Protein 5H3K (pdb70)

Radius of gyration: 25.89 Å; Cα contacts (8 Å, |Δi|>4): 1501; chains: 1; bounding box: 74×46×64 Å

Organism: Synechocystis sp. (strain ATCC 27184 / PCC 6803 / Kazusa) (NCBI:txid1111708)

Sequence (535 aa):
SDFIQQGNQISIDGKSYPVAWGQWQEGGQTRTGLGDTGAMQFLGLDLLDNTSPNQQPVQWFSGDRQTLNARFVAPNRYLDVTSLLQGFGPLQAQGNTLVMPNTNAQILTVRDGRQSWGERVVLELSQPAFWQVSQAREEAVVTINASSQIRYRLERSGASSKVHFQLPVGYKLQVSTLTSPFRLVIDARADAPPVKTINWTEGITWQQRFVNISGGQFPVTTVTINPRSPGISLRPLMANPTMAQGTAPLVTIARDQRAAVAINAGFFNRNNQLPLGAVWSQQNWRSGPILNRGAIAWNDQGQTTFGRLSLSEIITTGSGQRLTANYLNSGYVQRGIARYTPAWGPSYIPLSDNEQVYVVQNSQVTAQYPLPKAGQQQMPIPSDGYLIIDRGNQIPAGVLAVGTTLNVNGRSTPEAFNAFPNGMGAGPLLIDQGRMVLNATGEGFSSAFQQQRASRSAIAVDRNGNIILVASHNRVGGAGASLGEFAQILQQLGAVNALNLDGGSSTSLALGGQLLDRSPVTAARVSNAIGVFVR

Nearest PDB structures (foldseek):
  5h3k-assembly1_A  TM=1.002E+00  e=0.000E+00  Synechocystis sp. PCC 6803 substr. Kazusa
  6pku-assembly2_D  TM=6.832E-01  e=3.310E-12  Cavia porcellus
  6pki-assembly2_C  TM=6.066E-01  e=1.402E-11  Danio rerio
  6pkh-assembly1_A-2  TM=5.949E-01  e=1.040E-11  Danio rerio
  6pki-assembly1_A  TM=5.869E-01  e=9.894E-12  Danio rerio

Foldseek 3Di:
DAAPAWAQWEDAPRDIDGWTKGWDDDPNDIWIWIFPVRCCAWQVWAFAADDAQQWTWTDFQDPDIDIWGWDDDFLGIITGCCVVCVVQDDWDDDHNYTYRGQFAKAFDDWDKDADPFGIKIKTFMPGTWGWHKADDFQKIKIKTQDAYVKDWDWDGDDSIIMIIIGHDGQWDWEWDWYPPPTMIMIDIGNPDDDWHWYPNHVFKIWIWDWFDDPVFIWTKIKIWGQLQPPQKDKFKAFPPRQAFADWAFQLCSCVVVRFQKWWFFADADPVGRGTAAWWFAQQRTLFAHPLQAWKKFAASNLDIDIGRKFKWKWKAKPVGDTAIAGTELGLDDDAGKYKYACSNPQKDWDQAAFKKKFAAAQQFTADIDTRGDRDDDIGTHDNRTIMMIGGPPPDDPPPRDGGIGIDMDMAMPPNVNVVGRGMGGHDHWAAAQLDGDDDCVSSPHDPCLQVDAAWWWKWFAAPVSIIMTMTIAQGRPGGHHGSNRVSVSCSSVRGRTMGTGDTHLQTFMDHSSHTDHHGSVSHDIHGMIMGMIGD

Secondary structure (DSSP, 8-state):
---SEEEEEEEETTEEEEEEEEEEEETTEEEEEEEHHHHHHHH--EE---SSTTEEEEESS-SS-EEEEEEEETTEEEEE-TTTTGGG---EEETTEEEPPP---BEEEEEEEEETTEEEEEEEESS---EEEEEETTEEEEEES-B---EEEEEEETTEEEEEEE--TT-EEEEEEETTTTEEEEEEESS-SPPEEEEEETTEEEEEEEEEETTEEEEEEEEEE-TTSTTEEEEEEESSTTSS---EEHHHHHHHTT-SEEEE---EETTTTEE-S-EEETTEEEE---TT-EEEEE-TTS-EEEEE-EEEEEEEETTS-EEEE-EES-S---SEEEEE-GGG-SEE--SSSSEEEEEEETTEEEEEEEE-SSS---EEPPTTEEEEEEESS-S-TTTT-TT-BEEEEEEEESGGGGG-SEEEE-S-EEEETTEE---TTTTT--HHHHH--B-EEEEEE-TTS-EEEEEE-PPTTS-PBPHHHHHHHHHHTT-SEEEEE--GGG--EEETTEESSS-GGGPPEESEEEEEEE-

B-factor: mean 15.43, std 9.18, range [1.67, 66.45]

Structure (mmCIF, N/CA/C/O backbone):
data_5H3K
#
_entry.id   5H3K
#
_cell.length_a   66.152
_cell.length_b   83.924
_cell.length_c   96.069
_cell.angle_alpha   90.00
_cell.angle_beta   90.00
_cell.angle_gamma   90.00
#
_symmetry.space_group_name_H-M   'P 21 21 21'
#
loop_
_entity.id
_entity.type
_entity.pdbx_description
1 polymer 'Slr0280 protein'
2 water water
#
loop_
_atom_site.group_PDB
_atom_site.id
_atom_site.type_symbol
_atom_site.label_atom_id
_atom_site.label_alt_id
_atom_site.label_comp_id
_atom_site.label_asym_id
_atom_site.label_entity_id
_atom_site.label_seq_id
_atom_site.pdbx_PDB_ins_code
_atom_site.Cartn_x
_atom_site.Cartn_y
_atom_site.Cartn_z
_atom_site.occupancy
_atom_site.B_iso_or_equiv
_atom_site.auth_seq_id
_atom_site.auth_comp_id
_atom_site.auth_asym_id
_atom_site.auth_atom_id
_atom_site.pdbx_PDB_model_num
ATOM 1 N N . SER A 1 47 ? 17.769 33.268 12.949 1.00 46.85 47 SER A N 1
ATOM 2 C CA . SER A 1 47 ? 18.959 34.064 13.229 1.00 44.30 47 SER A CA 1
ATOM 3 C C . SER A 1 47 ? 19.473 33.865 14.662 1.00 44.67 47 SER A C 1
ATOM 4 O O . SER A 1 47 ? 20.478 34.464 15.063 1.00 38.29 47 SER A O 1
ATOM 7 N N . ASP A 1 48 ? 18.788 33.017 15.427 1.00 43.28 48 ASP A N 1
ATOM 8 C CA . ASP A 1 48 ? 19.169 32.760 16.818 1.00 40.95 48 ASP A CA 1
ATOM 9 C C . ASP A 1 48 ? 20.412 31.865 16.939 1.00 37.21 48 ASP A C 1
ATOM 10 O O . ASP A 1 48 ? 21.155 31.932 17.925 1.00 38.83 48 ASP A O 1
ATOM 15 N N . PHE A 1 49 ? 20.644 31.044 15.922 1.00 30.85 49 PHE A N 1
ATOM 16 C CA . PHE A 1 49 ? 21.652 30.001 16.003 1.00 24.96 49 PHE A CA 1
ATOM 17 C C . PHE A 1 49 ? 22.560 30.005 14.784 1.00 23.42 49 PHE A C 1
ATOM 18 O O . PHE A 1 49 ? 22.108 30.284 13.676 1.00 27.01 49 PHE A O 1
ATOM 26 N N . ILE A 1 50 ? 23.834 29.681 14.991 1.00 22.34 50 ILE A N 1
ATOM 27 C CA . ILE A 1 50 ? 24.757 29.476 13.877 1.00 21.84 50 ILE A CA 1
ATOM 28 C C . ILE A 1 50 ? 24.544 28.087 13.290 1.00 27.59 50 ILE A C 1
ATOM 29 O O . ILE A 1 50 ? 24.569 27.909 12.073 1.00 27.56 50 ILE A O 1
ATOM 34 N N . GLN A 1 51 ? 24.344 27.106 14.169 1.00 22.50 51 GLN A N 1
ATOM 35 C CA . GLN A 1 51 ? 23.918 25.772 13.766 1.00 22.83 51 GLN A CA 1
ATOM 36 C C . GLN A 1 51 ? 22.838 25.281 14.718 1.00 19.96 51 GLN A C 1
ATOM 37 O O . GLN A 1 51 ? 22.761 25.729 15.858 1.00 15.05 51 GLN A O 1
ATOM 43 N N . GLN A 1 52 ? 22.023 24.341 14.259 1.00 19.04 52 GLN A N 1
ATOM 44 C CA . GLN A 1 52 ? 20.956 23.803 15.098 1.00 17.92 52 GLN A CA 1
ATOM 45 C C . GLN A 1 52 ? 20.443 22.488 14.542 1.00 18.13 52 GLN A C 1
ATOM 46 O O . GLN A 1 52 ? 20.600 22.204 13.347 1.00 17.30 52 GLN A O 1
ATOM 52 N N . GLY A 1 53 ? 19.825 21.689 15.408 1.00 15.59 53 GLY A N 1
ATOM 53 C CA . GLY A 1 53 ? 19.268 20.418 14.984 1.00 15.33 53 GLY A CA 1
ATOM 54 C C . GLY A 1 53 ? 18.334 19.803 16.011 1.00 17.94 53 GLY A C 1
ATOM 55 O O . GLY A 1 53 ? 18.111 20.367 17.089 1.00 15.32 53 GLY A O 1
ATOM 56 N N . ASN A 1 54 ? 17.791 18.638 15.675 1.00 17.03 54 ASN A N 1
ATOM 57 C CA . ASN A 1 54 ? 16.815 17.969 16.534 1.00 15.90 54 ASN A CA 1
ATOM 58 C C . ASN A 1 54 ? 17.288 16.596 17.023 1.00 15.57 54 ASN A C 1
ATOM 59 O O . ASN A 1 54 ? 16.514 15.841 17.612 1.00 13.93 54 ASN A O 1
ATOM 64 N N . GLN A 1 55 ? 18.564 16.282 16.787 1.00 14.16 55 GLN A N 1
ATOM 65 C CA . GLN A 1 55 ? 19.149 15.020 17.232 1.00 13.97 55 GLN A CA 1
ATOM 66 C C . GLN A 1 55 ? 20.489 15.224 17.929 1.00 14.28 55 GLN A C 1
ATOM 67 O O . GLN A 1 55 ? 21.276 16.088 17.549 1.00 11.78 55 GLN A O 1
ATOM 73 N N . ILE A 1 56 ? 20.746 14.405 18.943 1.00 12.05 56 ILE A N 1
ATOM 74 C CA . ILE A 1 56 ? 22.076 14.303 19.526 1.00 9.79 56 ILE A CA 1
ATOM 75 C C . ILE A 1 56 ? 22.499 12.853 19.391 1.00 15.62 56 ILE A C 1
ATOM 76 O O . ILE A 1 56 ? 21.647 11.958 19.318 1.00 14.89 56 ILE A O 1
ATOM 81 N N . SER A 1 57 ? 23.804 12.614 19.325 1.00 11.26 57 SER A N 1
ATOM 82 C CA . SER A 1 57 ? 24.307 11.254 19.191 1.00 14.14 57 SER A CA 1
ATOM 83 C C . SER A 1 57 ? 25.140 10.883 20.405 1.00 13.67 57 SER A C 1
ATOM 84 O O . SER A 1 57 ? 26.012 11.642 20.820 1.00 14.75 57 SER A O 1
ATOM 87 N N . ILE A 1 58 ? 24.851 9.721 20.990 1.00 15.38 58 ILE A N 1
ATOM 88 C CA . ILE A 1 58 ? 25.596 9.210 22.135 1.00 17.08 58 ILE A CA 1
ATOM 89 C C . ILE A 1 58 ? 25.965 7.751 21.878 1.00 16.87 58 ILE A C 1
ATOM 90 O O . ILE A 1 58 ? 25.077 6.916 21.676 1.00 17.09 58 ILE A O 1
ATOM 95 N N . ASP A 1 59 ? 27.260 7.444 21.891 1.00 17.69 59 ASP A N 1
ATOM 96 C CA . ASP A 1 59 ? 27.730 6.087 21.598 1.00 20.29 59 ASP A CA 1
ATOM 97 C C . ASP A 1 59 ? 27.142 5.558 20.279 1.00 18.05 59 ASP A C 1
ATOM 98 O O . ASP A 1 59 ? 26.718 4.413 20.196 1.00 20.85 59 ASP A O 1
ATOM 103 N N . GLY A 1 60 ? 27.095 6.411 19.258 1.00 18.10 60 GLY A N 1
ATOM 104 C CA . GLY A 1 60 ? 26.661 5.998 17.934 1.00 17.73 60 GLY A CA 1
ATOM 105 C C . GLY A 1 60 ? 25.163 5.850 17.730 1.00 20.44 60 GLY A C 1
ATOM 106 O O . GLY A 1 60 ? 24.719 5.392 16.672 1.00 22.26 60 GLY A O 1
ATOM 107 N N . LYS A 1 61 ? 24.375 6.223 18.735 1.00 17.49 61 LYS A N 1
ATOM 108 C CA . LYS A 1 61 ? 22.920 6.161 18.611 1.00 21.21 61 LYS A CA 1
ATOM 109 C C . LYS A 1 61 ? 22.329 7.564 18.702 1.00 16.96 61 LYS A C 1
ATOM 110 O O . LYS A 1 61 ? 22.788 8.382 19.497 1.00 13.53 61 LYS A O 1
ATOM 116 N N . SER A 1 62 ? 21.329 7.846 17.871 1.00 18.57 62 SER A N 1
ATOM 117 C CA . SER A 1 62 ? 20.720 9.173 17.846 1.00 15.20 62 SER A CA 1
ATOM 118 C C . SER A 1 62 ? 19.465 9.222 18.700 1.00 16.74 62 SER A C 1
ATOM 119 O O . SER A 1 62 ? 18.669 8.273 18.714 1.00 14.23 62 SER A O 1
ATOM 122 N N . TYR A 1 63 ? 19.297 10.335 19.408 1.00 12.85 63 TYR A N 1
ATOM 123 C CA . TYR A 1 63 ? 18.135 10.553 20.269 1.00 9.43 63 TYR A CA 1
ATOM 124 C C . TYR A 1 63 ? 17.520 11.910 19.930 1.00 12.88 63 TYR A C 1
ATOM 125 O O . TYR A 1 63 ? 18.231 12.827 19.524 1.00 10.75 63 TYR A O 1
ATOM 134 N N . PRO A 1 64 ? 16.187 12.031 20.052 1.00 10.03 64 PRO A N 1
ATOM 135 C CA . PRO A 1 64 ? 15.483 13.275 19.710 1.00 11.77 64 PRO A CA 1
ATOM 136 C C . PRO A 1 64 ? 15.671 14.344 20.790 1.00 12.65 64 PRO A C 1
ATOM 137 O O . PRO A 1 64 ? 14.935 14.371 21.778 1.00 12.87 64 PRO A O 1
ATOM 141 N N . VAL A 1 65 ? 16.671 15.202 20.608 1.00 10.08 65 VAL A N 1
ATOM 142 C CA . VAL A 1 65 ? 16.936 16.299 21.530 1.00 10.74 65 VAL A CA 1
ATOM 143 C C . VAL A 1 65 ? 17.240 17.560 20.725 1.00 12.65 65 VAL A C 1
ATOM 144 O O . VAL A 1 65 ? 18.139 17.552 19.876 1.00 14.13 65 VAL A O 1
ATOM 148 N N . ALA A 1 66 ? 16.500 18.638 20.981 1.00 9.16 66 ALA A N 1
ATOM 149 C CA . ALA A 1 66 ? 16.766 19.895 20.289 1.00 12.40 66 ALA A CA 1
ATOM 150 C C . ALA A 1 66 ? 18.082 20.496 20.783 1.00 10.29 66 ALA A C 1
ATOM 151 O O . ALA A 1 66 ? 18.360 20.508 21.986 1.00 10.85 66 ALA A O 1
ATOM 153 N N . TRP A 1 67 ? 18.893 20.995 19.857 1.00 9.93 67 TRP A N 1
ATOM 154 C CA . TRP A 1 67 ? 20.122 21.684 20.229 1.00 13.01 67 TRP A CA 1
ATOM 155 C C . TRP A 1 67 ? 20.346 22.889 19.329 1.00 14.83 67 TRP A C 1
ATOM 156 O O . TRP A 1 67 ? 19.806 22.971 18.216 1.00 12.94 67 TRP A O 1
ATOM 167 N N . GLY A 1 68 ? 21.126 23.835 19.833 1.00 12.32 68 GLY A N 1
ATOM 168 C CA . GLY A 1 68 ? 21.536 24.983 19.047 1.00 15.28 68 GLY A CA 1
ATOM 169 C C . GLY A 1 68 ? 22.881 25.493 19.530 1.00 15.15 68 GLY A C 1
ATOM 170 O O . GLY A 1 68 ? 23.230 25.333 20.703 1.00 15.60 68 GLY A O 1
ATOM 171 N N . GLN A 1 69 ? 23.644 26.091 18.620 1.00 15.88 69 GLN A N 1
ATOM 172 C CA . GLN A 1 69 ? 24.926 26.683 18.967 1.00 20.41 69 GLN A CA 1
ATOM 173 C C . GLN A 1 69 ? 24.947 28.136 18.535 1.00 18.21 69 GLN A C 1
ATOM 174 O O . GLN A 1 69 ? 24.421 28.484 17.475 1.00 17.87 69 GLN A O 1
ATOM 180 N N . TRP A 1 70 ? 25.543 28.983 19.370 1.00 19.97 70 TRP A N 1
ATOM 181 C CA . TRP A 1 70 ? 25.608 30.407 19.076 1.00 24.24 70 TRP A CA 1
ATOM 182 C C . TRP A 1 70 ? 26.906 31.030 19.577 1.00 25.72 70 TRP A C 1
ATOM 183 O O . TRP A 1 70 ? 27.686 30.388 20.284 1.00 23.34 70 TRP A O 1
ATOM 194 N N . GLN A 1 71 ? 27.118 32.291 19.204 1.00 26.70 71 GLN A N 1
ATOM 195 C CA . GLN A 1 71 ? 28.299 33.049 19.602 1.00 26.71 71 GLN A CA 1
ATOM 196 C C . GLN A 1 71 ? 28.009 33.941 20.799 1.00 23.40 71 GLN A C 1
ATOM 197 O O . GLN A 1 71 ? 27.062 34.729 20.783 1.00 27.11 71 GLN A O 1
ATOM 203 N N . GLU A 1 72 ? 28.830 33.832 21.834 1.00 27.13 72 GLU A N 1
ATOM 204 C CA . GLU A 1 72 ? 28.657 34.672 23.009 1.00 30.24 72 GLU A CA 1
ATOM 205 C C . GLU A 1 72 ? 30.009 34.959 23.660 1.00 37.62 72 GLU A C 1
ATOM 206 O O . GLU A 1 72 ? 30.658 34.054 24.194 1.00 40.84 72 GLU A O 1
ATOM 212 N N . GLY A 1 73 ? 30.432 36.221 23.608 1.00 36.78 73 GLY A N 1
ATOM 213 C CA . GLY A 1 73 ? 31.716 36.615 24.159 1.00 40.43 73 GLY A CA 1
ATOM 214 C C . GLY A 1 73 ? 32.858 35.982 23.386 1.00 39.87 73 GLY A C 1
ATOM 215 O O . GLY A 1 73 ? 33.805 35.447 23.973 1.00 42.80 73 GLY A O 1
ATOM 216 N N . GLY A 1 74 ? 32.754 36.029 22.060 1.00 37.23 74 GLY A N 1
ATOM 217 C CA . GLY A 1 74 ? 33.757 35.446 21.186 1.00 35.62 74 GLY A CA 1
ATOM 218 C C . GLY A 1 74 ? 33.879 33.930 21.246 1.00 42.49 74 GLY A C 1
ATOM 219 O O . GLY A 1 74 ? 34.788 33.358 20.637 1.00 36.76 74 GLY A O 1
ATOM 220 N N . GLN A 1 75 ? 32.967 33.280 21.972 1.00 40.07 75 GLN A N 1
ATOM 221 C CA . GLN A 1 75 ? 32.988 31.825 22.147 1.00 34.15 75 GLN A CA 1
ATOM 222 C C . GLN A 1 75 ? 31.784 31.155 21.499 1.00 28.08 75 GLN A C 1
ATOM 223 O O . GLN A 1 75 ? 30.722 31.759 21.366 1.00 30.98 75 GLN A O 1
ATOM 229 N N . THR A 1 76 ? 31.945 29.890 21.128 1.00 27.86 76 THR A N 1
ATOM 230 C CA . THR A 1 76 ? 30.820 29.087 20.669 1.00 26.05 76 THR A CA 1
ATOM 231 C C . THR A 1 76 ? 30.140 28.409 21.863 1.00 26.34 76 THR A C 1
ATOM 232 O O . THR A 1 76 ? 30.776 27.660 22.610 1.00 20.93 76 THR A O 1
ATOM 236 N N . ARG A 1 77 ? 28.852 28.682 22.052 1.00 23.09 77 ARG A N 1
ATOM 237 C CA . ARG A 1 77 ? 28.109 28.069 23.147 1.00 20.31 77 ARG A CA 1
ATOM 238 C C . ARG A 1 77 ? 27.196 27.001 22.585 1.00 19.61 77 ARG A C 1
ATOM 239 O O . ARG A 1 77 ? 26.730 27.114 21.451 1.00 19.33 77 ARG A O 1
ATOM 247 N N . THR A 1 78 ? 26.947 25.962 23.376 1.00 18.65 78 THR A N 1
ATOM 248 C CA . THR A 1 78 ? 26.024 24.909 22.969 1.00 13.96 78 THR A CA 1
ATOM 249 C C . THR A 1 78 ? 24.882 24.813 23.955 1.00 14.25 78 THR A C 1
ATOM 250 O O . THR A 1 78 ? 25.101 24.728 25.177 1.00 15.22 78 THR A O 1
ATOM 254 N N . GLY A 1 79 ? 23.662 24.826 23.423 1.00 13.80 79 GLY A N 1
ATOM 255 C CA . GLY A 1 79 ? 22.466 24.728 24.237 1.00 10.34 79 GLY A CA 1
ATOM 256 C C . GLY A 1 79 ? 21.651 23.502 23.856 1.00 12.20 79 GLY A C 1
ATOM 257 O O . GLY A 1 79 ? 21.601 23.135 22.687 1.00 10.81 79 GLY A O 1
ATOM 258 N N . LEU A 1 80 ? 21.028 22.864 24.845 1.00 11.66 80 LEU A N 1
ATOM 259 C CA . LEU A 1 80 ? 20.170 21.703 24.607 1.00 9.13 80 LEU A CA 1
ATOM 260 C C . LEU A 1 80 ? 18.788 22.006 25.180 1.00 8.41 80 LEU A C 1
ATOM 261 O O . LEU A 1 80 ? 18.686 22.621 26.239 1.00 9.02 80 LEU A O 1
ATOM 266 N N . GLY A 1 81 ? 17.730 21.579 24.493 1.00 8.03 81 GLY A N 1
ATOM 267 C CA . GLY A 1 81 ? 16.388 21.684 25.060 1.00 7.28 81 GLY A CA 1
ATOM 268 C C . GLY A 1 81 ? 16.347 21.097 26.458 1.00 7.51 81 GLY A C 1
ATOM 269 O O . GLY A 1 81 ? 16.820 19.973 26.674 1.00 8.69 81 GLY A O 1
ATOM 270 N N . ASP A 1 82 ? 15.816 21.855 27.417 1.00 4.98 82 ASP A N 1
ATOM 271 C CA . ASP A 1 82 ? 15.937 21.467 28.821 1.00 7.21 82 ASP A CA 1
ATOM 272 C C . ASP A 1 82 ? 15.334 20.105 29.145 1.00 8.30 82 ASP A C 1
ATOM 273 O O . ASP A 1 82 ? 15.970 19.269 29.803 1.00 6.20 82 ASP A O 1
ATOM 278 N N . THR A 1 83 ? 14.120 19.866 28.657 1.00 7.86 83 THR A N 1
ATOM 279 C CA . THR A 1 83 ? 13.450 18.607 28.944 1.00 6.23 83 THR A CA 1
ATOM 280 C C . THR A 1 83 ? 14.172 17.470 28.230 1.00 8.26 83 THR A C 1
ATOM 281 O O . THR A 1 83 ? 14.143 16.316 28.680 1.00 9.06 83 THR A O 1
ATOM 285 N N . GLY A 1 84 ? 14.844 17.801 27.132 1.00 6.46 84 GLY A N 1
ATOM 286 C CA . GLY A 1 84 ? 15.638 16.824 26.401 1.00 7.20 84 GLY A CA 1
ATOM 287 C C . GLY A 1 84 ? 16.929 16.492 27.126 1.00 9.72 84 GLY A C 1
ATOM 288 O O . GLY A 1 84 ? 17.313 15.323 27.226 1.00 9.70 84 GLY A O 1
ATOM 289 N N . ALA A 1 85 ? 17.598 17.514 27.656 1.00 7.77 85 ALA A N 1
ATOM 290 C CA . ALA A 1 85 ? 18.828 17.287 28.416 1.00 8.00 85 ALA A CA 1
ATOM 291 C C . ALA A 1 85 ? 18.518 16.461 29.659 1.00 12.24 85 ALA A C 1
ATOM 292 O O . ALA A 1 85 ? 19.289 15.575 30.042 1.00 10.92 85 ALA A O 1
ATOM 294 N N . MET A 1 86 ? 17.376 16.751 30.279 1.00 9.83 86 MET A N 1
ATOM 295 C CA . MET A 1 86 ? 16.944 16.044 31.471 1.00 9.98 86 MET A CA 1
ATOM 296 C C . MET A 1 86 ? 16.758 14.563 31.175 1.00 12.73 86 MET A C 1
ATOM 297 O O . MET A 1 86 ? 17.234 13.701 31.924 1.00 11.55 86 MET A O 1
ATOM 302 N N . GLN A 1 87 ? 16.101 14.265 30.059 1.00 9.85 87 GLN A N 1
ATOM 303 C CA . GLN A 1 87 ? 15.695 12.893 29.782 1.00 10.52 87 GLN A CA 1
ATOM 304 C C . GLN A 1 87 ? 16.737 12.038 29.103 1.00 10.88 87 GLN A C 1
ATOM 305 O O . GLN A 1 87 ? 16.722 10.820 29.254 1.00 13.23 87 GLN A O 1
ATOM 311 N N . PHE A 1 88 ? 17.643 12.663 28.366 1.00 11.23 88 PHE A N 1
ATOM 312 C CA . PHE A 1 88 ? 18.612 11.900 27.590 1.00 9.71 88 PHE A CA 1
ATOM 313 C C . PHE A 1 88 ? 20.053 12.033 28.071 1.00 10.91 88 PHE A C 1
ATOM 314 O O . PHE A 1 88 ? 20.901 11.214 27.713 1.00 13.82 88 PHE A O 1
ATOM 322 N N . LEU A 1 89 ? 20.331 13.039 28.896 1.00 10.76 89 LEU A N 1
ATOM 323 C CA . LEU A 1 89 ? 21.648 13.150 29.531 1.00 11.59 89 LEU A CA 1
ATOM 324 C C . LEU A 1 89 ? 21.593 12.780 31.010 1.00 11.45 89 LEU A C 1
ATOM 325 O O . LEU A 1 89 ? 22.596 12.342 31.576 1.00 11.65 89 LEU A O 1
ATOM 330 N N . GLY A 1 90 ? 20.429 12.967 31.633 1.00 8.32 90 GLY A N 1
ATOM 331 C CA . GLY A 1 90 ? 20.260 12.728 33.054 1.00 9.49 90 GLY A CA 1
ATOM 332 C C . GLY A 1 90 ? 20.483 13.941 33.948 1.00 13.40 90 GLY A C 1
ATOM 333 O O . GLY A 1 90 ? 20.713 13.786 35.144 1.00 12.68 90 GLY A O 1
ATOM 334 N N . LEU A 1 91 ? 20.407 15.146 33.388 1.00 10.14 91 LEU A N 1
ATOM 335 C CA . LEU A 1 91 ? 20.501 16.354 34.216 1.00 11.81 91 LEU A CA 1
ATOM 336 C C . LEU A 1 91 ? 19.305 16.474 35.150 1.00 13.51 91 LEU A C 1
ATOM 337 O O . LEU A 1 91 ? 18.162 16.403 34.704 1.00 15.39 91 LEU A O 1
ATOM 342 N N . ASP A 1 92 ? 19.553 16.662 36.441 1.00 9.91 92 ASP A N 1
ATOM 343 C CA . ASP A 1 92 ? 18.463 16.919 37.381 1.00 13.01 92 ASP A CA 1
ATOM 344 C C . ASP A 1 92 ? 18.187 18.415 37.320 1.00 14.43 92 ASP A C 1
ATOM 345 O O . ASP A 1 92 ? 19.052 19.215 37.671 1.00 13.67 92 ASP A O 1
ATOM 350 N N . LEU A 1 93 ? 17.009 18.795 36.826 1.00 11.65 93 LEU A N 1
ATOM 351 C CA . LEU A 1 93 ? 16.607 20.208 36.799 1.00 12.03 93 LEU A CA 1
ATOM 352 C C . LEU A 1 93 ? 15.996 20.598 38.143 1.00 12.48 93 LEU A C 1
ATOM 353 O O . LEU A 1 93 ? 14.913 20.126 38.499 1.00 12.43 93 LEU A O 1
ATOM 358 N N . LEU A 1 94 ? 16.692 21.459 38.885 1.00 12.50 94 LEU A N 1
ATOM 359 C CA . LEU A 1 94 ? 16.234 21.892 40.203 1.00 12.56 94 LEU A CA 1
ATOM 360 C C . LEU A 1 94 ? 15.291 23.096 40.104 1.00 10.07 94 LEU A C 1
ATOM 361 O O . LEU A 1 94 ? 15.343 23.852 39.124 1.00 12.21 94 LEU A O 1
ATOM 366 N N . ASP A 1 95 ? 14.440 23.272 41.115 1.00 11.61 95 ASP A N 1
ATOM 367 C CA . ASP A 1 95 ? 13.522 24.410 41.156 1.00 13.07 95 ASP A CA 1
ATOM 368 C C . ASP A 1 95 ? 14.293 25.705 40.916 1.00 15.46 95 ASP A C 1
ATOM 369 O O . ASP A 1 95 ? 15.358 25.928 41.513 1.00 14.81 95 ASP A O 1
ATOM 374 N N . ASN A 1 96 ? 13.787 26.535 40.005 1.00 11.13 96 ASN A N 1
ATOM 375 C CA . ASN A 1 96 ? 14.474 27.769 39.634 1.00 12.47 96 ASN A CA 1
ATOM 376 C C . ASN A 1 96 ? 13.687 29.007 40.032 1.00 13.11 96 ASN A C 1
ATOM 377 O O . ASN A 1 96 ? 12.595 28.912 40.586 1.00 13.10 96 ASN A O 1
ATOM 382 N N . THR A 1 97 ? 14.252 30.172 39.736 1.00 14.15 97 THR A N 1
ATOM 383 C CA . THR A 1 97 ? 13.575 31.433 39.990 1.00 14.41 97 THR A CA 1
ATOM 384 C C . THR A 1 97 ? 13.193 32.080 38.668 1.00 16.88 97 THR A C 1
ATOM 385 O O . THR A 1 97 ? 12.054 31.974 38.215 1.00 21.64 97 THR A O 1
ATOM 389 N N . SER A 1 98 ? 14.149 32.744 38.041 1.00 15.40 98 SER A N 1
ATOM 390 C CA . SER A 1 98 ? 13.918 33.354 36.742 1.00 17.26 98 SER A CA 1
ATOM 391 C C . SER A 1 98 ? 13.981 32.299 35.623 1.00 15.24 98 SER A C 1
ATOM 392 O O . SER A 1 98 ? 14.827 31.399 35.667 1.00 15.31 98 SER A O 1
ATOM 395 N N . PRO A 1 99 ? 13.084 32.393 34.617 1.00 14.85 99 PRO A N 1
ATOM 396 C CA . PRO A 1 99 ? 13.140 31.448 33.489 1.00 12.97 99 PRO A CA 1
ATOM 397 C C . PRO A 1 99 ? 14.488 31.416 32.771 1.00 17.61 99 PRO A C 1
ATOM 398 O O . PRO A 1 99 ? 14.797 30.417 32.130 1.00 14.32 99 PRO A O 1
ATOM 402 N N . ASN A 1 100 ? 15.281 32.481 32.864 1.00 13.72 100 ASN A N 1
ATOM 403 C CA . ASN A 1 100 ? 16.558 32.499 32.158 1.00 18.74 100 ASN A CA 1
ATOM 404 C C . ASN A 1 100 ? 17.705 31.803 32.911 1.00 15.65 100 ASN A C 1
ATOM 405 O O . ASN A 1 100 ? 18.826 31.758 32.410 1.00 17.13 100 ASN A O 1
ATOM 410 N N . GLN A 1 101 ? 17.408 31.258 34.093 1.00 14.75 101 GLN A N 1
ATOM 411 C CA . GLN A 1 101 ? 18.384 30.555 34.934 1.00 15.85 101 GLN A CA 1
ATOM 412 C C . GLN A 1 101 ? 17.896 29.147 35.242 1.00 14.85 101 GLN A C 1
ATOM 413 O O . GLN A 1 101 ? 16.718 28.948 35.536 1.00 13.41 101 GLN A O 1
ATOM 419 N N . GLN A 1 102 ? 18.794 28.168 35.197 1.00 10.65 102 GLN A N 1
ATOM 420 C CA . GLN A 1 102 ? 18.406 26.796 35.509 1.00 11.58 102 GLN A CA 1
ATOM 421 C C . GLN A 1 102 ? 19.481 26.108 36.328 1.00 11.44 102 GLN A C 1
ATOM 422 O O . GLN A 1 102 ? 20.480 25.669 35.774 1.00 13.99 102 GLN A O 1
ATOM 428 N N . PRO A 1 103 ? 19.292 26.038 37.650 1.00 12.20 103 PRO A N 1
ATOM 429 C CA . PRO A 1 103 ? 20.181 25.222 38.487 1.00 13.57 103 PRO A CA 1
ATOM 430 C C . PRO A 1 103 ? 20.007 23.724 38.213 1.00 15.39 103 PRO A C 1
ATOM 431 O O . PRO A 1 103 ? 18.883 23.232 38.038 1.00 11.18 103 PRO A O 1
ATOM 435 N N . VAL A 1 104 ? 21.124 23.007 38.158 1.00 13.87 104 VAL A N 1
ATOM 436 C CA . VAL A 1 104 ? 21.107 21.589 37.804 1.00 14.53 104 VAL A CA 1
ATOM 437 C C . VAL A 1 104 ? 22.057 20.807 38.705 1.00 18.62 104 VAL A C 1
ATOM 438 O O . VAL A 1 104 ? 22.966 21.384 39.307 1.00 18.49 104 VAL A O 1
ATOM 442 N N . GLN A 1 105 ? 21.825 19.501 38.814 1.00 15.14 105 GLN A N 1
ATOM 443 C CA . GLN A 1 105 ? 22.780 18.592 39.441 1.00 20.37 105 GLN A CA 1
ATOM 444 C C . GLN A 1 105 ? 23.094 17.466 38.469 1.00 19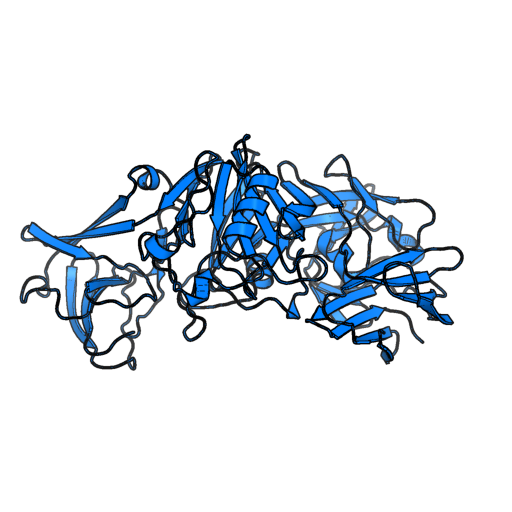.62 105 GLN A C 1
ATOM 445 O O . GLN A 1 105 ? 22.185 16.840 37.920 1.00 18.39 105 GLN A O 1
ATOM 451 N N . TRP A 1 106 ? 24.380 17.232 38.235 1.00 17.40 106 TRP A N 1
ATOM 452 C CA . TRP A 1 106 ? 24.814 16.158 37.348 1.00 17.71 106 TRP A CA 1
ATOM 453 C C . TRP A 1 106 ? 26.267 15.814 37.670 1.00 19.28 106 TRP A C 1
ATOM 454 O O . TRP A 1 106 ? 27.202 16.426 37.135 1.00 19.88 106 TRP A O 1
ATOM 465 N N . PHE A 1 107 ? 26.436 14.831 38.553 1.00 16.96 107 PHE A N 1
ATOM 466 C CA . PHE A 1 107 ? 27.748 14.438 39.054 1.00 17.12 107 PHE A CA 1
ATOM 467 C C . PHE A 1 107 ? 28.523 15.667 39.534 1.00 18.37 107 PHE A C 1
ATOM 468 O O . PHE A 1 107 ? 29.673 15.883 39.159 1.00 20.50 107 PHE A O 1
ATOM 476 N N . SER A 1 108 ? 27.865 16.465 40.363 1.00 23.10 108 SER A N 1
ATOM 477 C CA . SER A 1 108 ? 28.449 17.689 40.890 1.00 25.25 108 SER A CA 1
ATOM 478 C C . SER A 1 108 ? 28.287 17.789 42.407 1.00 25.08 108 SER A C 1
ATOM 479 O O . SER A 1 108 ? 27.227 17.472 42.949 1.00 33.61 108 SER A O 1
ATOM 482 N N . GLY A 1 109 ? 29.340 18.215 43.098 1.00 33.00 109 GLY A N 1
ATOM 483 C CA . GLY A 1 109 ? 29.231 18.483 44.524 1.00 35.35 109 GLY A CA 1
ATOM 484 C C . GLY A 1 109 ? 28.400 19.733 44.770 1.00 38.68 109 GLY A C 1
ATOM 485 O O . GLY A 1 109 ? 27.541 19.769 45.661 1.00 39.22 109 GLY A O 1
ATOM 486 N N . ASP A 1 110 ? 28.659 20.758 43.961 1.00 36.11 110 ASP A N 1
ATOM 487 C CA . ASP A 1 110 ? 27.921 22.017 44.009 1.00 31.67 110 ASP A CA 1
ATOM 488 C C . ASP A 1 110 ? 26.911 22.061 42.882 1.00 35.91 110 ASP A C 1
ATOM 489 O O . ASP A 1 110 ? 27.174 21.534 41.805 1.00 33.55 110 ASP A O 1
ATOM 494 N N . ARG A 1 111 ? 25.763 22.698 43.102 1.00 36.35 111 ARG A N 1
ATOM 495 C CA . ARG A 1 111 ? 24.839 22.897 41.990 1.00 31.58 111 ARG A CA 1
ATOM 496 C C . ARG A 1 111 ? 25.453 23.896 41.009 1.00 31.50 111 ARG A C 1
ATOM 497 O O . ARG A 1 111 ? 26.283 24.727 41.380 1.00 36.65 111 ARG A O 1
ATOM 505 N N . GLN A 1 112 ? 25.076 23.774 39.746 1.00 29.94 112 GLN A N 1
ATOM 506 C CA . GLN A 1 112 ? 25.574 24.656 38.715 1.00 29.67 112 GLN A CA 1
ATOM 507 C C . GLN A 1 112 ? 24.361 25.355 38.147 1.00 23.39 112 GLN A C 1
ATOM 508 O O . GLN A 1 112 ? 23.319 24.732 37.942 1.00 26.28 112 GLN A O 1
ATOM 514 N N . THR A 1 113 ? 24.475 26.652 37.914 1.00 22.01 113 THR A N 1
ATOM 515 C CA . THR A 1 113 ? 23.356 27.395 37.366 1.00 20.60 113 THR A CA 1
ATOM 516 C C . THR A 1 113 ? 23.593 27.650 35.891 1.00 20.02 113 THR A C 1
ATOM 517 O O . THR A 1 113 ? 24.512 28.381 35.521 1.00 21.06 113 THR A O 1
ATOM 521 N N . LEU A 1 114 ? 22.779 27.032 35.041 1.00 13.42 114 LEU A N 1
ATOM 522 C CA . LEU A 1 114 ? 22.976 27.164 33.606 1.00 13.13 114 LEU A CA 1
ATOM 523 C C . LEU A 1 114 ? 22.165 28.339 33.096 1.00 15.56 114 LEU A C 1
ATOM 524 O O . LEU A 1 114 ? 21.089 28.626 33.621 1.00 14.52 114 LEU A O 1
ATOM 529 N N . ASN A 1 115 ? 22.681 29.035 32.090 1.00 13.54 115 ASN A N 1
ATOM 530 C CA . ASN A 1 115 ? 21.872 30.028 31.409 1.00 13.69 115 ASN A CA 1
ATOM 531 C C . ASN A 1 115 ? 20.835 29.322 30.556 1.00 13.81 115 ASN A C 1
ATOM 532 O O . ASN A 1 115 ? 21.133 28.301 29.935 1.00 14.83 115 ASN A O 1
ATOM 537 N N . ALA A 1 116 ? 19.620 29.862 30.528 1.00 16.22 116 ALA A N 1
ATOM 538 C CA . ALA A 1 116 ? 18.558 29.324 29.679 1.00 13.48 116 ALA A CA 1
ATOM 539 C C . ALA A 1 116 ? 18.084 30.394 28.713 1.00 19.88 116 ALA A C 1
ATOM 540 O O . ALA A 1 116 ? 17.932 31.554 29.099 1.00 19.50 116 ALA A O 1
ATOM 542 N N . ARG A 1 117 ? 17.853 30.016 27.458 1.00 13.78 117 ARG A N 1
ATOM 543 C CA . ARG A 1 117 ? 17.269 30.945 26.506 1.00 15.42 117 ARG A CA 1
ATOM 544 C C . ARG A 1 117 ? 16.161 30.277 25.710 1.00 16.28 117 ARG A C 1
ATOM 545 O O . ARG A 1 117 ? 16.278 29.118 25.308 1.00 11.98 117 ARG A O 1
ATOM 553 N N . PHE A 1 118 ? 15.084 31.013 25.471 1.00 15.27 118 PHE A N 1
ATOM 554 C CA . PHE A 1 118 ? 13.974 30.440 24.724 1.00 12.67 118 PHE A CA 1
ATOM 555 C C . PHE A 1 118 ? 14.066 30.788 23.246 1.00 15.32 118 PHE A C 1
ATOM 556 O O . PHE A 1 118 ? 14.217 31.951 22.882 1.00 14.76 118 PHE A O 1
ATOM 564 N N . VAL A 1 119 ? 14.013 29.764 22.398 1.00 9.49 119 VAL A N 1
ATOM 565 C CA . VAL A 1 119 ? 13.925 29.946 20.959 1.00 10.60 119 VAL A CA 1
ATOM 566 C C . VAL A 1 119 ? 12.844 28.982 20.511 1.00 10.82 119 VAL A C 1
ATOM 567 O O . VAL A 1 119 ? 13.056 27.772 20.517 1.00 10.52 119 VAL A O 1
ATOM 571 N N . ALA A 1 120 ? 11.672 29.521 20.173 1.00 12.83 120 ALA A N 1
ATOM 572 C CA . ALA A 1 120 ? 10.479 28.701 19.913 1.00 13.73 120 ALA A CA 1
ATOM 573 C C . ALA A 1 120 ? 10.798 27.487 19.044 1.00 14.71 120 ALA A C 1
ATOM 574 O O . ALA A 1 120 ? 11.421 27.635 17.989 1.00 13.97 120 ALA A O 1
ATOM 576 N N . PRO A 1 121 ? 10.348 26.284 19.461 1.00 11.37 121 PRO A N 1
ATOM 577 C CA . PRO A 1 121 ? 9.468 26.029 20.610 1.00 10.01 121 PRO A CA 1
ATOM 578 C C . PRO A 1 121 ? 10.186 25.557 21.867 1.00 9.64 121 PRO A C 1
ATOM 579 O O . PRO A 1 121 ? 9.527 25.008 22.744 1.00 7.53 121 PRO A O 1
ATOM 583 N N . ASN A 1 122 ? 11.496 25.755 21.969 1.00 7.73 122 ASN A N 1
ATOM 584 C CA . ASN A 1 122 ? 12.264 25.122 23.041 1.00 6.82 122 ASN A CA 1
ATOM 585 C C . ASN A 1 122 ? 12.994 26.083 23.963 1.00 8.16 122 ASN A C 1
ATOM 586 O O . ASN A 1 122 ? 13.350 27.195 23.571 1.00 8.59 122 ASN A O 1
ATOM 591 N N . ARG A 1 123 ? 13.246 25.616 25.181 1.00 8.32 123 ARG A N 1
ATOM 592 C CA . ARG A 1 123 ? 14.044 26.351 26.168 1.00 9.14 123 ARG A CA 1
ATOM 593 C C . ARG A 1 123 ? 15.430 25.707 26.224 1.00 9.04 123 ARG A C 1
ATOM 594 O O . ARG A 1 123 ? 15.593 24.602 26.752 1.00 9.66 123 ARG A O 1
ATOM 602 N N . TYR A 1 124 ? 16.436 26.397 25.698 1.00 8.63 124 TYR A N 1
ATOM 603 C CA . TYR A 1 124 ? 17.784 25.822 25.581 1.00 8.54 124 TYR A CA 1
ATOM 604 C C . TYR A 1 124 ? 18.656 26.123 26.799 1.00 11.15 124 TYR A C 1
ATOM 605 O O . TYR A 1 124 ? 18.742 27.274 27.238 1.00 13.10 124 TYR A O 1
ATOM 614 N N . LEU A 1 125 ? 19.278 25.083 27.355 1.00 7.21 125 LEU A N 1
ATOM 615 C CA . LEU A 1 125 ? 20.215 25.250 28.468 1.00 9.00 125 LEU A CA 1
ATOM 616 C C . LEU A 1 125 ? 21.647 25.277 27.941 1.00 12.01 125 LEU A C 1
ATOM 617 O O . LEU A 1 125 ? 22.056 24.391 27.197 1.00 10.55 125 LEU A O 1
ATOM 622 N N . ASP A 1 126 ? 22.407 26.301 28.318 1.00 14.06 126 ASP A N 1
ATOM 623 C CA . ASP A 1 126 ? 23.801 26.431 27.880 1.00 14.28 126 ASP A CA 1
ATOM 624 C C . ASP A 1 126 ? 24.655 25.442 28.672 1.00 13.05 126 ASP A C 1
ATOM 625 O O . ASP A 1 126 ? 24.951 25.663 29.854 1.00 14.16 126 ASP A O 1
ATOM 630 N N . VAL A 1 127 ? 25.036 24.343 28.022 1.00 12.43 127 VAL A N 1
ATOM 631 C CA . VAL A 1 127 ? 25.764 23.266 28.698 1.00 17.62 127 VAL A CA 1
ATOM 632 C C . VAL A 1 127 ? 27.270 23.320 28.427 1.00 20.59 127 VAL A C 1
ATOM 633 O O . VAL A 1 127 ? 27.999 22.384 28.765 1.00 18.20 127 VAL A O 1
ATOM 637 N N . THR A 1 128 ? 27.724 24.424 27.832 1.00 20.11 128 THR A N 1
ATOM 638 C CA . THR A 1 128 ? 29.126 24.572 27.420 1.00 20.02 128 THR A CA 1
ATOM 639 C C . THR A 1 128 ? 30.112 24.368 28.570 1.00 22.52 128 THR A C 1
ATOM 640 O O . THR A 1 128 ? 31.062 23.593 28.449 1.00 19.99 128 THR A O 1
ATOM 644 N N . SER A 1 129 ? 29.883 25.056 29.684 1.00 22.51 129 SER A N 1
ATOM 645 C CA . SER A 1 129 ? 30.773 24.935 30.837 1.00 26.08 129 SER A CA 1
ATOM 646 C C . SER A 1 129 ? 30.619 23.600 31.540 1.00 24.07 129 SER A C 1
ATOM 647 O O . SER A 1 129 ? 31.605 22.989 31.972 1.00 22.90 129 SER A O 1
ATOM 650 N N . LEU A 1 130 ? 29.370 23.161 31.660 1.00 22.84 130 LEU A N 1
ATOM 651 C CA . LEU A 1 130 ? 29.045 21.898 32.306 1.00 18.27 130 LEU A CA 1
ATOM 652 C C . LEU A 1 130 ? 29.869 20.757 31.734 1.00 19.21 130 LEU A C 1
ATOM 653 O O . LEU A 1 130 ? 30.363 19.903 32.467 1.00 20.93 130 LEU A O 1
ATOM 658 N N . LEU A 1 131 ? 30.016 20.754 30.416 1.00 17.53 131 LEU A N 1
ATOM 659 C CA . LEU A 1 131 ? 30.624 19.627 29.710 1.00 20.40 131 LEU A CA 1
ATOM 660 C C . LEU A 1 131 ? 32.010 19.951 29.187 1.00 23.51 131 LEU A C 1
ATOM 661 O O . LEU A 1 131 ? 32.551 19.215 28.363 1.00 22.54 131 LEU A O 1
ATOM 666 N N . GLN A 1 132 ? 32.578 21.053 29.670 1.00 25.86 132 GLN A N 1
ATOM 667 C CA . GLN A 1 132 ? 33.846 21.563 29.146 1.00 33.42 132 GLN A CA 1
ATOM 668 C C . GLN A 1 132 ? 35.003 20.566 29.276 1.00 29.70 132 GLN A C 1
ATOM 669 O O . GLN A 1 132 ? 35.844 20.458 28.380 1.00 29.44 132 GLN A O 1
ATOM 675 N N . GLY A 1 133 ? 35.030 19.830 30.384 1.00 25.86 133 GLY A N 1
ATOM 676 C CA . GLY A 1 133 ? 36.094 18.877 30.629 1.00 26.49 133 GLY A CA 1
ATOM 677 C C . GLY A 1 133 ? 36.192 17.785 29.583 1.00 28.30 133 GLY A C 1
ATOM 678 O O . GLY A 1 133 ? 37.230 17.134 29.461 1.00 30.40 133 GLY A O 1
ATOM 679 N N . PHE A 1 134 ? 35.121 17.583 28.817 1.00 25.17 134 PHE A N 1
ATOM 680 C CA . PHE A 1 134 ? 35.056 16.450 27.901 1.00 23.33 134 PHE A CA 1
ATOM 681 C C . PHE A 1 134 ? 35.411 16.792 26.459 1.00 26.59 134 PHE A C 1
ATOM 682 O O . PHE A 1 134 ? 35.311 15.941 25.567 1.00 28.01 134 PHE A O 1
ATOM 690 N N . GLY A 1 135 ? 35.843 18.028 26.238 1.00 26.73 135 GLY A N 1
ATOM 691 C CA . GLY A 1 135 ? 36.317 18.444 24.930 1.00 26.33 135 GLY A CA 1
ATOM 692 C C . GLY A 1 135 ? 35.247 19.132 24.104 1.00 34.00 135 GLY A C 1
ATOM 693 O O . GLY A 1 135 ? 34.067 18.825 24.253 1.00 33.58 135 GLY A O 1
ATOM 694 N N . PRO A 1 136 ? 35.656 20.070 23.230 1.00 36.13 136 PRO A N 1
ATOM 695 C CA . PRO A 1 136 ? 34.767 20.846 22.351 1.00 31.55 136 PRO A CA 1
ATOM 696 C C . PRO A 1 136 ? 33.627 20.037 21.710 1.00 34.72 136 PRO A C 1
ATOM 697 O O . PRO A 1 136 ? 33.842 18.923 21.220 1.00 32.63 136 PRO A O 1
ATOM 701 N N . LEU A 1 137 ? 32.422 20.613 21.738 1.00 34.52 137 LEU A N 1
ATOM 702 C CA . LEU A 1 137 ? 31.198 19.961 21.263 1.00 23.87 137 LEU A CA 1
ATOM 703 C C . LEU A 1 137 ? 30.988 20.204 19.774 1.00 27.56 137 LEU A C 1
ATOM 704 O O . LEU A 1 137 ? 30.847 21.353 19.342 1.00 27.66 137 LEU A O 1
ATOM 709 N N . GLN A 1 138 ? 30.947 19.132 18.987 1.00 22.41 138 GLN A N 1
ATOM 710 C CA . GLN A 1 138 ? 30.913 19.287 17.535 1.00 28.26 138 GLN A CA 1
ATOM 711 C C . GLN A 1 138 ? 29.647 18.776 16.870 1.00 23.30 138 GLN A C 1
ATOM 712 O O . GLN A 1 138 ? 29.203 17.654 17.112 1.00 24.51 138 GLN A O 1
ATOM 718 N N . ALA A 1 139 ? 29.092 19.615 16.003 1.00 27.84 139 ALA A N 1
ATOM 719 C CA . ALA A 1 139 ? 27.874 19.294 15.281 1.00 26.11 139 ALA A CA 1
ATOM 720 C C . ALA A 1 139 ? 28.200 18.703 13.926 1.00 31.01 139 ALA A C 1
ATOM 721 O O . ALA A 1 139 ? 29.190 19.074 13.298 1.00 32.27 139 ALA A O 1
ATOM 723 N N . GLN A 1 140 ? 27.346 17.797 13.474 1.00 25.51 140 GLN A N 1
ATOM 724 C CA . GLN A 1 140 ? 27.503 17.162 12.181 1.00 29.90 140 GLN A CA 1
ATOM 725 C C . GLN A 1 140 ? 26.161 17.264 11.476 1.00 33.36 140 GLN A C 1
ATOM 726 O O . GLN A 1 140 ? 25.380 16.306 11.444 1.00 30.90 140 GLN A O 1
ATOM 732 N N . GLY A 1 141 ? 25.878 18.446 10.939 1.00 33.98 141 GLY A N 1
ATOM 733 C CA . GLY A 1 141 ? 24.595 18.707 10.314 1.00 33.15 141 GLY A CA 1
ATOM 734 C C . GLY A 1 141 ? 23.500 18.854 11.353 1.00 27.18 141 GLY A C 1
ATOM 735 O O . GLY A 1 141 ? 23.556 19.742 12.206 1.00 28.69 141 GLY A O 1
ATOM 736 N N . ASN A 1 142 ? 22.512 17.966 11.287 1.00 23.45 142 ASN A N 1
ATOM 737 C CA . ASN A 1 142 ? 21.365 18.022 12.177 1.00 22.99 142 ASN A CA 1
ATOM 738 C C . ASN A 1 142 ? 21.643 17.356 13.534 1.00 25.78 142 ASN A C 1
ATOM 739 O O . ASN A 1 142 ? 20.839 17.459 14.469 1.00 20.25 142 ASN A O 1
ATOM 744 N N . THR A 1 143 ? 22.799 16.702 13.644 1.00 20.71 143 THR A N 1
ATOM 745 C CA . THR A 1 143 ? 23.116 15.901 14.823 1.00 20.16 143 THR A CA 1
ATOM 746 C C . THR A 1 143 ? 24.316 16.426 15.623 1.00 21.56 143 THR A C 1
ATOM 747 O O . THR A 1 143 ? 25.427 16.527 15.100 1.00 23.03 143 THR A O 1
ATOM 751 N N . LEU A 1 144 ? 24.090 16.762 16.890 1.00 14.90 144 LEU A N 1
ATOM 752 C CA . LEU A 1 144 ? 25.179 17.177 17.769 1.00 13.79 144 LEU A CA 1
ATOM 753 C C . LEU A 1 144 ? 25.810 15.937 18.385 1.00 15.97 144 LEU A C 1
ATOM 754 O O . LEU A 1 144 ? 25.126 15.146 19.038 1.00 15.23 144 LEU A O 1
ATOM 759 N N . VAL A 1 145 ? 27.112 15.751 18.190 1.00 16.42 145 VAL A N 1
ATOM 760 C CA . VAL A 1 145 ? 27.771 14.569 18.728 1.00 13.62 145 VAL A CA 1
ATOM 761 C C . VAL A 1 145 ? 28.235 14.817 20.157 1.00 16.63 145 VAL A C 1
ATOM 762 O O . VAL A 1 145 ? 29.079 15.682 20.406 1.00 18.62 145 VAL A O 1
ATOM 766 N N . MET A 1 146 ? 27.678 14.062 21.099 1.00 13.06 146 MET A N 1
ATOM 767 C CA . MET A 1 146 ? 28.019 14.238 22.503 1.00 17.32 146 MET A CA 1
ATOM 768 C C . MET A 1 146 ? 29.416 13.682 22.782 1.00 18.83 146 MET A C 1
ATOM 769 O O . MET A 1 146 ? 29.845 12.708 22.157 1.00 19.68 146 MET A O 1
ATOM 774 N N . PRO A 1 147 ? 30.135 14.304 23.722 1.00 18.75 147 PRO A N 1
ATOM 775 C CA . PRO A 1 147 ? 31.530 13.913 23.923 1.00 20.44 147 PRO A CA 1
ATOM 776 C C . PRO A 1 147 ? 31.637 12.589 24.665 1.00 17.75 147 PRO A C 1
ATOM 777 O O . PRO A 1 147 ? 30.718 12.202 25.391 1.00 17.42 147 PRO A O 1
ATOM 781 N N . ASN A 1 148 ? 32.757 11.905 24.471 1.00 18.68 148 ASN A N 1
ATOM 782 C CA . ASN A 1 148 ? 33.072 10.694 25.218 1.00 17.18 148 ASN A CA 1
ATOM 783 C C . ASN A 1 148 ? 33.516 11.049 26.643 1.00 19.42 148 ASN A C 1
ATOM 784 O O . ASN A 1 148 ? 34.503 11.754 26.836 1.00 19.35 148 ASN A O 1
ATOM 789 N N . THR A 1 149 ? 32.782 10.596 27.652 1.00 14.93 149 THR A N 1
ATOM 790 C CA . THR A 1 149 ? 33.204 10.874 29.017 1.00 17.02 149 THR A CA 1
ATOM 791 C C . THR A 1 149 ? 34.158 9.813 29.577 1.00 17.61 149 THR A C 1
ATOM 792 O O . THR A 1 149 ? 34.674 9.971 30.688 1.00 18.03 149 THR A O 1
ATOM 796 N N . ASN A 1 150 ? 34.372 8.737 28.820 1.00 17.19 150 ASN A N 1
ATOM 797 C CA . ASN A 1 150 ? 35.278 7.645 29.218 1.00 16.60 150 ASN A CA 1
ATOM 798 C C . ASN A 1 150 ? 34.943 7.011 30.565 1.00 18.65 150 ASN A C 1
ATOM 799 O O . ASN A 1 150 ? 35.843 6.631 31.317 1.00 18.29 150 ASN A O 1
ATOM 804 N N . ALA A 1 151 ? 33.649 6.895 30.863 1.00 15.04 151 ALA A N 1
ATOM 805 C CA . ALA A 1 151 ? 33.189 6.349 32.144 1.00 12.51 151 ALA A CA 1
ATOM 806 C C . ALA A 1 151 ? 33.128 4.831 32.102 1.00 14.42 151 ALA A C 1
ATOM 807 O O . ALA A 1 151 ? 32.797 4.242 31.072 1.00 10.88 151 ALA A O 1
ATOM 809 N N . GLN A 1 152 ? 33.445 4.210 33.235 1.00 14.45 152 GLN A N 1
ATOM 810 C CA . GLN A 1 152 ? 33.314 2.775 33.405 1.00 13.51 152 GLN A CA 1
ATOM 811 C C . GLN A 1 152 ? 32.575 2.504 34.696 1.00 13.58 152 GLN A C 1
ATOM 812 O O . GLN A 1 152 ? 32.740 3.240 35.676 1.00 14.84 152 GLN A O 1
ATOM 818 N N . ILE A 1 153 ? 31.772 1.443 34.706 1.00 9.41 153 ILE A N 1
ATOM 819 C CA . ILE A 1 153 ? 31.087 1.020 35.910 1.00 9.65 153 ILE A CA 1
ATOM 820 C C . ILE A 1 153 ? 32.032 0.150 36.727 1.00 13.36 153 ILE A C 1
ATOM 821 O O . ILE A 1 153 ? 32.476 -0.891 36.255 1.00 16.66 153 ILE A O 1
ATOM 826 N N . LEU A 1 154 ? 32.345 0.579 37.947 1.00 12.54 154 LEU A N 1
ATOM 827 C CA . LEU A 1 154 ? 33.348 -0.118 38.762 1.00 14.32 154 LEU A CA 1
ATOM 828 C C . LEU A 1 154 ? 32.737 -1.179 39.676 1.00 15.38 154 LEU A C 1
ATOM 829 O O . LEU A 1 154 ? 33.274 -2.279 39.805 1.00 16.02 154 LEU A O 1
ATOM 834 N N . THR A 1 155 ? 31.621 -0.848 40.318 1.00 16.38 155 THR A N 1
ATOM 835 C CA . THR A 1 155 ? 30.900 -1.813 41.145 1.00 16.98 155 THR A CA 1
ATOM 836 C C . THR A 1 155 ? 29.395 -1.612 41.006 1.00 16.73 155 THR A C 1
ATOM 837 O O . THR A 1 155 ? 28.939 -0.534 40.624 1.00 13.04 155 THR A O 1
ATOM 841 N N . VAL A 1 156 ? 28.635 -2.654 41.322 1.00 13.92 156 VAL A N 1
ATOM 842 C CA . VAL A 1 156 ? 27.187 -2.559 41.414 1.00 14.20 156 VAL A CA 1
ATOM 843 C C . VAL A 1 156 ? 26.782 -3.127 42.770 1.00 17.77 156 VAL A C 1
ATOM 844 O O . VAL A 1 156 ? 27.119 -4.267 43.088 1.00 20.80 156 VAL A O 1
ATOM 848 N N . ARG A 1 157 ? 26.117 -2.314 43.590 1.00 15.22 157 ARG A N 1
ATOM 849 C CA . ARG A 1 157 ? 25.682 -2.735 44.926 1.00 21.04 157 ARG A CA 1
ATOM 850 C C . ARG A 1 157 ? 24.195 -2.465 45.073 1.00 15.96 157 ARG A C 1
ATOM 851 O O . ARG A 1 157 ? 23.683 -1.535 44.452 1.00 16.98 157 ARG A O 1
ATOM 859 N N . ASP A 1 158 ? 23.493 -3.260 45.879 1.00 13.96 158 ASP A N 1
ATOM 860 C CA . ASP A 1 158 ? 22.077 -2.984 46.143 1.00 17.84 158 ASP A CA 1
ATOM 861 C C . ASP A 1 158 ? 21.726 -3.171 47.614 1.00 20.53 158 ASP A C 1
ATOM 862 O O . ASP A 1 158 ? 22.472 -3.808 48.344 1.00 19.89 158 ASP A O 1
ATOM 867 N N . GLY A 1 159 ? 20.602 -2.606 48.047 1.00 17.85 159 GLY A N 1
ATOM 868 C CA . GLY A 1 159 ? 20.167 -2.730 49.434 1.00 21.78 159 GLY A CA 1
ATOM 869 C C . GLY A 1 159 ? 18.730 -2.288 49.660 1.00 22.28 159 GLY A C 1
ATOM 870 O O . GLY A 1 159 ? 18.200 -1.468 48.903 1.00 19.83 159 GLY A O 1
ATOM 871 N N . ARG A 1 160 ? 18.090 -2.829 50.695 1.00 26.10 160 ARG A N 1
ATOM 872 C CA . ARG A 1 160 ? 16.726 -2.424 51.040 1.00 23.73 160 ARG A CA 1
ATOM 873 C C . ARG A 1 160 ? 16.713 -1.046 51.696 1.00 25.15 160 ARG A C 1
ATOM 874 O O . ARG A 1 160 ? 17.681 -0.650 52.345 1.00 29.21 160 ARG A O 1
ATOM 882 N N . GLN A 1 161 ? 15.626 -0.306 51.501 1.00 22.87 161 GLN A N 1
ATOM 883 C CA . GLN A 1 161 ? 15.439 0.986 52.157 1.00 26.83 161 GLN A CA 1
ATOM 884 C C . GLN A 1 161 ? 14.022 1.011 52.694 1.00 26.18 161 GLN A C 1
ATOM 885 O O . GLN A 1 161 ? 13.268 0.068 52.466 1.00 26.31 161 GLN A O 1
ATOM 891 N N . SER A 1 162 ? 13.653 2.083 53.393 1.00 27.36 162 SER A N 1
ATOM 892 C CA . SER A 1 162 ? 12.312 2.182 53.969 1.00 29.52 162 SER A CA 1
ATOM 893 C C . SER A 1 162 ? 11.233 2.148 52.883 1.00 27.57 162 SER A C 1
ATOM 894 O O . SER A 1 162 ? 10.164 1.561 53.066 1.00 26.11 162 SER A O 1
ATOM 897 N N . TRP A 1 163 ? 11.536 2.762 51.744 1.00 23.86 163 TRP A N 1
ATOM 898 C CA . TRP A 1 163 ? 10.551 2.932 50.680 1.00 23.75 163 TRP A CA 1
ATOM 899 C C . TRP A 1 163 ? 10.676 1.953 49.515 1.00 25.70 163 TRP A C 1
ATOM 900 O O . TRP A 1 163 ? 9.893 2.018 48.559 1.00 23.98 163 TRP A O 1
ATOM 911 N N . GLY A 1 164 ? 11.653 1.058 49.584 1.00 22.41 164 GLY A N 1
ATOM 912 C CA . GLY A 1 164 ? 11.832 0.068 48.538 1.00 22.52 164 GLY A CA 1
ATOM 913 C C . GLY A 1 164 ? 13.249 -0.461 48.484 1.00 22.17 164 GLY A C 1
ATOM 914 O O . GLY A 1 164 ? 13.764 -0.981 49.469 1.00 21.87 164 GLY A O 1
ATOM 915 N N . GLU A 1 165 ? 13.881 -0.347 47.322 1.00 18.89 165 GLU A N 1
ATOM 916 C CA . GLU A 1 165 ? 15.246 -0.835 47.169 1.00 16.40 165 GLU A CA 1
ATOM 917 C C . GLU A 1 165 ? 16.085 0.117 46.340 1.00 15.68 165 GLU A C 1
ATOM 918 O O . GLU A 1 165 ? 15.562 0.883 45.524 1.00 17.39 165 GLU A O 1
ATOM 924 N N . ARG A 1 166 ? 17.392 0.049 46.539 1.00 14.68 166 ARG A N 1
ATOM 925 C CA . ARG A 1 166 ? 18.308 0.957 45.871 1.00 13.16 166 ARG A CA 1
ATOM 926 C C . ARG A 1 166 ? 19.406 0.170 45.191 1.00 14.15 166 ARG A C 1
ATOM 927 O O . ARG A 1 166 ? 19.937 -0.788 45.756 1.00 17.22 166 ARG A O 1
ATOM 935 N N . VAL A 1 167 ? 19.732 0.557 43.964 1.00 10.81 167 VAL A N 1
ATOM 936 C CA . VAL A 1 167 ? 20.876 -0.004 43.268 1.00 12.68 167 VAL A CA 1
ATOM 937 C C . VAL A 1 167 ? 21.861 1.131 43.023 1.00 13.32 167 VAL A C 1
ATOM 938 O O . VAL A 1 167 ? 21.479 2.206 42.557 1.00 13.33 167 VAL A O 1
ATOM 942 N N . VAL A 1 168 ? 23.126 0.907 43.351 1.00 11.54 168 VAL A N 1
ATOM 943 C CA . VAL A 1 168 ? 24.134 1.945 43.178 1.00 11.18 168 VAL A CA 1
ATOM 944 C C . VAL A 1 168 ? 25.206 1.488 42.197 1.00 14.66 168 VAL A C 1
ATOM 945 O O . VAL A 1 168 ? 25.826 0.435 42.387 1.00 14.16 168 VAL A O 1
ATOM 949 N N . LEU A 1 169 ? 25.402 2.257 41.129 1.00 7.87 169 LEU A N 1
ATOM 950 C CA . LEU A 1 169 ? 26.511 2.002 40.221 1.00 11.11 169 LEU A CA 1
ATOM 951 C C . LEU A 1 169 ? 27.626 2.991 40.526 1.00 13.03 169 LEU A C 1
ATOM 952 O O . LEU A 1 169 ? 27.459 4.190 40.286 1.00 12.38 169 LEU A O 1
ATOM 957 N N . GLU A 1 170 ? 28.757 2.505 41.045 1.00 11.91 170 GLU A N 1
ATOM 958 C CA . GLU A 1 170 ? 29.940 3.358 41.177 1.00 12.23 170 GLU A CA 1
ATOM 959 C C . GLU A 1 170 ? 30.617 3.512 39.819 1.00 14.26 170 GLU A C 1
ATOM 960 O O . GLU A 1 170 ? 30.833 2.527 39.103 1.00 13.71 170 GLU A O 1
ATOM 966 N N . LEU A 1 171 ? 30.926 4.753 39.450 1.00 12.30 171 LEU A N 1
ATOM 967 C CA . LEU A 1 171 ? 31.454 5.050 38.124 1.00 9.51 171 LEU A CA 1
ATOM 968 C C . LEU A 1 171 ? 32.828 5.704 38.210 1.00 11.32 171 LEU A C 1
ATOM 969 O O . LEU A 1 171 ? 33.131 6.381 39.188 1.00 11.15 171 LEU A O 1
ATOM 974 N N . SER A 1 172 ? 33.642 5.539 37.168 1.00 9.79 172 SER A N 1
ATOM 975 C CA . SER A 1 172 ? 34.959 6.176 37.126 1.00 14.56 172 SER A CA 1
ATOM 976 C C . SER A 1 172 ? 34.881 7.648 36.718 1.00 17.51 172 SER A C 1
ATOM 977 O O . SER A 1 172 ? 35.750 8.452 37.079 1.00 13.98 172 SER A O 1
ATOM 980 N N . GLN A 1 173 ? 33.848 7.991 35.948 1.00 13.14 173 GLN A N 1
ATOM 981 C CA . GLN A 1 173 ? 33.646 9.348 35.443 1.00 16.61 173 GLN A CA 1
ATOM 982 C C . GLN A 1 173 ? 32.143 9.583 35.349 1.00 15.79 173 GLN A C 1
ATOM 983 O O . GLN A 1 173 ? 31.361 8.618 35.360 1.00 11.83 173 GLN A O 1
ATOM 989 N N . PRO A 1 174 ? 31.730 10.855 35.257 1.00 15.89 174 PRO A N 1
ATOM 990 C CA . PRO A 1 174 ? 30.316 11.139 34.985 1.00 13.46 174 PRO A CA 1
ATOM 991 C C . PRO A 1 174 ? 29.884 10.453 33.697 1.00 12.84 174 PRO A C 1
ATOM 992 O O . PRO A 1 174 ? 30.714 10.225 32.805 1.00 13.07 174 PRO A O 1
ATOM 996 N N . ALA A 1 175 ? 28.602 10.122 33.598 1.00 11.87 175 ALA A N 1
ATOM 997 C CA . ALA A 1 175 ? 28.109 9.412 32.431 1.00 11.29 175 ALA A CA 1
ATOM 998 C C . ALA A 1 175 ? 26.701 9.867 32.082 1.00 11.16 175 ALA A C 1
ATOM 999 O O . ALA A 1 175 ? 25.876 10.070 32.965 1.00 10.24 175 ALA A O 1
ATOM 1001 N N . PHE A 1 176 ? 26.435 10.042 30.795 1.00 9.20 176 PHE A N 1
ATOM 1002 C CA . PHE A 1 176 ? 25.077 10.331 30.353 1.00 9.95 176 PHE A CA 1
ATOM 1003 C C . PHE A 1 176 ? 24.206 9.098 30.568 1.00 12.33 176 PHE A C 1
ATOM 1004 O O . PHE A 1 176 ? 24.672 7.967 30.419 1.00 13.74 176 PHE A O 1
ATOM 1012 N N . TRP A 1 177 ? 22.943 9.310 30.912 1.00 9.13 177 TRP A N 1
ATOM 1013 C CA . TRP A 1 177 ? 22.038 8.190 31.121 1.00 9.41 177 TRP A CA 1
ATOM 1014 C C . TRP A 1 177 ? 20.595 8.584 30.832 1.00 12.96 177 TRP A C 1
ATOM 1015 O O . TRP A 1 177 ? 20.256 9.774 30.803 1.00 9.34 177 TRP A O 1
ATOM 1026 N N . GLN A 1 178 ? 19.753 7.576 30.607 1.00 10.38 178 GLN A N 1
ATOM 1027 C CA . GLN A 1 178 ? 18.325 7.783 30.440 1.00 10.10 178 GLN A CA 1
ATOM 1028 C C . GLN A 1 178 ? 17.586 6.611 31.073 1.00 11.26 178 GLN A C 1
ATOM 1029 O O . GLN A 1 178 ? 18.190 5.564 31.355 1.00 8.48 178 GLN A O 1
ATOM 1035 N N . VAL A 1 179 ? 16.290 6.789 31.321 1.00 12.09 179 VAL A N 1
ATOM 1036 C CA . VAL A 1 179 ? 15.486 5.739 31.936 1.00 9.45 179 VAL A CA 1
ATOM 1037 C C . VAL A 1 179 ? 14.118 5.674 31.270 1.00 9.71 179 VAL A C 1
ATOM 1038 O O . VAL A 1 179 ? 13.516 6.705 30.993 1.00 11.82 179 VAL A O 1
ATOM 1042 N N . SER A 1 180 ? 13.651 4.460 30.973 1.00 8.97 180 SER A N 1
ATOM 1043 C CA . SER A 1 180 ? 12.313 4.255 30.409 1.00 8.67 180 SER A CA 1
ATOM 1044 C C . SER A 1 180 ? 11.576 3.152 31.187 1.00 9.14 180 SER A C 1
ATOM 1045 O O . SER A 1 180 ? 12.198 2.195 31.639 1.00 8.25 180 SER A O 1
ATOM 1048 N N . GLN A 1 181 ? 10.263 3.294 31.357 1.00 6.20 181 GLN A N 1
ATOM 1049 C CA . GLN A 1 181 ? 9.474 2.282 32.057 1.00 5.95 181 GLN A CA 1
ATOM 1050 C C . GLN A 1 181 ? 8.139 2.033 31.375 1.00 6.88 181 GLN A C 1
ATOM 1051 O O . GLN A 1 181 ? 7.431 2.973 30.995 1.00 6.77 181 GLN A O 1
ATOM 1057 N N . ALA A 1 182 ? 7.806 0.759 31.203 1.00 6.12 182 ALA A N 1
ATOM 1058 C CA . ALA A 1 182 ? 6.495 0.367 30.693 1.00 5.98 182 ALA A CA 1
ATOM 1059 C C . ALA A 1 182 ? 5.923 -0.646 31.646 1.00 9.49 182 ALA A C 1
ATOM 1060 O O . ALA A 1 182 ? 6.402 -1.780 31.691 1.00 7.15 182 ALA A O 1
ATOM 1062 N N . ARG A 1 183 ? 4.891 -0.248 32.389 1.00 9.56 183 ARG A N 1
ATOM 1063 C CA . ARG A 1 183 ? 4.330 -1.101 33.437 1.00 11.54 183 ARG A CA 1
ATOM 1064 C C . ARG A 1 183 ? 5.449 -1.572 34.379 1.00 9.37 183 ARG A C 1
ATOM 1065 O O . ARG A 1 183 ? 6.164 -0.752 34.942 1.00 10.20 183 ARG A O 1
ATOM 1073 N N . GLU A 1 184 ? 5.619 -2.885 34.523 1.00 8.76 184 GLU A N 1
ATOM 1074 C CA . GLU A 1 184 ? 6.586 -3.437 35.483 1.00 9.50 184 GLU A CA 1
ATOM 1075 C C . GLU A 1 184 ? 8.012 -3.618 34.952 1.00 9.13 184 GLU A C 1
ATOM 1076 O O . GLU A 1 184 ? 8.915 -4.039 35.697 1.00 8.25 184 GLU A O 1
ATOM 1082 N N . GLU A 1 185 ? 8.224 -3.291 33.680 1.00 8.04 185 GLU A N 1
ATOM 1083 C CA . GLU A 1 185 ? 9.547 -3.386 33.073 1.00 7.30 185 GLU A CA 1
ATOM 1084 C C . GLU A 1 185 ? 10.176 -1.999 33.023 1.00 8.30 185 GLU A C 1
ATOM 1085 O O . GLU A 1 185 ? 9.558 -1.045 32.546 1.00 8.41 185 GLU A O 1
ATOM 1091 N N . ALA A 1 186 ? 11.406 -1.877 33.502 1.00 7.31 186 ALA A N 1
ATOM 1092 C CA . ALA A 1 186 ? 12.092 -0.606 33.406 1.00 7.96 186 ALA A CA 1
ATOM 1093 C C . ALA A 1 186 ? 13.536 -0.836 32.989 1.00 7.68 186 ALA A C 1
ATOM 1094 O O . ALA A 1 186 ? 14.110 -1.895 33.263 1.00 7.55 186 ALA A O 1
ATOM 1096 N N . VAL A 1 187 ? 14.123 0.154 32.324 1.00 5.21 187 VAL A N 1
ATOM 1097 C CA . VAL A 1 187 ? 15.516 0.050 31.909 1.00 6.92 187 VAL A CA 1
ATOM 1098 C C . VAL A 1 187 ? 16.255 1.367 32.064 1.00 10.19 187 VAL A C 1
ATOM 1099 O O . VAL A 1 187 ? 15.762 2.436 31.672 1.00 8.87 187 VAL A O 1
ATOM 1103 N N . VAL A 1 188 ? 17.425 1.285 32.675 1.00 6.26 188 VAL A N 1
ATOM 1104 C CA . VAL A 1 188 ? 18.325 2.422 32.752 1.00 6.37 188 VAL A CA 1
ATOM 1105 C C . VAL A 1 188 ? 19.445 2.197 31.739 1.00 9.50 188 VAL A C 1
ATOM 1106 O O . VAL A 1 188 ? 20.142 1.178 31.786 1.00 9.39 188 VAL A O 1
ATOM 1110 N N . THR A 1 189 ? 19.606 3.125 30.798 1.00 7.28 189 THR A N 1
ATOM 1111 C CA . THR A 1 189 ? 20.702 3.040 29.839 1.00 7.68 189 THR A CA 1
ATOM 1112 C C . THR A 1 189 ? 21.751 4.045 30.274 1.00 13.44 189 THR A C 1
ATOM 1113 O O . THR A 1 189 ? 21.429 5.215 30.516 1.00 9.01 189 THR A O 1
ATOM 1117 N N . ILE A 1 190 ? 22.993 3.587 30.400 1.00 8.89 190 ILE A N 1
ATOM 1118 C CA . ILE A 1 190 ? 24.105 4.452 30.799 1.00 12.26 190 ILE A CA 1
ATOM 1119 C C . ILE A 1 190 ? 25.242 4.357 29.791 1.00 11.71 190 ILE A C 1
ATOM 1120 O O . ILE A 1 190 ? 25.646 3.257 29.396 1.00 10.16 190 ILE A O 1
ATOM 1125 N N . ASN A 1 191 ? 25.766 5.505 29.376 1.00 10.64 191 ASN A N 1
ATOM 1126 C CA . ASN A 1 191 ? 26.910 5.522 28.481 1.00 12.48 191 ASN A CA 1
ATOM 1127 C C . ASN A 1 191 ? 28.187 5.321 29.297 1.00 15.35 191 ASN A C 1
ATOM 1128 O O . ASN A 1 191 ? 29.025 6.220 29.398 1.00 12.46 191 ASN A O 1
ATOM 1133 N N . ALA A 1 192 ? 28.303 4.142 29.902 1.00 12.01 192 ALA A N 1
ATOM 1134 C CA . ALA A 1 192 ? 29.487 3.743 30.661 1.00 10.59 192 ALA A CA 1
ATOM 1135 C C . ALA A 1 192 ? 29.682 2.256 30.415 1.00 14.94 192 ALA A C 1
ATOM 1136 O O . ALA A 1 192 ? 28.713 1.496 30.421 1.00 14.14 192 ALA A O 1
ATOM 1138 N N . SER A 1 193 ? 30.927 1.842 30.201 1.00 15.20 193 SER A N 1
ATOM 1139 C CA . SER A 1 193 ? 31.227 0.449 29.888 1.00 15.90 193 SER A CA 1
ATOM 1140 C C . SER A 1 193 ? 31.317 -0.346 31.176 1.00 15.31 193 SER A C 1
ATOM 1141 O O . SER A 1 193 ? 31.656 0.197 32.226 1.00 18.85 193 SER A O 1
ATOM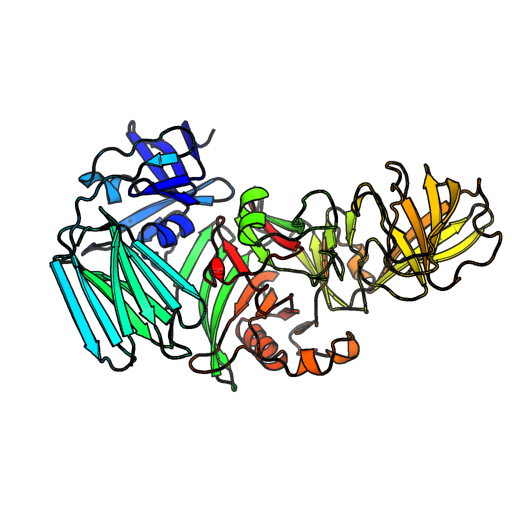 1144 N N . SER A 1 194 ? 31.001 -1.635 31.110 1.00 16.51 194 SER A N 1
ATOM 1145 C CA . SER A 1 194 ? 31.138 -2.500 32.278 1.00 15.25 194 SER A CA 1
ATOM 1146 C C . SER A 1 194 ? 32.145 -3.616 32.023 1.00 30.47 194 SER A C 1
ATOM 1147 O O . SER A 1 194 ? 31.832 -4.591 31.336 1.00 28.75 194 SER A O 1
ATOM 1150 N N . GLN A 1 224 ? 12.771 -8.196 46.359 1.00 31.29 224 GLN A N 1
ATOM 1151 C CA . GLN A 1 224 ? 11.501 -7.792 45.757 1.00 29.67 224 GLN A CA 1
ATOM 1152 C C . GLN A 1 224 ? 11.682 -7.386 44.290 1.00 21.92 224 GLN A C 1
ATOM 1153 O O . GLN A 1 224 ? 10.981 -7.891 43.415 1.00 27.53 224 GLN A O 1
ATOM 1159 N N . ILE A 1 225 ? 12.625 -6.485 44.017 1.00 18.83 225 ILE A N 1
ATOM 1160 C CA . ILE A 1 225 ? 12.955 -6.163 42.632 1.00 15.48 225 ILE A CA 1
ATOM 1161 C C . ILE A 1 225 ? 13.899 -7.222 42.096 1.00 16.64 225 ILE A C 1
ATOM 1162 O O . ILE A 1 225 ? 14.559 -7.936 42.863 1.00 16.75 225 ILE A O 1
ATOM 1167 N N . ARG A 1 226 ? 13.963 -7.325 40.774 1.00 10.89 226 ARG A N 1
ATOM 1168 C CA . ARG A 1 226 ? 15.009 -8.101 40.131 1.00 11.00 226 ARG A CA 1
ATOM 1169 C C . ARG A 1 226 ? 15.619 -7.203 39.088 1.00 10.13 226 ARG A C 1
ATOM 1170 O O . ARG A 1 226 ? 14.917 -6.419 38.458 1.00 9.62 226 ARG A O 1
ATOM 1178 N N . TYR A 1 227 ? 16.931 -7.283 38.921 1.00 8.91 227 TYR A N 1
ATOM 1179 C CA . TYR A 1 227 ? 17.582 -6.497 37.893 1.00 7.04 227 TYR A CA 1
ATOM 1180 C C . TYR A 1 227 ? 18.746 -7.259 37.283 1.00 10.49 227 TYR A C 1
ATOM 1181 O O . TYR A 1 227 ? 19.284 -8.184 37.894 1.00 10.13 227 TYR A O 1
ATOM 1190 N N . ARG A 1 228 ? 19.133 -6.862 36.079 1.00 8.73 228 ARG A N 1
ATOM 1191 C CA . ARG A 1 228 ? 20.129 -7.600 35.320 1.00 10.95 228 ARG A CA 1
ATOM 1192 C C . ARG A 1 228 ? 20.862 -6.637 34.422 1.00 9.30 228 ARG A C 1
ATOM 1193 O O . ARG A 1 228 ? 20.246 -5.777 33.775 1.00 8.73 228 ARG A O 1
ATOM 1201 N N . LEU A 1 229 ? 22.180 -6.792 34.377 1.00 11.11 229 LEU A N 1
ATOM 1202 C CA . LEU A 1 229 ? 23.042 -5.941 33.577 1.00 12.52 229 LEU A CA 1
ATOM 1203 C C . LEU A 1 229 ? 23.153 -6.490 32.156 1.00 12.77 229 LEU A C 1
ATOM 1204 O O . LEU A 1 229 ? 23.324 -7.694 31.966 1.00 11.54 229 LEU A O 1
ATOM 1209 N N . GLU A 1 230 ? 23.042 -5.611 31.160 1.00 9.54 230 GLU A N 1
ATOM 1210 C CA . GLU A 1 230 ? 23.358 -5.972 29.776 1.00 11.10 230 GLU A CA 1
ATOM 1211 C C . GLU A 1 230 ? 24.489 -5.086 29.278 1.00 12.15 230 GLU A C 1
ATOM 1212 O O . GLU A 1 230 ? 24.398 -3.850 29.327 1.00 12.41 230 GLU A O 1
ATOM 1218 N N . ARG A 1 231 ? 25.556 -5.710 28.796 1.00 12.20 231 ARG A N 1
ATOM 1219 C CA . ARG A 1 231 ? 26.665 -4.963 28.221 1.00 16.46 231 ARG A CA 1
ATOM 1220 C C . ARG A 1 231 ? 26.306 -4.580 26.792 1.00 19.31 231 ARG A C 1
ATOM 1221 O O . ARG A 1 231 ? 25.737 -5.388 26.045 1.00 21.08 231 ARG A O 1
ATOM 1229 N N . SER A 1 232 ? 26.616 -3.342 26.420 1.00 18.68 232 SER A N 1
ATOM 1230 C CA . SER A 1 232 ? 26.342 -2.861 25.073 1.00 20.43 232 SER A CA 1
ATOM 1231 C C . SER A 1 232 ? 27.527 -2.045 24.561 1.00 25.25 232 SER A C 1
ATOM 1232 O O . SER A 1 232 ? 27.392 -0.852 24.277 1.00 23.46 232 SER A O 1
ATOM 1235 N N . GLY A 1 233 ? 28.691 -2.684 24.466 1.00 29.73 233 GLY A N 1
ATOM 1236 C CA . GLY A 1 233 ? 29.891 -2.006 24.002 1.00 24.49 233 GLY A CA 1
ATOM 1237 C C . GLY A 1 233 ? 30.352 -0.943 24.980 1.00 24.85 233 GLY A C 1
ATOM 1238 O O . GLY A 1 233 ? 30.697 -1.247 26.123 1.00 27.93 233 GLY A O 1
ATOM 1239 N N . ALA A 1 234 ? 30.344 0.312 24.542 1.00 23.41 234 ALA A N 1
ATOM 1240 C CA . ALA A 1 234 ? 30.789 1.407 25.395 1.00 22.22 234 ALA A CA 1
ATOM 1241 C C . ALA A 1 234 ? 29.685 1.833 26.379 1.00 20.93 234 ALA A C 1
ATOM 1242 O O . ALA A 1 234 ? 29.881 2.725 27.215 1.00 19.79 234 ALA A O 1
ATOM 1244 N N . SER A 1 235 ? 28.531 1.178 26.278 1.00 15.07 235 SER A N 1
ATOM 1245 C CA . SER A 1 235 ? 27.397 1.471 27.148 1.00 13.26 235 SER A CA 1
ATOM 1246 C C . SER A 1 235 ? 26.934 0.231 27.901 1.00 14.67 235 SER A C 1
ATOM 1247 O O . SER A 1 235 ? 27.374 -0.890 27.628 1.00 13.72 235 SER A O 1
ATOM 1250 N N . SER A 1 236 ? 26.046 0.448 28.858 1.00 11.10 236 SER A N 1
ATOM 1251 C CA . SER A 1 236 ? 25.473 -0.635 29.639 1.00 10.35 236 SER A CA 1
ATOM 1252 C C . SER A 1 236 ? 24.007 -0.334 29.903 1.00 13.02 236 SER A C 1
ATOM 1253 O O . SER A 1 236 ? 23.588 0.830 29.927 1.00 9.86 236 SER A O 1
ATOM 1256 N N . LYS A 1 237 ? 23.217 -1.385 30.071 1.00 5.59 237 LYS A N 1
ATOM 1257 C CA . LYS A 1 237 ? 21.817 -1.233 30.438 1.00 7.65 237 LYS A CA 1
ATOM 1258 C C . LYS A 1 237 ? 21.542 -2.023 31.699 1.00 9.82 237 LYS A C 1
ATOM 1259 O O . LYS A 1 237 ? 22.043 -3.137 31.857 1.00 11.24 237 LYS A O 1
ATOM 1265 N N . VAL A 1 238 ? 20.752 -1.444 32.599 1.00 6.94 238 VAL A N 1
ATOM 1266 C CA . VAL A 1 238 ? 20.307 -2.166 33.777 1.00 5.53 238 VAL A CA 1
ATOM 1267 C C . VAL A 1 238 ? 18.810 -2.393 33.649 1.00 7.47 238 VAL A C 1
ATOM 1268 O O . VAL A 1 238 ? 18.017 -1.442 33.693 1.00 8.21 238 VAL A O 1
ATOM 1272 N N . HIS A 1 239 ? 18.429 -3.655 33.474 1.00 5.81 239 HIS A N 1
ATOM 1273 C CA . HIS A 1 239 ? 17.044 -4.037 33.224 1.00 5.23 239 HIS A CA 1
ATOM 1274 C C . HIS A 1 239 ? 16.338 -4.440 34.501 1.00 6.47 239 HIS A C 1
ATOM 1275 O O . HIS A 1 239 ? 16.793 -5.349 35.193 1.00 8.22 239 HIS A O 1
ATOM 1282 N N . PHE A 1 240 ? 15.221 -3.776 34.803 1.00 7.37 240 PHE A N 1
ATOM 1283 C CA . PHE A 1 240 ? 14.489 -4.014 36.048 1.00 6.12 240 PHE A CA 1
ATOM 1284 C C . PHE A 1 240 ? 13.147 -4.679 35.828 1.00 9.22 240 PHE A C 1
ATOM 1285 O O . PHE A 1 240 ? 12.385 -4.303 34.926 1.00 7.98 240 PHE A O 1
ATOM 1293 N N . GLN A 1 241 ? 12.850 -5.645 36.690 1.00 7.48 241 GLN A N 1
ATOM 1294 C CA . GLN A 1 241 ? 11.504 -6.165 36.847 1.00 6.88 241 GLN A CA 1
ATOM 1295 C C . GLN A 1 241 ? 10.982 -5.677 38.205 1.00 10.27 241 GLN A C 1
ATOM 1296 O O . GLN A 1 241 ? 11.482 -6.072 39.260 1.00 10.04 241 GLN A O 1
ATOM 1302 N N . LEU A 1 242 ? 9.980 -4.808 38.182 1.00 7.76 242 LEU A N 1
ATOM 1303 C CA . LEU A 1 242 ? 9.519 -4.147 39.406 1.00 8.30 242 LEU A CA 1
ATOM 1304 C C . LEU A 1 242 ? 8.178 -4.672 39.882 1.00 11.73 242 LEU A C 1
ATOM 1305 O O . LEU A 1 242 ? 7.337 -5.054 39.068 1.00 11.67 242 LEU A O 1
ATOM 1310 N N . PRO A 1 243 ? 7.965 -4.677 41.206 1.00 12.66 243 PRO A N 1
ATOM 1311 C CA . PRO A 1 243 ? 6.627 -4.929 41.748 1.00 13.72 243 PRO A CA 1
ATOM 1312 C C . PRO A 1 243 ? 5.645 -3.906 41.176 1.00 11.05 243 PRO A C 1
ATOM 1313 O O . PRO A 1 243 ? 6.042 -2.768 40.878 1.00 10.50 243 PRO A O 1
ATOM 1317 N N . VAL A 1 244 ? 4.393 -4.313 41.001 1.00 13.90 244 VAL A N 1
ATOM 1318 C CA . VAL A 1 244 ? 3.354 -3.414 40.511 1.00 12.93 244 VAL A CA 1
ATOM 1319 C C . VAL A 1 244 ? 3.315 -2.138 41.346 1.00 13.90 244 VAL A C 1
ATOM 1320 O O . VAL A 1 244 ? 3.374 -2.196 42.569 1.00 17.49 244 VAL A O 1
ATOM 1324 N N . GLY A 1 245 ? 3.245 -0.989 40.682 1.00 13.66 245 GLY A N 1
ATOM 1325 C CA . GLY A 1 245 ? 3.156 0.277 41.383 1.00 18.65 245 GLY A CA 1
ATOM 1326 C C . GLY A 1 245 ? 4.492 0.974 41.590 1.00 18.73 245 GLY A C 1
ATOM 1327 O O . GLY A 1 245 ? 4.531 2.179 41.829 1.00 19.19 245 GLY A O 1
ATOM 1328 N N . TYR A 1 246 ? 5.590 0.229 41.490 1.00 12.37 246 TYR A N 1
ATOM 1329 C CA . TYR A 1 246 ? 6.917 0.811 41.703 1.00 13.93 246 TYR A CA 1
ATOM 1330 C C . TYR A 1 246 ? 7.467 1.504 40.465 1.00 14.62 246 TYR A C 1
ATOM 1331 O O . TYR A 1 246 ? 7.250 1.056 39.345 1.00 11.47 246 TYR A O 1
ATOM 1340 N N . LYS A 1 247 ? 8.175 2.606 40.680 1.00 10.35 247 LYS A N 1
ATOM 1341 C CA . LYS A 1 247 ? 8.833 3.329 39.599 1.00 14.83 247 LYS A CA 1
ATOM 1342 C C . LYS A 1 247 ? 10.288 3.493 39.964 1.00 12.34 247 LYS A C 1
ATOM 1343 O O . LYS A 1 247 ? 10.673 3.222 41.096 1.00 13.47 247 LYS A O 1
ATOM 1349 N N . LEU A 1 248 ? 11.099 3.933 39.015 1.00 9.67 248 LEU A N 1
ATOM 1350 C CA . LEU A 1 248 ? 12.489 4.245 39.322 1.00 11.78 248 LEU A CA 1
ATOM 1351 C C . LEU A 1 248 ? 12.661 5.741 39.528 1.00 14.96 248 LEU A C 1
ATOM 1352 O O . LEU A 1 248 ? 12.121 6.543 38.775 1.00 13.39 248 LEU A O 1
ATOM 1357 N N . GLN A 1 249 ? 13.400 6.116 40.562 1.00 11.13 249 GLN A N 1
ATOM 1358 C CA . GLN A 1 249 ? 13.852 7.498 40.690 1.00 13.31 249 GLN A CA 1
ATOM 1359 C C . GLN A 1 249 ? 15.370 7.466 40.677 1.00 14.39 249 GLN A C 1
ATOM 1360 O O . GLN A 1 249 ? 15.982 6.866 41.556 1.00 11.99 249 GLN A O 1
ATOM 1366 N N . VAL A 1 250 ? 15.971 8.100 39.674 1.00 12.16 250 VAL A N 1
ATOM 1367 C CA . VAL A 1 250 ? 17.412 8.010 39.468 1.00 13.08 250 VAL A CA 1
ATOM 1368 C C . VAL A 1 250 ? 18.094 9.347 39.714 1.00 16.20 250 VAL A C 1
ATOM 1369 O O . VAL A 1 250 ? 17.609 10.386 39.266 1.00 16.67 250 VAL A O 1
ATOM 1373 N N . SER A 1 251 ? 19.224 9.318 40.419 1.00 13.51 251 SER A N 1
ATOM 1374 C CA . SER A 1 251 ? 19.980 10.536 40.710 1.00 15.04 251 SER A CA 1
ATOM 1375 C C . SER A 1 251 ? 21.478 10.260 40.712 1.00 16.16 251 SER A C 1
ATOM 1376 O O . SER A 1 251 ? 21.907 9.110 40.558 1.00 13.46 251 SER A O 1
ATOM 1379 N N . THR A 1 252 ? 22.278 11.311 40.883 1.00 15.44 252 THR A N 1
ATOM 1380 C CA . THR A 1 252 ? 23.730 11.161 40.846 1.00 13.79 252 THR A CA 1
ATOM 1381 C C . THR A 1 252 ? 24.380 11.635 42.148 1.00 17.43 252 THR A C 1
ATOM 1382 O O . THR A 1 252 ? 23.774 12.384 42.919 1.00 15.90 252 THR A O 1
ATOM 1386 N N . LEU A 1 253 ? 25.604 11.168 42.391 1.00 18.48 253 LEU A N 1
ATOM 1387 C CA . LEU A 1 253 ? 26.399 11.578 43.549 1.00 17.29 253 LEU A CA 1
ATOM 1388 C C . LEU A 1 253 ? 27.853 11.658 43.123 1.00 17.11 253 LEU A C 1
ATOM 1389 O O . LEU A 1 253 ? 28.217 11.161 42.056 1.00 15.74 253 LEU A O 1
ATOM 1394 N N . THR A 1 254 ? 28.685 12.282 43.956 1.00 18.27 254 THR A N 1
ATOM 1395 C CA . THR A 1 254 ? 30.123 12.355 43.696 1.00 17.84 254 THR A CA 1
ATOM 1396 C C . THR A 1 254 ? 30.897 11.806 44.884 1.00 18.45 254 THR A C 1
ATOM 1397 O O . THR A 1 254 ? 30.306 11.480 45.920 1.00 20.84 254 THR A O 1
ATOM 1401 N N . SER A 1 255 ? 32.216 11.707 44.724 1.00 19.89 255 SER A N 1
ATOM 1402 C CA . SER A 1 255 ? 33.113 11.227 45.787 1.00 19.38 255 SER A CA 1
ATOM 1403 C C . SER A 1 255 ? 32.615 9.975 46.505 1.00 18.68 255 SER A C 1
ATOM 1404 O O . SER A 1 255 ? 32.311 10.027 47.699 1.00 22.09 255 SER A O 1
ATOM 1407 N N . PRO A 1 256 ? 32.516 8.844 45.781 1.00 16.53 256 PRO A N 1
ATOM 1408 C CA . PRO A 1 256 ? 32.869 8.701 44.370 1.00 13.35 256 PRO A CA 1
ATOM 1409 C C . PRO A 1 256 ? 31.659 8.933 43.466 1.00 16.37 256 PRO A C 1
ATOM 1410 O O . PRO A 1 256 ? 30.517 8.938 43.949 1.00 14.97 256 PRO A O 1
ATOM 1414 N N . PHE A 1 257 ? 31.912 9.138 42.176 1.00 12.46 257 PHE A N 1
ATOM 1415 C CA . PHE A 1 257 ? 30.829 9.249 41.198 1.00 14.48 257 PHE A CA 1
ATOM 1416 C C . PHE A 1 257 ? 29.922 8.018 41.318 1.00 15.37 257 PHE A C 1
ATOM 1417 O O . PHE A 1 257 ? 30.411 6.881 41.329 1.00 11.81 257 PHE A O 1
ATOM 1425 N N . ARG A 1 258 ? 28.611 8.243 41.406 1.00 13.24 258 ARG A N 1
ATOM 1426 C CA . ARG A 1 258 ? 27.656 7.153 41.550 1.00 10.79 258 ARG A CA 1
ATOM 1427 C C . ARG A 1 258 ? 26.351 7.472 40.827 1.00 13.01 258 ARG A C 1
ATOM 1428 O O . ARG A 1 258 ? 25.856 8.600 40.890 1.00 13.23 258 ARG A O 1
ATOM 1436 N N . LEU A 1 259 ? 25.794 6.484 40.133 1.00 12.82 259 LEU A N 1
ATOM 1437 C CA . LEU A 1 259 ? 24.421 6.600 39.668 1.00 12.04 259 LEU A CA 1
ATOM 1438 C C . LEU A 1 259 ? 23.574 5.836 40.673 1.00 11.65 259 LEU A C 1
ATOM 1439 O O . LEU A 1 259 ? 23.800 4.648 40.915 1.00 11.72 259 LEU A O 1
ATOM 1444 N N . VAL A 1 260 ? 22.615 6.525 41.284 1.00 9.47 260 VAL A N 1
ATOM 1445 C CA . VAL A 1 260 ? 21.776 5.917 42.300 1.00 10.73 260 VAL A CA 1
ATOM 1446 C C . VAL A 1 260 ? 20.399 5.618 41.715 1.00 12.69 260 VAL A C 1
ATOM 1447 O O . VAL A 1 260 ? 19.710 6.524 41.237 1.00 14.38 260 VAL A O 1
ATOM 1451 N N . ILE A 1 261 ? 20.000 4.351 41.740 1.00 11.70 261 ILE A N 1
ATOM 1452 C CA . ILE A 1 261 ? 18.696 3.957 41.200 1.00 11.71 261 ILE A CA 1
ATOM 1453 C C . ILE A 1 261 ? 17.771 3.489 42.311 1.00 10.23 261 ILE A C 1
ATOM 1454 O O . ILE A 1 261 ? 17.972 2.423 42.889 1.00 10.39 261 ILE A O 1
ATOM 1459 N N . ASP A 1 262 ? 16.754 4.286 42.618 1.00 11.39 262 ASP A N 1
ATOM 1460 C CA . ASP A 1 262 ? 15.829 3.933 43.684 1.00 11.30 262 ASP A CA 1
ATOM 1461 C C . ASP A 1 262 ? 14.518 3.393 43.099 1.00 13.46 262 ASP A C 1
ATOM 1462 O O . ASP A 1 262 ? 13.940 3.994 42.189 1.00 13.90 262 ASP A O 1
ATOM 1467 N N . ALA A 1 263 ? 14.065 2.254 43.614 1.00 10.40 263 ALA A N 1
ATOM 1468 C CA . ALA A 1 263 ? 12.759 1.706 43.237 1.00 11.55 263 ALA A CA 1
ATOM 1469 C C . ALA A 1 263 ? 11.766 1.992 44.360 1.00 12.34 263 ALA A C 1
ATOM 1470 O O . ALA A 1 263 ? 11.942 1.528 45.486 1.00 10.40 263 ALA A O 1
ATOM 1472 N N . ARG A 1 264 ? 10.728 2.769 44.060 1.00 8.92 264 ARG A N 1
ATOM 1473 C CA . ARG A 1 264 ? 9.755 3.168 45.077 1.00 15.28 264 ARG A CA 1
ATOM 1474 C C . ARG A 1 264 ? 8.416 3.519 44.430 1.00 16.35 264 ARG A C 1
ATOM 1475 O O . ARG A 1 264 ? 8.353 3.789 43.225 1.00 13.49 264 ARG A O 1
ATOM 1483 N N . ALA A 1 265 ? 7.354 3.527 45.233 1.00 12.65 265 ALA A N 1
ATOM 1484 C CA . ALA A 1 265 ? 6.018 3.827 44.730 1.00 14.04 265 ALA A CA 1
ATOM 1485 C C . ALA A 1 265 ? 5.694 5.326 44.751 1.00 13.24 265 ALA A C 1
ATOM 1486 O O . ALA A 1 265 ? 4.863 5.798 43.975 1.00 16.07 265 ALA A O 1
ATOM 1488 N N . ASP A 1 266 ? 6.337 6.0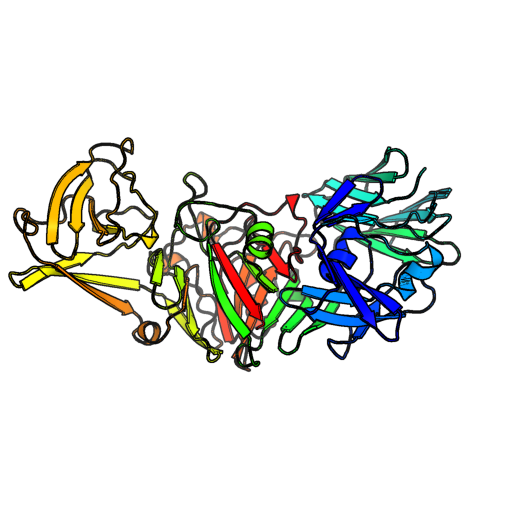77 45.638 1.00 14.32 266 ASP A N 1
ATOM 1489 C CA . ASP A 1 266 ? 6.058 7.513 45.726 1.00 16.61 266 ASP A CA 1
ATOM 1490 C C . ASP A 1 266 ? 7.049 8.343 44.896 1.00 17.79 266 ASP A C 1
ATOM 1491 O O . ASP A 1 266 ? 7.983 8.949 45.427 1.00 17.10 266 ASP A O 1
ATOM 1496 N N . ALA A 1 267 ? 6.819 8.372 43.584 1.00 17.28 267 ALA A N 1
ATOM 1497 C CA . ALA A 1 267 ? 7.713 9.018 42.627 1.00 14.03 267 ALA A CA 1
ATOM 1498 C C . ALA A 1 267 ? 6.832 9.489 41.486 1.00 15.45 267 ALA A C 1
ATOM 1499 O O . ALA A 1 267 ? 5.728 8.964 41.320 1.00 14.19 267 ALA A O 1
ATOM 1501 N N . PRO A 1 268 ? 7.304 10.461 40.682 1.00 14.18 268 PRO A N 1
ATOM 1502 C CA . PRO A 1 268 ? 8.581 11.184 40.738 1.00 12.45 268 PRO A CA 1
ATOM 1503 C C . PRO A 1 268 ? 8.526 12.296 41.780 1.00 13.66 268 PRO A C 1
ATOM 1504 O O . PRO A 1 268 ? 7.433 12.634 42.241 1.00 13.96 268 PRO A O 1
ATOM 1508 N N . PRO A 1 269 ? 9.686 12.850 42.159 1.00 16.29 269 PRO A N 1
ATOM 1509 C CA . PRO A 1 269 ? 9.698 13.885 43.198 1.00 14.15 269 PRO A CA 1
ATOM 1510 C C . PRO A 1 269 ? 9.084 15.204 42.723 1.00 16.10 269 PRO A C 1
ATOM 1511 O O . PRO A 1 269 ? 8.940 15.413 41.510 1.00 13.54 269 PRO A O 1
ATOM 1515 N N . VAL A 1 270 ? 8.724 16.081 43.660 1.00 14.61 270 VAL A N 1
ATOM 1516 C CA . VAL A 1 270 ? 8.086 17.349 43.301 1.00 10.27 270 VAL A CA 1
ATOM 1517 C C . VAL A 1 270 ? 9.073 18.274 42.619 1.00 12.94 270 VAL A C 1
ATOM 1518 O O . VAL A 1 270 ? 10.279 18.201 42.855 1.00 15.26 270 VAL A O 1
ATOM 1522 N N . LYS A 1 271 ? 8.561 19.129 41.743 1.00 11.44 271 LYS A N 1
ATOM 1523 C CA . LYS A 1 271 ? 9.404 20.034 40.978 1.00 12.01 271 LYS A CA 1
ATOM 1524 C C . LYS A 1 271 ? 8.562 21.226 40.552 1.00 10.02 271 LYS A C 1
ATOM 1525 O O . LYS A 1 271 ? 7.373 21.076 40.266 1.00 10.75 271 LYS A O 1
ATOM 1531 N N . THR A 1 272 ? 9.159 22.410 40.540 1.00 8.08 272 THR A N 1
ATOM 1532 C CA . THR A 1 272 ? 8.499 23.589 39.980 1.00 10.48 272 THR A CA 1
ATOM 1533 C C . THR A 1 272 ? 9.501 24.344 39.124 1.00 10.04 272 THR A C 1
ATOM 1534 O O . THR A 1 272 ? 10.507 24.842 39.627 1.00 8.51 272 THR A O 1
ATOM 1538 N N . ILE A 1 273 ? 9.246 24.395 37.819 1.00 7.70 273 ILE A N 1
ATOM 1539 C CA . ILE A 1 273 ? 10.143 25.063 36.887 1.00 8.14 273 ILE A CA 1
ATOM 1540 C C . ILE A 1 273 ? 9.435 26.235 36.232 1.00 10.49 273 ILE A C 1
ATOM 1541 O O . ILE A 1 273 ? 8.419 26.058 35.536 1.00 9.22 273 ILE A O 1
ATOM 1546 N N . ASN A 1 274 ? 9.950 27.439 36.469 1.00 9.35 274 ASN A N 1
ATOM 1547 C CA . ASN A 1 274 ? 9.516 28.595 35.699 1.00 10.84 274 ASN A CA 1
ATOM 1548 C C . ASN A 1 274 ? 10.210 28.524 34.343 1.00 12.49 274 ASN A C 1
ATOM 1549 O O . ASN A 1 274 ? 11.424 28.741 34.228 1.00 10.92 274 ASN A O 1
ATOM 1554 N N . TRP A 1 275 ? 9.433 28.188 33.316 1.00 9.55 275 TRP A N 1
ATOM 1555 C CA . TRP A 1 275 ? 9.986 27.708 32.052 1.00 9.34 275 TRP A CA 1
ATOM 1556 C C . TRP A 1 275 ? 10.219 28.847 31.082 1.00 10.29 275 TRP A C 1
ATOM 1557 O O . TRP A 1 275 ? 11.327 29.038 30.580 1.00 8.04 275 TRP A O 1
ATOM 1568 N N . THR A 1 276 ? 9.174 29.602 30.796 1.00 8.26 276 THR A N 1
ATOM 1569 C CA . THR A 1 276 ? 9.369 30.858 30.088 1.00 11.45 276 THR A CA 1
ATOM 1570 C C . THR A 1 276 ? 8.371 31.840 30.668 1.00 12.96 276 THR A C 1
ATOM 1571 O O . THR A 1 276 ? 7.584 31.470 31.546 1.00 12.90 276 THR A O 1
ATOM 1575 N N . GLU A 1 277 ? 8.411 33.094 30.230 1.00 11.38 277 GLU A N 1
ATOM 1576 C CA . GLU A 1 277 ? 7.413 34.034 30.702 1.00 13.26 277 GLU A CA 1
ATOM 1577 C C . GLU A 1 277 ? 6.031 33.491 30.350 1.00 12.88 277 GLU A C 1
ATOM 1578 O O . GLU A 1 277 ? 5.753 33.177 29.181 1.00 15.47 277 GLU A O 1
ATOM 1584 N N . GLY A 1 278 ? 5.192 33.338 31.366 1.00 12.08 278 GLY A N 1
ATOM 1585 C CA . GLY A 1 278 ? 3.826 32.895 31.159 1.00 13.03 278 GLY A CA 1
ATOM 1586 C C . GLY A 1 278 ? 3.637 31.389 31.164 1.00 11.48 278 GLY A C 1
ATOM 1587 O O . GLY A 1 278 ? 2.512 30.922 30.987 1.00 10.36 278 GLY A O 1
ATOM 1588 N N . ILE A 1 279 ? 4.713 30.626 31.356 1.00 8.23 279 ILE A N 1
ATOM 1589 C CA . ILE A 1 279 ? 4.587 29.161 31.401 1.00 6.85 279 ILE A CA 1
ATOM 1590 C C . ILE A 1 279 ? 5.349 28.536 32.570 1.00 9.30 279 ILE A C 1
ATOM 1591 O O . ILE A 1 279 ? 6.567 28.711 32.693 1.00 8.66 279 ILE A O 1
ATOM 1596 N N . THR A 1 280 ? 4.636 27.787 33.406 1.00 6.74 280 THR A N 1
ATOM 1597 C CA . THR A 1 280 ? 5.228 27.110 34.562 1.00 6.56 280 THR A CA 1
ATOM 1598 C C . THR A 1 280 ? 4.905 25.616 34.587 1.00 8.37 280 THR A C 1
ATOM 1599 O O . THR A 1 280 ? 3.742 25.219 34.449 1.00 7.71 280 THR A O 1
ATOM 1603 N N . TRP A 1 281 ? 5.943 24.795 34.760 1.00 6.83 281 TRP A N 1
ATOM 1604 C CA . TRP A 1 281 ? 5.816 23.334 34.790 1.00 10.33 281 TRP A CA 1
ATOM 1605 C C . TRP A 1 281 ? 5.934 22.849 36.241 1.00 10.04 281 TRP A C 1
ATOM 1606 O O . TRP A 1 281 ? 6.852 23.251 36.953 1.00 8.69 281 TRP A O 1
ATOM 1617 N N . GLN A 1 282 ? 4.986 22.028 36.703 1.00 6.94 282 GLN A N 1
ATOM 1618 C CA . GLN A 1 282 ? 5.065 21.501 38.062 1.00 7.95 282 GLN A CA 1
ATOM 1619 C C . GLN A 1 282 ? 4.830 20.015 38.099 1.00 7.98 282 GLN A C 1
ATOM 1620 O O . GLN A 1 282 ? 4.030 19.486 37.322 1.00 7.50 282 GLN A O 1
ATOM 1626 N N . GLN A 1 283 ? 5.547 19.347 39.001 1.00 8.22 283 GLN A N 1
ATOM 1627 C CA . GLN A 1 283 ? 5.269 17.959 39.351 1.00 8.16 283 GLN A CA 1
ATOM 1628 C C . GLN A 1 283 ? 4.902 17.969 40.836 1.00 11.12 283 GLN A C 1
ATOM 1629 O O . GLN A 1 283 ? 5.646 18.515 41.651 1.00 8.29 283 GLN A O 1
ATOM 1635 N N . ARG A 1 284 ? 3.750 17.400 41.175 1.00 8.38 284 ARG A N 1
ATOM 1636 C CA . ARG A 1 284 ? 3.186 17.498 42.524 1.00 10.21 284 ARG A CA 1
ATOM 1637 C C . ARG A 1 284 ? 2.528 16.195 42.926 1.00 13.01 284 ARG A C 1
ATOM 1638 O O . ARG A 1 284 ? 2.189 15.371 42.072 1.00 8.57 284 ARG A O 1
ATOM 1646 N N . PHE A 1 285 ? 2.331 16.016 44.232 1.00 12.59 285 PHE A N 1
ATOM 1647 C CA . PHE A 1 285 ? 1.440 14.974 44.738 1.00 10.12 285 PHE A CA 1
ATOM 1648 C C . PHE A 1 285 ? 0.147 15.633 45.192 1.00 12.34 285 PHE A C 1
ATOM 1649 O O . PHE A 1 285 ? 0.175 16.583 45.973 1.00 17.39 285 PHE A O 1
ATOM 1657 N N . VAL A 1 286 ? -0.988 15.153 44.695 1.00 9.80 286 VAL A N 1
ATOM 1658 C CA . VAL A 1 286 ? -2.270 15.702 45.116 1.00 11.34 286 VAL A CA 1
ATOM 1659 C C . VAL A 1 286 ? -3.009 14.681 45.980 1.00 14.38 286 VAL A C 1
ATOM 1660 O O . VAL A 1 286 ? -3.224 13.535 45.566 1.00 10.59 286 VAL A O 1
ATOM 1664 N N . ASN A 1 287 ? -3.378 15.096 47.190 1.00 12.02 287 ASN A N 1
ATOM 1665 C CA . ASN A 1 287 ? -4.075 14.216 48.118 1.00 14.26 287 ASN A CA 1
ATOM 1666 C C . ASN A 1 287 ? -5.569 14.446 48.098 1.00 12.66 287 ASN A C 1
ATOM 1667 O O . ASN A 1 287 ? -6.026 15.576 48.276 1.00 13.90 287 ASN A O 1
ATOM 1672 N N . ILE A 1 288 ? -6.322 13.382 47.848 1.00 11.65 288 ILE A N 1
ATOM 1673 C CA . ILE A 1 288 ? -7.766 13.415 48.027 1.00 12.73 288 ILE A CA 1
ATOM 1674 C C . ILE A 1 288 ? -8.147 12.267 48.945 1.00 13.58 288 ILE A C 1
ATOM 1675 O O . ILE A 1 288 ? -7.281 11.545 49.433 1.00 16.34 288 ILE A O 1
ATOM 1680 N N . SER A 1 289 ? -9.442 12.095 49.180 1.00 16.29 289 SER A N 1
ATOM 1681 C CA . SER A 1 289 ? -9.913 11.004 50.022 1.00 16.62 289 SER A CA 1
ATOM 1682 C C . SER A 1 289 ? -9.430 9.649 49.496 1.00 17.55 289 SER A C 1
ATOM 1683 O O . SER A 1 289 ? -8.959 8.806 50.266 1.00 20.82 289 SER A O 1
ATOM 1686 N N . GLY A 1 290 ? -9.515 9.460 48.181 1.00 14.55 290 GLY A N 1
ATOM 1687 C CA . GLY A 1 290 ? -9.144 8.196 47.550 1.00 18.67 290 GLY A CA 1
ATOM 1688 C C . GLY A 1 290 ? -7.667 7.805 47.522 1.00 16.04 290 GLY A C 1
ATOM 1689 O O . GLY A 1 290 ? -7.334 6.651 47.212 1.00 11.48 290 GLY A O 1
ATOM 1690 N N . GLY A 1 291 ? -6.780 8.746 47.838 1.00 13.56 291 GLY A N 1
ATOM 1691 C CA . GLY A 1 291 ? -5.354 8.474 47.832 1.00 12.08 291 GLY A CA 1
ATOM 1692 C C . GLY A 1 291 ? -4.493 9.636 47.375 1.00 13.31 291 GLY A C 1
ATOM 1693 O O . GLY A 1 291 ? -4.978 10.752 47.196 1.00 13.88 291 GLY A O 1
ATOM 1694 N N . GLN A 1 292 ? -3.203 9.364 47.189 1.00 10.63 292 GLN A N 1
ATOM 1695 C CA . GLN A 1 292 ? -2.225 10.387 46.818 1.00 10.52 292 GLN A CA 1
ATOM 1696 C C . GLN A 1 292 ? -1.828 10.182 45.357 1.00 9.13 292 GLN A C 1
ATOM 1697 O O . GLN A 1 292 ? -1.356 9.104 44.986 1.00 8.49 292 GLN A O 1
ATOM 1703 N N . PHE A 1 293 ? -2.046 11.204 44.527 1.00 9.01 293 PHE A N 1
ATOM 1704 C CA . PHE A 1 293 ? -1.826 11.086 43.083 1.00 8.35 293 PHE A CA 1
ATOM 1705 C C . PHE A 1 293 ? -0.684 11.966 42.622 1.00 8.39 293 PHE A C 1
ATOM 1706 O O . PHE A 1 293 ? -0.748 13.190 42.772 1.00 8.03 293 PHE A O 1
ATOM 1714 N N . PRO A 1 294 ? 0.361 11.362 42.034 1.00 7.83 294 PRO A N 1
ATOM 1715 C CA . PRO A 1 294 ? 1.360 12.207 41.365 1.00 9.23 294 PRO A CA 1
ATOM 1716 C C . PRO A 1 294 ? 0.707 12.859 40.145 1.00 9.71 294 PRO A C 1
ATOM 1717 O O . PRO A 1 294 ? 0.073 12.153 39.350 1.00 9.68 294 PRO A O 1
ATOM 1721 N N . VAL A 1 295 ? 0.825 14.182 40.018 1.00 9.04 295 VAL A N 1
ATOM 1722 C CA . VAL A 1 295 ? 0.212 14.914 38.911 1.00 7.12 295 VAL A CA 1
ATOM 1723 C C . VAL A 1 295 ? 1.206 15.851 38.223 1.00 8.39 295 VAL A C 1
ATOM 1724 O O . VAL A 1 295 ? 1.965 16.575 38.881 1.00 8.54 295 VAL A O 1
ATOM 1728 N N . THR A 1 296 ? 1.214 15.831 36.891 1.00 6.12 296 THR A N 1
ATOM 1729 C CA . THR A 1 296 ? 2.028 16.747 36.112 1.00 7.42 296 THR A CA 1
ATOM 1730 C C . THR A 1 296 ? 1.157 17.848 35.524 1.00 6.67 296 THR A C 1
ATOM 1731 O O . THR A 1 296 ? 0.100 17.579 34.929 1.00 6.11 296 THR A O 1
ATOM 1735 N N . THR A 1 297 ? 1.582 19.096 35.698 1.00 6.55 297 THR A N 1
ATOM 1736 C CA . THR A 1 297 ? 0.838 20.216 35.136 1.00 5.21 297 THR A CA 1
ATOM 1737 C C . THR A 1 297 ? 1.745 21.172 34.387 1.00 4.92 297 THR A C 1
ATOM 1738 O O . THR A 1 297 ? 2.933 21.319 34.701 1.00 5.59 297 THR A O 1
ATOM 1742 N N . VAL A 1 298 ? 1.168 21.845 33.405 1.00 5.00 298 VAL A N 1
ATOM 1743 C CA . VAL A 1 298 ? 1.808 23.013 32.825 1.00 4.76 298 VAL A CA 1
ATOM 1744 C C . VAL A 1 298 ? 0.772 24.108 32.864 1.00 6.97 298 VAL A C 1
ATOM 1745 O O . VAL A 1 298 ? -0.360 23.924 32.403 1.00 6.42 298 VAL A O 1
ATOM 1749 N N . THR A 1 299 ? 1.148 25.235 33.457 1.00 5.84 299 THR A N 1
ATOM 1750 C CA . THR A 1 299 ? 0.220 26.339 33.637 1.00 6.23 299 THR A CA 1
ATOM 1751 C C . THR A 1 299 ? 0.639 27.479 32.721 1.00 6.95 299 THR A C 1
ATOM 1752 O O . THR A 1 299 ? 1.812 27.864 32.674 1.00 7.49 299 THR A O 1
ATOM 1756 N N . ILE A 1 300 ? -0.319 28.006 31.974 1.00 5.59 300 ILE A N 1
ATOM 1757 C CA . ILE A 1 300 ? -0.023 28.961 30.922 1.00 6.48 300 ILE A CA 1
ATOM 1758 C C . ILE A 1 300 ? -0.887 30.195 31.121 1.00 9.92 300 ILE A C 1
ATOM 1759 O O . ILE A 1 300 ? -2.103 30.080 31.267 1.00 10.58 300 ILE A O 1
ATOM 1764 N N . ASN A 1 301 ? -0.257 31.370 31.143 1.00 7.94 301 ASN A N 1
ATOM 1765 C CA . ASN A 1 301 ? -0.998 32.627 31.145 1.00 10.57 301 ASN A CA 1
ATOM 1766 C C . ASN A 1 301 ? -1.296 33.020 29.706 1.00 12.59 301 ASN A C 1
ATOM 1767 O O . ASN A 1 301 ? -0.408 33.492 28.998 1.00 11.38 301 ASN A O 1
ATOM 1772 N N . PRO A 1 302 ? -2.561 32.854 29.271 1.00 13.78 302 PRO A N 1
ATOM 1773 C CA . PRO A 1 302 ? -2.921 33.043 27.862 1.00 14.28 302 PRO A CA 1
ATOM 1774 C C . PRO A 1 302 ? -2.951 34.528 27.492 1.00 18.35 302 PRO A C 1
ATOM 1775 O O . PRO A 1 302 ? -3.206 34.882 26.341 1.00 17.34 302 PRO A O 1
ATOM 1779 N N . ARG A 1 303 ? -2.685 35.378 28.475 1.00 16.08 303 ARG A N 1
ATOM 1780 C CA . ARG A 1 303 ? -2.607 36.819 28.259 1.00 23.35 303 ARG A CA 1
ATOM 1781 C C . ARG A 1 303 ? -1.165 37.303 28.105 1.00 25.57 303 ARG A C 1
ATOM 1782 O O . ARG A 1 303 ? -0.933 38.468 27.773 1.00 24.20 303 ARG A O 1
ATOM 1790 N N . SER A 1 304 ? -0.197 36.418 28.353 1.00 18.89 304 SER A N 1
ATOM 1791 C CA . SER A 1 304 ? 1.212 36.750 28.124 1.00 18.15 304 SER A CA 1
ATOM 1792 C C . SER A 1 304 ? 1.435 37.026 26.651 1.00 22.44 304 SER A C 1
ATOM 1793 O O . SER A 1 304 ? 0.858 36.356 25.791 1.00 17.55 304 SER A O 1
ATOM 1796 N N . PRO A 1 305 ? 2.267 38.032 26.347 1.00 25.30 305 PRO A N 1
ATOM 1797 C CA . PRO A 1 305 ? 2.444 38.446 24.949 1.00 26.00 305 PRO A CA 1
ATOM 1798 C C . PRO A 1 305 ? 2.999 37.315 24.091 1.00 18.53 305 PRO A C 1
ATOM 1799 O O . PRO A 1 305 ? 3.959 36.648 24.482 1.00 22.10 305 PRO A O 1
ATOM 1803 N N . GLY A 1 306 ? 2.373 37.079 22.945 1.00 15.79 306 GLY A N 1
ATOM 1804 C CA . GLY A 1 306 ? 2.882 36.094 22.014 1.00 18.54 306 GLY A CA 1
ATOM 1805 C C . GLY A 1 306 ? 2.453 34.659 22.281 1.00 15.32 306 GLY A C 1
ATOM 1806 O O . GLY A 1 306 ? 2.837 33.762 21.524 1.00 18.30 306 GLY A O 1
ATOM 1807 N N . ILE A 1 307 ? 1.678 34.431 23.340 1.00 10.68 307 ILE A N 1
ATOM 1808 C CA . ILE A 1 307 ? 1.178 33.079 23.623 1.00 8.70 307 ILE A CA 1
ATOM 1809 C C . ILE A 1 307 ? -0.154 32.838 22.939 1.00 12.22 307 ILE A C 1
ATOM 1810 O O . ILE A 1 307 ? -1.073 33.657 23.050 1.00 12.33 307 ILE A O 1
ATOM 1815 N N . SER A 1 308 ? -0.263 31.711 22.233 1.00 9.47 308 SER A N 1
ATOM 1816 C CA . SER A 1 308 ? -1.530 31.316 21.637 1.00 7.94 308 SER A CA 1
ATOM 1817 C C . SER A 1 308 ? -1.714 29.820 21.820 1.00 7.46 308 SER A C 1
ATOM 1818 O O . SER A 1 308 ? -0.746 29.097 22.080 1.00 7.84 308 SER A O 1
ATOM 1821 N N . LEU A 1 309 ? -2.964 29.374 21.730 1.00 5.46 309 LEU A N 1
ATOM 1822 C CA . LEU A 1 309 ? -3.264 27.949 21.744 1.00 5.41 309 LEU A CA 1
ATOM 1823 C C . LEU A 1 309 ? -3.966 27.576 20.441 1.00 6.01 309 LEU A C 1
ATOM 1824 O O . LEU A 1 309 ? -4.759 28.353 19.901 1.00 6.24 309 LEU A O 1
ATOM 1829 N N . ARG A 1 310 ? -3.648 26.392 19.929 1.00 5.37 310 ARG A N 1
ATOM 1830 C CA . ARG A 1 310 ? -4.303 25.854 18.737 1.00 6.67 310 ARG A CA 1
ATOM 1831 C C . ARG A 1 310 ? -4.537 24.376 18.906 1.00 4.69 310 ARG A C 1
ATOM 1832 O O . ARG A 1 310 ? -3.659 23.663 19.387 1.00 4.20 310 ARG A O 1
ATOM 1840 N N . PRO A 1 311 ? -5.704 23.894 18.465 1.00 5.11 311 PRO A N 1
ATOM 1841 C CA . PRO A 1 311 ? -5.856 22.445 18.333 1.00 6.00 311 PRO A CA 1
ATOM 1842 C C . PRO A 1 311 ? -4.974 21.952 17.198 1.00 6.59 311 PRO A C 1
ATOM 1843 O O . PRO A 1 311 ? -4.818 22.642 16.178 1.00 7.71 311 PRO A O 1
ATOM 1847 N N . LEU A 1 312 ? -4.389 20.776 17.376 1.00 4.18 312 LEU A N 1
ATOM 1848 C CA . LEU A 1 312 ? -3.463 20.231 16.404 1.00 5.61 312 LEU A CA 1
ATOM 1849 C C . LEU A 1 312 ? -3.909 18.832 16.069 1.00 6.79 312 LEU A C 1
ATOM 1850 O O . LEU A 1 312 ? -4.120 18.017 16.977 1.00 5.98 312 LEU A O 1
ATOM 1855 N N . MET A 1 313 ? -4.060 18.543 14.780 1.00 4.91 313 MET A N 1
ATOM 1856 C CA . MET A 1 313 ? -4.432 17.206 14.336 1.00 6.32 313 MET A CA 1
ATOM 1857 C C . MET A 1 313 ? -3.210 16.404 13.955 1.00 5.79 313 MET A C 1
ATOM 1858 O O . MET A 1 313 ? -2.238 16.959 13.445 1.00 7.63 313 MET A O 1
ATOM 1863 N N . ALA A 1 314 ? -3.274 15.095 14.203 1.00 5.87 314 ALA A N 1
ATOM 1864 C CA . ALA A 1 314 ? -2.194 14.155 13.872 1.00 5.81 314 ALA A CA 1
ATOM 1865 C C . ALA A 1 314 ? -1.745 14.320 12.426 1.00 8.09 314 ALA A C 1
ATOM 1866 O O . ALA A 1 314 ? -0.546 14.348 12.122 1.00 7.60 314 ALA A O 1
ATOM 1868 N N . ASN A 1 315 ? -2.725 14.385 11.536 1.00 5.48 315 ASN A N 1
ATOM 1869 C CA . ASN A 1 315 ? -2.480 14.810 10.163 1.00 10.89 315 ASN A CA 1
ATOM 1870 C C . ASN A 1 315 ? -2.844 16.291 10.049 1.00 9.36 315 ASN A C 1
ATOM 1871 O O . ASN A 1 315 ? -4.011 16.671 10.164 1.00 11.79 315 ASN A O 1
ATOM 1876 N N . PRO A 1 316 ? -1.833 17.150 9.845 1.00 8.52 316 PRO A N 1
ATOM 1877 C CA . PRO A 1 316 ? -2.021 18.594 9.989 1.00 11.53 316 PRO A CA 1
ATOM 1878 C C . PRO A 1 316 ? -3.069 19.175 9.044 1.00 13.33 316 PRO A C 1
ATOM 1879 O O . PRO A 1 316 ? -3.568 20.261 9.310 1.00 16.12 316 PRO A O 1
ATOM 1883 N N . THR A 1 317 ? -3.397 18.473 7.959 1.00 11.39 317 THR A N 1
ATOM 1884 C CA . THR A 1 317 ? -4.343 19.014 6.987 1.00 14.47 317 THR A CA 1
ATOM 1885 C C . THR A 1 317 ? -5.522 18.096 6.643 1.00 14.73 317 THR A C 1
ATOM 1886 O O . THR A 1 317 ? -6.249 18.357 5.688 1.00 13.35 317 THR A O 1
ATOM 1890 N N . MET A 1 318 ? -5.715 17.015 7.392 1.00 13.37 318 MET A N 1
ATOM 1891 C CA . MET A 1 318 ? -6.963 16.276 7.256 1.00 10.43 318 MET A CA 1
ATOM 1892 C C . MET A 1 318 ? -7.423 15.658 8.577 1.00 15.03 318 MET A C 1
ATOM 1893 O O . MET A 1 318 ? -6.660 15.611 9.563 1.00 9.93 318 MET A O 1
ATOM 1898 N N . ALA A 1 319 ? -8.670 15.191 8.588 1.00 11.77 319 ALA A N 1
ATOM 1899 C CA . ALA A 1 319 ? -9.296 14.664 9.804 1.00 11.17 319 ALA A CA 1
ATOM 1900 C C . ALA A 1 319 ? -8.834 13.260 10.184 1.00 10.06 319 ALA A C 1
ATOM 1901 O O . ALA A 1 319 ? -8.808 12.911 11.367 1.00 15.32 319 ALA A O 1
ATOM 1903 N N . GLN A 1 320 ? -8.489 12.446 9.196 1.00 9.98 320 GLN A N 1
ATOM 1904 C CA . GLN A 1 320 ? -8.107 11.075 9.473 1.00 12.90 320 GLN A CA 1
ATOM 1905 C C . GLN A 1 320 ? -6.635 10.933 9.852 1.00 11.06 320 GLN A C 1
ATOM 1906 O O . GLN A 1 320 ? -5.729 11.362 9.121 1.00 12.23 320 GLN A O 1
ATOM 1912 N N . GLY A 1 321 ? -6.395 10.295 10.991 1.00 10.18 321 GLY A N 1
ATOM 1913 C CA . GLY A 1 321 ? -5.043 9.917 11.341 1.00 10.95 321 GLY A CA 1
ATOM 1914 C C . GLY A 1 321 ? -4.799 9.929 12.822 1.00 7.58 321 GLY A C 1
ATOM 1915 O O . GLY A 1 321 ? -5.506 10.617 13.553 1.00 6.77 321 GLY A O 1
ATOM 1916 N N . THR A 1 322 ? -3.808 9.158 13.264 1.00 6.00 322 THR A N 1
ATOM 1917 C CA . THR A 1 322 ? -3.350 9.218 14.644 1.00 6.27 322 THR A CA 1
ATOM 1918 C C . THR A 1 322 ? -1.831 9.213 14.663 1.00 5.98 322 THR A C 1
ATOM 1919 O O . THR A 1 322 ? -1.186 8.677 13.753 1.00 6.26 322 THR A O 1
ATOM 1923 N N . ALA A 1 323 ? -1.263 9.809 15.706 1.00 5.25 323 ALA A N 1
ATOM 1924 C CA . ALA A 1 323 ? 0.187 9.872 15.878 1.00 5.64 323 ALA A CA 1
ATOM 1925 C C . ALA A 1 323 ? 0.511 10.058 17.361 1.00 4.77 323 ALA A C 1
ATOM 1926 O O . ALA A 1 323 ? -0.303 10.600 18.105 1.00 5.49 323 ALA A O 1
ATOM 1928 N N . PRO A 1 324 ? 1.708 9.639 17.798 1.00 5.51 324 PRO A N 1
ATOM 1929 C CA . PRO A 1 324 ? 2.067 9.935 19.192 1.00 5.96 324 PRO A CA 1
ATOM 1930 C C . PRO A 1 324 ? 1.982 11.430 19.471 1.00 5.62 324 PRO A C 1
ATOM 1931 O O . PRO A 1 324 ? 2.341 12.237 18.604 1.00 3.97 324 PRO A O 1
ATOM 1935 N N . LEU A 1 325 ? 1.477 11.793 20.649 1.00 5.26 325 LEU A N 1
ATOM 1936 C CA . LEU A 1 325 ? 1.347 13.190 21.045 1.00 3.50 325 LEU A CA 1
ATOM 1937 C C . LEU A 1 325 ? 2.696 13.896 20.927 1.00 4.66 325 LEU A C 1
ATOM 1938 O O . LEU A 1 325 ? 2.771 15.038 20.463 1.00 4.23 325 LEU A O 1
ATOM 1943 N N . VAL A 1 326 ? 3.760 13.221 21.344 1.00 3.90 326 VAL A N 1
ATOM 1944 C CA . VAL A 1 326 ? 5.076 13.843 21.326 1.00 5.44 326 VAL A CA 1
ATOM 1945 C C . VAL A 1 326 ? 5.540 14.120 19.889 1.00 7.08 326 VAL A C 1
ATOM 1946 O O . VAL A 1 326 ? 6.256 15.093 19.641 1.00 6.78 326 VAL A O 1
ATOM 1950 N N . THR A 1 327 ? 5.104 13.283 18.945 1.00 4.72 327 THR A N 1
ATOM 1951 C CA . THR A 1 327 ? 5.386 13.488 17.518 1.00 5.58 327 THR A CA 1
ATOM 1952 C C . THR A 1 327 ? 4.583 14.664 16.969 1.00 5.75 327 THR A C 1
ATOM 1953 O O . THR A 1 327 ? 5.112 15.487 16.199 1.00 6.69 327 THR A O 1
ATOM 1957 N N . ILE A 1 328 ? 3.312 14.756 17.365 1.00 4.87 328 ILE A N 1
ATOM 1958 C CA . ILE A 1 328 ? 2.508 15.922 17.007 1.00 5.87 328 ILE A CA 1
ATOM 1959 C C . ILE A 1 328 ? 3.204 17.188 17.511 1.00 5.66 328 ILE A C 1
ATOM 1960 O O . ILE A 1 328 ? 3.379 18.141 16.754 1.00 4.30 328 ILE A O 1
ATOM 1965 N N . ALA A 1 329 ? 3.625 17.181 18.782 1.00 5.86 329 ALA A N 1
ATOM 1966 C CA . ALA A 1 329 ? 4.273 18.343 19.397 1.00 5.36 329 ALA A CA 1
ATOM 1967 C C . ALA A 1 329 ? 5.553 18.748 18.649 1.00 5.74 329 ALA A C 1
ATOM 1968 O O . ALA A 1 329 ? 5.770 19.933 18.340 1.00 6.98 329 ALA A O 1
ATOM 1970 N N . ARG A 1 330 ? 6.408 17.772 18.366 1.00 4.99 330 ARG A N 1
ATOM 1971 C CA . ARG A 1 330 ? 7.652 18.047 17.662 1.00 6.54 330 ARG A CA 1
ATOM 1972 C C . ARG A 1 330 ? 7.400 18.527 16.235 1.00 6.91 330 ARG A C 1
ATOM 1973 O O . ARG A 1 330 ? 7.932 19.563 15.820 1.00 6.42 330 ARG A O 1
ATOM 1981 N N . ASP A 1 331 ? 6.610 17.771 15.473 1.00 7.68 331 ASP A N 1
ATOM 1982 C CA . ASP A 1 331 ? 6.443 18.069 14.053 1.00 7.50 331 ASP A CA 1
ATOM 1983 C C . ASP A 1 331 ? 5.702 19.384 13.787 1.00 7.48 331 ASP A C 1
ATOM 1984 O O . ASP A 1 331 ? 5.967 20.062 12.797 1.00 9.16 331 ASP A O 1
ATOM 1989 N N . GLN A 1 332 ? 4.804 19.776 14.681 1.00 6.45 332 GLN A N 1
ATOM 1990 C CA . GLN A 1 332 ? 4.054 21.016 14.489 1.00 6.26 332 GLN A CA 1
ATOM 1991 C C . GLN A 1 332 ? 4.562 22.143 15.388 1.00 6.19 332 GLN A C 1
ATOM 1992 O O . GLN A 1 332 ? 3.919 23.190 15.513 1.00 8.50 332 GLN A O 1
ATOM 1998 N N . ARG A 1 333 ? 5.726 21.911 15.997 1.00 5.59 333 ARG A N 1
ATOM 1999 C CA . ARG A 1 333 ? 6.497 22.937 16.721 1.00 7.84 333 ARG A CA 1
ATOM 2000 C C . ARG A 1 333 ? 5.761 23.612 17.874 1.00 7.31 333 ARG A C 1
ATOM 2001 O O . ARG A 1 333 ? 5.868 24.836 18.058 1.00 6.90 333 ARG A O 1
ATOM 2009 N N . ALA A 1 334 ? 5.023 22.818 18.649 1.00 5.94 334 ALA A N 1
ATOM 2010 C CA . ALA A 1 334 ? 4.329 23.331 19.826 1.00 6.28 334 ALA A CA 1
ATOM 2011 C C . ALA A 1 334 ? 5.287 23.371 21.011 1.00 5.08 334 ALA A C 1
ATOM 2012 O O . ALA A 1 334 ? 6.031 22.418 21.258 1.00 4.30 334 ALA A O 1
ATOM 2014 N N . ALA A 1 335 ? 5.265 24.472 21.755 1.00 4.75 335 ALA A N 1
ATOM 2015 C CA . ALA A 1 335 ? 6.061 24.560 22.969 1.00 4.15 335 ALA A CA 1
ATOM 2016 C C . ALA A 1 335 ? 5.517 23.633 24.053 1.00 4.16 335 ALA A C 1
ATOM 2017 O O . ALA A 1 335 ? 6.289 23.062 24.825 1.00 5.56 335 ALA A O 1
ATOM 2019 N N . VAL A 1 336 ? 4.189 23.524 24.134 1.00 3.83 336 VAL A N 1
ATOM 2020 C CA . VAL A 1 336 ? 3.509 22.597 25.047 1.00 2.68 336 VAL A CA 1
ATOM 2021 C C . VAL A 1 336 ? 2.379 21.925 24.284 1.00 3.39 336 VAL A C 1
ATOM 2022 O O . VAL A 1 336 ? 1.744 22.549 23.426 1.00 4.92 336 VAL A O 1
ATOM 2026 N N . ALA A 1 337 ? 2.104 20.658 24.578 1.00 2.65 337 ALA A N 1
ATOM 2027 C CA . ALA A 1 337 ? 0.916 20.031 24.014 1.00 2.37 337 ALA A CA 1
ATOM 2028 C C . ALA A 1 337 ? 0.382 18.988 24.960 1.00 3.21 337 ALA A C 1
ATOM 2029 O O . ALA A 1 337 ? 1.146 18.354 25.688 1.00 5.75 337 ALA A O 1
ATOM 2031 N N . ILE A 1 338 ? -0.938 18.820 24.968 1.00 3.41 338 ILE A N 1
ATOM 2032 C CA . ILE A 1 338 ? -1.561 17.716 25.696 1.00 1.91 338 ILE A CA 1
ATOM 2033 C C . ILE A 1 338 ? -2.509 17.013 24.732 1.00 2.24 338 ILE A C 1
ATOM 2034 O O . ILE A 1 338 ? -3.102 17.649 23.854 1.00 1.75 338 ILE A O 1
ATOM 2039 N N . ASN A 1 339 ? -2.628 15.697 24.852 1.00 2.94 339 ASN A N 1
ATOM 2040 C CA . ASN A 1 339 ? -3.625 14.967 24.072 1.00 1.90 339 ASN A CA 1
ATOM 2041 C C . ASN A 1 339 ? -5.018 15.511 24.390 1.00 3.33 339 ASN A C 1
ATOM 2042 O O . ASN A 1 339 ? -5.288 15.990 25.514 1.00 3.24 339 ASN A O 1
ATOM 2047 N N . ALA A 1 340 ? -5.914 15.465 23.412 1.00 2.26 340 ALA A N 1
ATOM 2048 C CA . ALA A 1 340 ? -7.185 16.168 23.572 1.00 2.79 340 ALA A CA 1
ATOM 2049 C C . ALA A 1 340 ? -8.432 15.325 23.306 1.00 3.12 340 ALA A C 1
ATOM 2050 O O . ALA A 1 340 ? -8.956 14.672 24.216 1.00 3.64 340 ALA A O 1
ATOM 2052 N N . GLY A 1 341 ? -8.934 15.340 22.073 1.00 3.05 341 GLY A N 1
ATOM 2053 C CA . GLY A 1 341 ? -10.252 14.782 21.816 1.00 3.62 341 GLY A CA 1
ATOM 2054 C C . GLY A 1 341 ? -10.355 13.264 21.664 1.00 3.71 341 GLY A C 1
ATOM 2055 O O . GLY A 1 341 ? -9.379 12.584 21.337 1.00 4.14 341 GLY A O 1
ATOM 2056 N N . PHE A 1 342 ? -11.561 12.736 21.872 1.00 2.47 342 PHE A N 1
ATOM 2057 C CA . PHE A 1 342 ? -11.845 11.325 21.633 1.00 3.48 342 PHE A CA 1
ATOM 2058 C C . PHE A 1 342 ? -11.818 10.976 20.141 1.00 2.98 342 PHE A C 1
ATOM 2059 O O . PHE A 1 342 ? -12.080 11.823 19.276 1.00 3.53 342 PHE A O 1
ATOM 2067 N N . PHE A 1 343 ? -11.499 9.724 19.847 1.00 3.10 343 PHE A N 1
ATOM 2068 C CA . PHE A 1 343 ? -11.390 9.252 18.476 1.00 3.67 343 PHE A CA 1
ATOM 2069 C C . PHE A 1 343 ? -11.630 7.755 18.437 1.00 6.21 343 PHE A C 1
ATOM 2070 O O . PHE A 1 343 ? -11.627 7.082 19.479 1.00 5.20 343 PHE A O 1
ATOM 2078 N N . ASN A 1 344 ? -11.848 7.255 17.228 1.00 5.91 344 ASN A N 1
ATOM 2079 C CA . ASN A 1 344 ? -12.027 5.834 16.972 1.00 8.96 344 ASN A CA 1
ATOM 2080 C C . ASN A 1 344 ? -10.666 5.298 16.564 1.00 8.34 344 ASN A C 1
ATOM 2081 O O . ASN A 1 344 ? -10.140 5.667 15.518 1.00 8.60 344 ASN A O 1
ATOM 2086 N N . ARG A 1 345 ? -10.045 4.463 17.395 1.00 11.74 345 ARG A N 1
ATOM 2087 C CA . ARG A 1 345 ? -8.686 4.027 17.060 1.00 14.93 345 ARG A CA 1
ATOM 2088 C C . ARG A 1 345 ? -8.669 3.053 15.879 1.00 17.38 345 ARG A C 1
ATOM 2089 O O . ARG A 1 345 ? -7.638 2.863 15.237 1.00 19.53 345 ARG A O 1
ATOM 2097 N N . ASN A 1 346 ? -9.818 2.457 15.585 1.00 16.53 346 ASN A N 1
ATOM 2098 C CA . ASN A 1 346 ? -9.915 1.486 14.493 1.00 18.87 346 ASN A CA 1
ATOM 2099 C C . ASN A 1 346 ? -9.857 2.106 13.088 1.00 18.66 346 ASN A C 1
ATOM 2100 O O . ASN A 1 346 ? -9.293 1.515 12.170 1.00 20.81 346 ASN A O 1
ATOM 2105 N N . ASN A 1 347 ? -10.421 3.299 12.915 1.00 11.70 347 ASN A N 1
ATOM 2106 C CA . ASN A 1 347 ? -10.344 3.974 11.608 1.00 13.64 347 ASN A CA 1
ATOM 2107 C C . ASN A 1 347 ? -9.663 5.341 11.652 1.00 10.93 347 ASN A C 1
ATOM 2108 O O . ASN A 1 347 ? -9.620 6.063 10.639 1.00 8.82 347 ASN A O 1
ATOM 2113 N N . GLN A 1 348 ? -9.137 5.682 12.830 1.00 8.76 348 GLN A N 1
ATOM 2114 C CA . GLN A 1 348 ? -8.433 6.945 13.085 1.00 9.59 348 GLN A CA 1
ATOM 2115 C C . GLN A 1 348 ? -9.260 8.198 12.785 1.00 6.47 348 GLN A C 1
ATOM 2116 O O . GLN A 1 348 ? -8.717 9.211 12.331 1.00 9.48 348 GLN A O 1
ATOM 2122 N N . LEU A 1 349 ? -10.556 8.143 13.066 1.00 6.82 349 LEU A N 1
ATOM 2123 C CA . LEU A 1 349 ? -11.423 9.306 12.885 1.00 5.55 349 LEU A CA 1
ATOM 2124 C C . LEU A 1 349 ? -11.753 10.014 14.204 1.00 5.95 349 LEU A C 1
ATOM 2125 O O . LEU A 1 349 ? -11.964 9.372 15.232 1.00 4.46 349 LEU A O 1
ATOM 2130 N N . PRO A 1 350 ? -11.858 11.349 14.162 1.00 5.08 350 PRO A N 1
ATOM 2131 C CA . PRO A 1 350 ? -12.222 12.136 15.345 1.00 5.17 350 PRO A CA 1
ATOM 2132 C C . PRO A 1 350 ? -13.692 11.961 15.747 1.00 5.78 350 PRO A C 1
ATOM 2133 O O . PRO A 1 350 ? -14.579 11.804 14.898 1.00 3.91 350 PRO A O 1
ATOM 2137 N N . LEU A 1 351 ? -13.932 11.976 17.055 1.00 4.71 351 LEU A N 1
ATOM 2138 C CA . LEU A 1 351 ? -15.276 11.899 17.627 1.00 3.75 351 LEU A CA 1
ATOM 2139 C C . LEU A 1 351 ? -15.472 13.085 18.577 1.00 5.31 351 LEU A C 1
ATOM 2140 O O . LEU A 1 351 ? -15.240 12.967 19.784 1.00 7.40 351 LEU A O 1
ATOM 2145 N N . GLY A 1 352 ? -15.868 14.239 18.045 1.00 5.28 352 GLY A N 1
ATOM 2146 C CA . GLY A 1 352 ? -16.097 15.412 18.880 1.00 4.41 352 GLY A CA 1
ATOM 2147 C C . GLY A 1 352 ? -15.494 16.666 18.275 1.00 5.27 352 GLY A C 1
ATOM 2148 O O . GLY A 1 352 ? -14.703 16.592 17.331 1.00 3.98 352 GLY A O 1
ATOM 2149 N N . ALA A 1 353 ? -15.805 17.812 18.872 1.00 3.26 353 ALA A N 1
ATOM 2150 C CA . ALA A 1 353 ? -15.514 19.102 18.262 1.00 3.87 353 ALA A CA 1
ATOM 2151 C C . ALA A 1 353 ? -14.029 19.432 18.190 1.00 2.94 353 ALA A C 1
ATOM 2152 O O . ALA A 1 353 ? -13.295 19.262 19.160 1.00 2.54 353 ALA A O 1
ATOM 2154 N N . VAL A 1 354 ? -13.588 19.916 17.031 1.00 2.59 354 VAL A N 1
ATOM 2155 C CA . VAL A 1 354 ? -12.236 20.463 16.901 1.00 3.16 354 VAL A CA 1
ATOM 2156 C C . VAL A 1 354 ? -12.334 21.617 15.925 1.00 3.83 354 VAL A C 1
ATOM 2157 O O . VAL A 1 354 ? -12.721 21.410 14.771 1.00 4.81 354 VAL A O 1
ATOM 2161 N N . TRP A 1 355 ? -12.004 22.832 16.360 1.00 5.02 355 TRP A N 1
ATOM 2162 C CA . TRP A 1 355 ? -12.005 23.962 15.418 1.00 4.08 355 TRP A CA 1
ATOM 2163 C C . TRP A 1 355 ? -10.932 25.014 15.708 1.00 4.64 355 TRP A C 1
ATOM 2164 O O . TRP A 1 355 ? -10.519 25.207 16.859 1.00 2.96 355 TRP A O 1
ATOM 2175 N N . SER A 1 356 ? -10.476 25.686 14.659 1.00 4.47 356 SER A N 1
ATOM 2176 C CA . SER A 1 356 ? -9.451 26.716 14.820 1.00 7.04 356 SER A CA 1
ATOM 2177 C C . SER A 1 356 ? -9.577 27.763 13.738 1.00 6.55 356 SER A C 1
ATOM 2178 O O . SER A 1 356 ? -9.839 27.430 12.585 1.00 7.36 356 SER A O 1
ATOM 2181 N N . GLN A 1 357 ? -9.378 29.023 14.117 1.00 4.77 357 GLN A N 1
ATOM 2182 C CA . GLN A 1 357 ? -9.587 30.162 13.214 1.00 7.58 357 GLN A CA 1
ATOM 2183 C C . GLN A 1 357 ? -10.897 30.061 12.415 1.00 6.81 357 GLN A C 1
ATOM 2184 O O . GLN A 1 357 ? -10.931 30.304 11.202 1.00 7.32 357 GLN A O 1
ATOM 2190 N N . GLN A 1 358 ? -11.962 29.684 13.126 1.00 5.05 358 GLN A N 1
ATOM 2191 C CA . GLN A 1 358 ? -13.316 29.496 12.591 1.00 6.20 358 GLN A CA 1
ATOM 2192 C C . GLN A 1 358 ? -13.432 28.401 11.536 1.00 9.73 358 GLN A C 1
ATOM 2193 O O . GLN A 1 358 ? -14.413 28.342 10.800 1.00 13.09 358 GLN A O 1
ATOM 2199 N N . ASN A 1 359 ? -12.425 27.545 11.469 1.00 7.38 359 ASN A N 1
ATOM 2200 C CA . ASN A 1 359 ? -12.420 26.400 10.563 1.00 10.37 359 ASN A CA 1
ATOM 2201 C C . ASN A 1 359 ? -12.683 25.100 11.334 1.00 9.06 359 ASN A C 1
ATOM 2202 O O . ASN A 1 359 ? -11.880 24.687 12.181 1.00 7.26 359 ASN A O 1
ATOM 2207 N N . TRP A 1 360 ? -13.801 24.444 11.037 1.00 8.64 360 TRP A N 1
ATOM 2208 C CA . TRP A 1 360 ? -14.198 23.249 11.781 1.00 6.67 360 TRP A CA 1
ATOM 2209 C C . TRP A 1 360 ? -13.583 21.984 11.208 1.00 7.46 360 TRP A C 1
ATOM 2210 O O . TRP A 1 360 ? -13.943 21.533 10.118 1.00 10.60 360 TRP A O 1
ATOM 2221 N N . ARG A 1 361 ? -12.647 21.416 11.951 1.00 5.14 361 ARG A N 1
ATOM 2222 C CA . ARG A 1 361 ? -11.976 20.192 11.534 1.00 5.02 361 ARG A CA 1
ATOM 2223 C C . ARG A 1 361 ? -12.843 18.972 11.855 1.00 6.44 361 ARG A C 1
ATOM 2224 O O . ARG A 1 361 ? -12.816 17.976 11.131 1.00 7.04 361 ARG A O 1
ATOM 2232 N N . SER A 1 362 ? -13.602 19.054 12.946 1.00 4.77 362 SER A N 1
ATOM 2233 C CA . SER A 1 362 ? -14.473 17.965 13.372 1.00 5.12 362 SER A CA 1
ATOM 2234 C C . SER A 1 362 ? -15.626 18.547 14.180 1.00 4.79 362 SER A C 1
ATOM 2235 O O . SER A 1 362 ? -15.425 19.470 14.952 1.00 4.67 362 SER A O 1
ATOM 2238 N N . GLY A 1 363 ? -16.840 18.053 13.986 1.00 4.39 363 GLY A N 1
ATOM 2239 C CA . GLY A 1 363 ? -17.979 18.659 14.660 1.00 4.49 363 GLY A CA 1
ATOM 2240 C C . GLY A 1 363 ? -18.240 18.087 16.043 1.00 5.06 363 GLY A C 1
ATOM 2241 O O . GLY A 1 363 ? -17.791 16.979 16.350 1.00 5.33 363 GLY A O 1
ATOM 2242 N N . PRO A 1 364 ? -19.003 18.821 16.875 1.00 4.63 364 PRO A N 1
ATOM 2243 C CA . PRO A 1 364 ? -19.355 18.366 18.225 1.00 4.48 364 PRO A CA 1
ATOM 2244 C C . PRO A 1 364 ? -20.307 17.174 18.154 1.00 6.89 364 PRO A C 1
ATOM 2245 O O . PRO A 1 364 ? -21.096 17.048 17.196 1.00 5.85 364 PRO A O 1
ATOM 2249 N N . ILE A 1 365 ? -20.233 16.300 19.150 1.00 4.20 365 ILE A N 1
ATOM 2250 C CA . ILE A 1 365 ? -21.213 15.221 19.274 1.00 5.81 365 ILE A CA 1
ATOM 2251 C C . ILE A 1 365 ? -21.732 15.076 20.705 1.00 9.01 365 ILE A C 1
ATOM 2252 O O . ILE A 1 365 ? -21.036 15.446 21.665 1.00 6.06 365 ILE A O 1
ATOM 2257 N N . LEU A 1 366 ? -22.963 14.562 20.826 1.00 7.73 366 LEU A N 1
ATOM 2258 C CA . LEU A 1 366 ? -23.556 14.122 22.095 1.00 7.72 366 LEU A CA 1
ATOM 2259 C C . LEU A 1 366 ? -23.655 15.207 23.180 1.00 7.10 366 LEU A C 1
ATOM 2260 O O . LEU A 1 366 ? -23.683 14.901 24.363 1.00 8.53 366 LEU A O 1
ATOM 2265 N N . ASN A 1 367 ? -23.693 16.471 22.766 1.00 6.25 367 ASN A N 1
ATOM 2266 C CA . ASN A 1 367 ? -23.774 17.602 23.687 1.00 6.35 367 ASN A CA 1
ATOM 2267 C C . ASN A 1 367 ? -22.683 17.511 24.759 1.00 6.12 367 ASN A C 1
ATOM 2268 O O . ASN A 1 367 ? -22.915 17.798 25.933 1.00 7.63 367 ASN A O 1
ATOM 2273 N N . ARG A 1 368 ? -21.482 17.132 24.332 1.00 5.14 368 ARG A N 1
ATOM 2274 C CA . ARG A 1 368 ? -20.378 16.906 25.255 1.00 4.35 368 ARG A CA 1
ATOM 2275 C C . ARG A 1 368 ? -19.633 18.160 25.671 1.00 4.74 368 ARG A C 1
ATOM 2276 O O . ARG A 1 368 ? -19.654 19.174 24.970 1.00 4.65 368 ARG A O 1
ATOM 2284 N N . GLY A 1 369 ? -18.981 18.069 26.830 1.00 5.45 369 GLY A N 1
ATOM 2285 C CA . GLY A 1 369 ? -18.168 19.145 27.369 1.00 5.56 369 GLY A CA 1
ATOM 2286 C C . GLY A 1 369 ? -17.141 19.644 26.368 1.00 4.73 369 GLY A C 1
ATOM 2287 O O . GLY A 1 369 ? -16.551 18.850 25.622 1.00 4.77 369 GLY A O 1
ATOM 2288 N N . ALA A 1 370 ? -16.935 20.959 26.346 1.00 3.39 370 ALA A N 1
ATOM 2289 C CA . ALA A 1 370 ? -16.016 21.597 25.411 1.00 4.56 370 ALA A CA 1
ATOM 2290 C C . ALA A 1 370 ? -15.455 22.877 26.000 1.00 3.71 370 ALA A C 1
ATOM 2291 O O . ALA A 1 370 ? -16.088 23.518 26.850 1.00 3.92 370 ALA A O 1
ATOM 2293 N N . ILE A 1 371 ? -14.270 23.244 25.527 1.00 2.62 371 ILE A N 1
ATOM 2294 C CA . ILE A 1 371 ? -13.644 24.530 25.831 1.00 3.85 371 ILE A CA 1
ATOM 2295 C C . ILE A 1 371 ? -13.466 25.316 24.533 1.00 5.01 371 ILE A C 1
ATOM 2296 O O . ILE A 1 371 ? -13.193 24.733 23.487 1.00 4.19 371 ILE A O 1
ATOM 2301 N N . ALA A 1 372 ? -13.634 26.635 24.580 1.00 3.78 372 ALA A N 1
ATOM 2302 C CA . ALA A 1 372 ? -13.347 27.461 23.412 1.00 4.38 372 ALA A CA 1
ATOM 2303 C C . ALA A 1 372 ? -12.578 28.682 23.866 1.00 5.13 372 ALA A C 1
ATOM 2304 O O . ALA A 1 372 ? -12.672 29.071 25.031 1.00 5.67 372 ALA A O 1
ATOM 2306 N N . TRP A 1 373 ? -11.816 29.287 22.962 1.00 4.18 373 TRP A N 1
ATOM 2307 C CA . TRP A 1 373 ? -10.954 30.398 23.339 1.00 5.40 373 TRP A CA 1
ATOM 2308 C C . TRP A 1 373 ? -10.592 31.280 22.165 1.00 6.44 373 TRP A C 1
ATOM 2309 O O . TRP A 1 373 ? -10.778 30.894 21.009 1.00 5.43 373 TRP A O 1
ATOM 2320 N N . ASN A 1 374 ? -10.068 32.468 22.459 1.00 5.85 374 ASN A N 1
ATOM 2321 C CA . ASN A 1 374 ? -9.539 33.331 21.405 1.00 8.63 374 ASN A CA 1
ATOM 2322 C C . ASN A 1 374 ? -8.079 33.685 21.696 1.00 9.80 374 ASN A C 1
ATOM 2323 O O . ASN A 1 374 ? -7.514 33.246 22.711 1.00 9.93 374 ASN A O 1
ATOM 2328 N N . ASP A 1 375 ? -7.471 34.476 20.822 1.00 8.81 375 ASP A N 1
ATOM 2329 C CA . ASP A 1 375 ? -6.053 34.810 20.980 1.00 12.21 375 ASP A CA 1
ATOM 2330 C C . ASP A 1 375 ? -5.816 36.004 21.897 1.00 14.95 375 ASP A C 1
ATOM 2331 O O . ASP A 1 375 ? -4.698 36.518 21.995 1.00 12.51 375 ASP A O 1
ATOM 2336 N N . GLN A 1 376 ? -6.873 36.434 22.569 1.00 11.97 376 GLN A N 1
ATOM 2337 C CA . GLN A 1 376 ? -6.763 37.471 23.577 1.00 14.88 376 GLN A CA 1
ATOM 2338 C C . GLN A 1 376 ? -6.842 36.856 24.978 1.00 15.49 376 GLN A C 1
ATOM 2339 O O . GLN A 1 376 ? -6.841 37.556 25.993 1.00 20.13 376 GLN A O 1
ATOM 2345 N N . GLY A 1 377 ? -6.865 35.528 25.025 1.00 14.50 377 GLY A N 1
ATOM 2346 C CA . GLY A 1 377 ? -6.769 34.816 26.286 1.00 12.18 377 GLY A CA 1
ATOM 2347 C C . GLY A 1 377 ? -8.092 34.561 26.976 1.00 13.39 377 GLY A C 1
ATOM 2348 O O . GLY A 1 377 ? -8.128 34.064 28.099 1.00 14.90 377 GLY A O 1
ATOM 2349 N N . GLN A 1 378 ? -9.188 34.900 26.309 1.00 10.84 378 GLN A N 1
ATOM 2350 C CA . GLN A 1 378 ? -10.510 34.641 26.860 1.00 7.35 378 GLN A CA 1
ATOM 2351 C C . GLN A 1 378 ? -10.949 33.213 26.560 1.00 12.12 378 GLN A C 1
ATOM 2352 O O . GLN A 1 378 ? -10.672 32.691 25.478 1.00 6.85 378 GLN A O 1
ATOM 2358 N N . THR A 1 379 ? -11.641 32.600 27.519 1.00 8.93 379 THR A N 1
ATOM 2359 C CA . THR A 1 379 ? -12.133 31.219 27.378 1.00 10.82 379 THR A CA 1
ATOM 2360 C C . THR A 1 379 ? -13.610 31.096 27.731 1.00 10.79 379 THR A C 1
ATOM 2361 O O . THR A 1 379 ? -14.178 31.960 28.395 1.00 11.48 379 THR A O 1
ATOM 2365 N N . THR A 1 380 ? -14.225 30.006 27.286 1.00 6.76 380 THR A N 1
ATOM 2366 C CA . THR A 1 380 ? -15.554 29.622 27.751 1.00 8.49 380 THR A CA 1
ATOM 2367 C C . THR A 1 380 ? -15.626 28.102 27.797 1.00 7.60 380 THR A C 1
ATOM 2368 O O . THR A 1 380 ? -14.917 27.429 27.043 1.00 5.97 380 THR A O 1
ATOM 2372 N N . PHE A 1 381 ? -16.456 27.577 28.697 1.00 6.66 381 PHE A N 1
ATOM 2373 C CA . PHE A 1 381 ? -16.647 26.135 28.860 1.00 7.57 381 PHE A CA 1
ATOM 2374 C C . PHE A 1 381 ? -18.142 25.874 28.800 1.00 9.37 381 PHE A C 1
ATOM 2375 O O . PHE A 1 381 ? -18.948 26.724 29.207 1.00 10.84 381 PHE A O 1
ATOM 2383 N N . GLY A 1 382 ? -18.534 24.697 28.324 1.00 5.65 382 GLY A N 1
ATOM 2384 C CA . GLY A 1 382 ? -19.945 24.358 28.320 1.00 7.23 382 GLY A CA 1
ATOM 2385 C C . GLY A 1 382 ? -20.156 23.045 27.620 1.00 9.61 382 GLY A C 1
ATOM 2386 O O . GLY A 1 382 ? -19.192 22.392 27.246 1.00 10.45 382 GLY A O 1
ATOM 2387 N N . ARG A 1 383 ? -21.412 22.658 27.445 1.00 6.34 383 ARG A N 1
ATOM 2388 C CA . ARG A 1 383 ? -21.726 21.441 26.711 1.00 7.24 383 ARG A CA 1
ATOM 2389 C C . ARG A 1 383 ? -22.202 21.862 25.332 1.00 6.12 383 ARG A C 1
ATOM 2390 O O . ARG A 1 383 ? -23.243 22.507 25.187 1.00 7.79 383 ARG A O 1
ATOM 2398 N N . LEU A 1 384 ? -21.410 21.515 24.323 1.00 4.52 384 LEU A N 1
ATOM 2399 C CA . LEU A 1 384 ? -21.522 22.134 23.015 1.00 5.50 384 LEU A CA 1
ATOM 2400 C C . LEU A 1 384 ? -22.324 21.298 22.016 1.00 5.43 384 LEU A C 1
ATOM 2401 O O . LEU A 1 384 ? -22.143 20.086 21.893 1.00 5.74 384 LEU A O 1
ATOM 2406 N N . SER A 1 385 ? -23.219 21.953 21.295 1.00 5.93 385 SER A N 1
ATOM 2407 C CA . SER A 1 385 ? -23.819 21.322 20.124 1.00 7.75 385 SER A CA 1
ATOM 2408 C C . SER A 1 385 ? -23.803 22.316 18.969 1.00 9.08 385 SER A C 1
ATOM 2409 O O . SER A 1 385 ? -23.735 23.527 19.171 1.00 7.37 385 SER A O 1
ATOM 2412 N N . LEU A 1 386 ? -23.834 21.793 17.752 1.00 9.33 386 LEU A N 1
ATOM 2413 C CA . LEU A 1 386 ? -23.790 22.645 16.575 1.00 7.60 386 LEU A CA 1
ATOM 2414 C C . LEU A 1 386 ? -24.866 22.142 15.648 1.00 10.96 386 LEU A C 1
ATOM 2415 O O . LEU A 1 386 ? -24.972 20.941 15.431 1.00 10.82 386 LEU A O 1
ATOM 2420 N N . SER A 1 387 ? -25.697 23.035 15.130 1.00 11.70 387 SER A N 1
ATOM 2421 C CA . SER A 1 387 ? -26.605 22.632 14.067 1.00 16.35 387 SER A CA 1
ATOM 2422 C C . SER A 1 387 ? -26.360 23.523 12.864 1.00 11.09 387 SER A C 1
ATOM 2423 O O . SER A 1 387 ? -26.126 24.726 13.007 1.00 13.71 387 SER A O 1
ATOM 2426 N N . GLU A 1 388 ? -26.375 22.921 11.679 1.00 13.90 388 GLU A N 1
ATOM 2427 C CA . GLU A 1 388 ? -26.240 23.685 10.450 1.00 9.41 388 GLU A CA 1
ATOM 2428 C C . GLU A 1 388 ? -27.563 23.647 9.723 1.00 13.27 388 GLU A C 1
ATOM 2429 O O . GLU A 1 388 ? -28.099 22.571 9.472 1.00 13.73 388 GLU A O 1
ATOM 2435 N N . ILE A 1 389 ? -28.091 24.822 9.401 1.00 13.10 389 ILE A N 1
ATOM 2436 C CA . ILE A 1 389 ? -29.292 24.908 8.574 1.00 15.94 389 ILE A CA 1
ATOM 2437 C C . ILE A 1 389 ? -28.868 25.046 7.125 1.00 10.49 389 ILE A C 1
ATOM 2438 O O . ILE A 1 389 ? -28.108 25.955 6.772 1.00 12.25 389 ILE A O 1
ATOM 2443 N N . ILE A 1 390 ? -29.335 24.122 6.295 1.00 11.09 390 ILE A N 1
ATOM 2444 C CA . ILE A 1 390 ? -29.087 24.194 4.867 1.00 12.88 390 ILE A CA 1
ATOM 2445 C C . ILE A 1 390 ? -30.367 24.700 4.213 1.00 13.91 390 ILE A C 1
ATOM 2446 O O . ILE A 1 390 ? -31.416 24.072 4.354 1.00 13.63 390 ILE A O 1
ATOM 2451 N N . THR A 1 391 ? -30.267 25.834 3.518 1.00 13.11 391 THR A N 1
ATOM 2452 C CA . THR A 1 391 ? -31.415 26.481 2.883 1.00 14.09 391 THR A CA 1
ATOM 2453 C C . THR A 1 391 ? -31.230 26.454 1.367 1.00 12.85 391 THR A C 1
ATOM 2454 O O . THR A 1 391 ? -30.200 26.895 0.855 1.00 14.70 391 THR A O 1
ATOM 2458 N N . THR A 1 392 ? -32.223 25.927 0.659 1.00 17.03 392 THR A N 1
ATOM 2459 C CA . THR A 1 392 ? -32.154 25.796 -0.799 1.00 14.57 392 THR A CA 1
ATOM 2460 C C . THR A 1 392 ? -32.638 27.056 -1.507 1.00 16.00 392 THR A C 1
ATOM 2461 O O . THR A 1 392 ? -33.130 27.996 -0.874 1.00 15.34 392 THR A O 1
ATOM 2465 N N . GLY A 1 393 ? -32.521 27.055 -2.834 1.00 12.49 393 GLY A N 1
ATOM 2466 C CA . GLY A 1 393 ? -32.909 28.201 -3.633 1.00 16.27 393 GLY A CA 1
ATOM 2467 C C . GLY A 1 393 ? -34.408 28.425 -3.689 1.00 14.78 393 GLY A C 1
ATOM 2468 O O . GLY A 1 393 ? -34.872 29.423 -4.252 1.00 18.01 393 GLY A O 1
ATOM 2469 N N . SER A 1 394 ? -35.178 27.504 -3.124 1.00 14.85 394 SER A N 1
ATOM 2470 C CA . SER A 1 394 ? -36.622 27.715 -3.029 1.00 18.80 394 SER A CA 1
ATOM 2471 C C . SER A 1 394 ? -36.994 28.208 -1.633 1.00 23.61 394 SER A C 1
ATOM 2472 O O . SER A 1 394 ? -38.082 28.745 -1.418 1.00 23.69 394 SER A O 1
ATOM 2475 N N . GLY A 1 395 ? -36.087 28.023 -0.679 1.00 21.62 395 GLY A N 1
ATOM 2476 C CA . GLY A 1 395 ? -36.346 28.454 0.683 1.00 20.56 395 GLY A CA 1
ATOM 2477 C C . GLY A 1 395 ? -36.538 27.306 1.657 1.00 19.11 395 GLY A C 1
ATOM 2478 O O . GLY A 1 395 ? -36.600 27.533 2.869 1.00 25.37 395 GLY A O 1
ATOM 2479 N N . GLN A 1 396 ? -36.641 26.083 1.136 1.00 15.62 396 GLN A N 1
ATOM 2480 C CA . GLN A 1 396 ? -36.725 24.886 1.979 1.00 17.66 396 GLN A CA 1
ATOM 2481 C C . GLN A 1 396 ? -35.519 24.792 2.912 1.00 20.68 396 GLN A C 1
ATOM 2482 O O . GLN A 1 396 ? -34.418 25.227 2.563 1.00 15.82 396 GLN A O 1
ATOM 2488 N N . ARG A 1 397 ? -35.725 24.213 4.091 1.00 21.68 397 ARG A N 1
ATOM 2489 C CA . ARG A 1 397 ? -34.648 24.078 5.067 1.00 19.98 397 ARG A CA 1
ATOM 2490 C C . ARG A 1 397 ? -34.379 22.620 5.418 1.00 19.93 397 ARG A C 1
ATOM 2491 O O . ARG A 1 397 ? -35.306 21.831 5.571 1.00 22.04 397 ARG A O 1
ATOM 2499 N N . LEU A 1 398 ? -33.101 22.270 5.550 1.00 17.35 398 LEU A N 1
ATOM 2500 C CA . LEU A 1 398 ? -32.721 20.985 6.114 1.00 12.72 398 LEU A CA 1
ATOM 2501 C C . LEU A 1 398 ? -31.786 21.268 7.285 1.00 13.56 398 LEU A C 1
ATOM 2502 O O . LEU A 1 398 ? -31.026 22.244 7.257 1.00 14.42 398 LEU A O 1
ATOM 2507 N N . THR A 1 399 ? -31.834 20.428 8.312 1.00 14.59 399 THR A N 1
ATOM 2508 C CA . THR A 1 399 ? -30.914 20.590 9.435 1.00 12.27 399 THR A CA 1
ATOM 2509 C C . THR A 1 399 ? -29.909 19.454 9.403 1.00 15.77 399 THR A C 1
ATOM 2510 O O . THR A 1 399 ? -30.286 18.282 9.390 1.00 14.16 399 THR A O 1
ATOM 2514 N N . ALA A 1 400 ? -28.628 19.805 9.359 1.00 13.28 400 ALA A N 1
ATOM 2515 C CA . ALA A 1 400 ? -27.570 18.809 9.431 1.00 11.21 400 ALA A CA 1
ATOM 2516 C C . ALA A 1 400 ? -27.015 18.804 10.856 1.00 11.09 400 ALA A C 1
ATOM 2517 O O . ALA A 1 400 ? -26.698 19.858 11.408 1.00 13.27 400 ALA A O 1
ATOM 2519 N N . ASN A 1 401 ? -26.907 17.624 11.454 1.00 12.45 401 ASN A N 1
ATOM 2520 C CA . ASN A 1 401 ? -26.491 17.531 12.849 1.00 13.48 401 ASN A CA 1
ATOM 2521 C C . ASN A 1 401 ? -25.101 16.939 13.068 1.00 14.07 401 ASN A C 1
ATOM 2522 O O . ASN A 1 401 ? -24.662 16.790 14.215 1.00 10.69 401 ASN A O 1
ATOM 2527 N N . TYR A 1 402 ? -24.423 16.585 11.980 1.00 7.01 402 TYR A N 1
ATOM 2528 C CA . TYR A 1 402 ? -23.079 16.027 12.060 1.00 10.94 402 TYR A CA 1
ATOM 2529 C C . TYR A 1 402 ? -22.201 16.697 11.017 1.00 10.76 402 TYR A C 1
ATOM 2530 O O . TYR A 1 402 ? -22.599 16.846 9.859 1.00 8.67 402 TYR A O 1
ATOM 2539 N N . LEU A 1 403 ? -21.011 17.116 11.427 1.00 7.86 403 LEU A N 1
ATOM 2540 C CA . LEU A 1 403 ? -20.104 17.802 10.519 1.00 5.37 403 LEU A CA 1
ATOM 2541 C C . LEU A 1 403 ? -18.728 17.195 10.682 1.00 5.74 403 LEU A C 1
ATOM 2542 O O . LEU A 1 403 ? -18.218 17.134 11.805 1.00 5.09 403 LEU A O 1
ATOM 2547 N N . ASN A 1 404 ? -18.134 16.743 9.582 1.00 5.74 404 ASN A N 1
ATOM 2548 C CA . ASN A 1 404 ? -16.772 16.220 9.608 1.00 7.15 404 ASN A CA 1
ATOM 2549 C C . ASN A 1 404 ? -16.520 15.274 10.783 1.00 8.76 404 ASN A C 1
ATOM 2550 O O . ASN A 1 404 ? -15.549 15.440 11.523 1.00 6.42 404 ASN A O 1
ATOM 2555 N N . SER A 1 405 ? -17.392 14.285 10.957 1.00 7.67 405 SER A N 1
ATOM 2556 C CA . SER A 1 405 ? -17.327 13.438 12.146 1.00 7.47 405 SER A CA 1
ATOM 2557 C C . SER A 1 405 ? -17.260 11.944 11.839 1.00 8.20 405 SER A C 1
ATOM 2558 O O . SER A 1 405 ? -17.889 11.454 10.892 1.00 6.92 405 SER A O 1
ATOM 2561 N N . GLY A 1 406 ? -16.505 11.220 12.658 1.00 7.10 406 GLY A N 1
ATOM 2562 C CA . GLY A 1 406 ? -16.515 9.766 12.615 1.00 5.55 406 GLY A CA 1
ATOM 2563 C C . GLY A 1 406 ? -17.705 9.170 13.340 1.00 8.00 406 GLY A C 1
ATOM 2564 O O . GLY A 1 406 ? -17.883 7.940 13.358 1.00 8.37 406 GLY A O 1
ATOM 2565 N N . TYR A 1 407 ? -18.536 10.026 13.940 1.00 8.05 407 TYR A N 1
ATOM 2566 C CA . TYR A 1 407 ? -19.683 9.542 14.698 1.00 7.61 407 TYR A CA 1
ATOM 2567 C C . TYR A 1 407 ? -20.911 9.278 13.808 1.00 11.02 407 TYR A C 1
ATOM 2568 O O . TYR A 1 407 ? -21.431 10.176 13.142 1.00 10.22 407 TYR A O 1
ATOM 2577 N N . VAL A 1 408 ? -21.377 8.035 13.812 1.00 11.85 408 VAL A N 1
ATOM 2578 C CA . VAL A 1 408 ? -22.435 7.612 12.893 1.00 12.60 408 VAL A CA 1
ATOM 2579 C C . VAL A 1 408 ? -23.791 7.406 13.561 1.00 11.95 408 VAL A C 1
ATOM 2580 O O . VAL A 1 408 ? -23.963 6.520 14.411 1.00 13.17 408 VAL A O 1
ATOM 2584 N N . GLN A 1 409 ? -24.754 8.234 13.164 1.00 15.27 409 GLN A N 1
ATOM 2585 C CA . GLN A 1 409 ? -26.146 8.085 13.574 1.00 14.18 409 GLN A CA 1
ATOM 2586 C C . GLN A 1 409 ? -27.053 8.412 12.389 1.00 16.90 409 GLN A C 1
ATOM 2587 O O . GLN A 1 409 ? -26.631 9.062 11.434 1.00 14.90 409 GLN A O 1
ATOM 2593 N N . ARG A 1 410 ? -28.292 7.945 12.434 1.00 15.07 410 ARG A N 1
ATOM 2594 C CA . ARG A 1 410 ? -29.251 8.358 11.422 1.00 18.17 410 ARG A CA 1
ATOM 2595 C C . ARG A 1 410 ? -29.403 9.873 11.482 1.00 16.61 410 ARG A C 1
ATOM 2596 O O . ARG A 1 410 ? -29.466 10.462 12.569 1.00 18.87 410 ARG A O 1
ATOM 2604 N N . GLY A 1 411 ? -29.432 10.511 10.316 1.00 15.59 411 GLY A N 1
ATOM 2605 C CA . GLY A 1 411 ? -29.541 11.959 10.249 1.00 16.24 411 GLY A CA 1
ATOM 2606 C C . GLY A 1 411 ? -28.798 12.500 9.038 1.00 12.26 411 GLY A C 1
ATOM 2607 O O . GLY A 1 411 ? -28.374 11.735 8.171 1.00 14.11 411 GLY A O 1
ATOM 2608 N N . ILE A 1 412 ? -28.647 13.819 8.976 1.00 11.21 412 ILE A N 1
ATOM 2609 C CA . ILE A 1 412 ? -27.948 14.436 7.858 1.00 10.37 412 ILE A CA 1
ATOM 2610 C C . ILE A 1 412 ? -26.558 14.893 8.294 1.00 8.99 412 ILE A C 1
ATOM 2611 O O . ILE A 1 412 ? -26.423 15.617 9.282 1.00 10.20 412 ILE A O 1
ATOM 2616 N N . ALA A 1 413 ? -25.539 14.476 7.545 1.00 9.24 413 ALA A N 1
ATOM 2617 C CA . ALA A 1 413 ? -24.149 14.831 7.854 1.00 8.95 413 ALA A CA 1
ATOM 2618 C C . ALA A 1 413 ? -23.535 15.620 6.708 1.00 11.42 413 ALA A C 1
ATOM 2619 O O . ALA A 1 413 ? -24.002 15.557 5.565 1.00 10.19 413 ALA A O 1
ATOM 2621 N N . ARG A 1 414 ? -22.491 16.380 7.008 1.00 7.37 414 ARG A N 1
ATOM 2622 C CA . ARG A 1 414 ? -21.840 17.175 5.983 1.00 7.87 414 ARG A CA 1
ATOM 2623 C C . ARG A 1 414 ? -20.337 16.941 6.113 1.00 6.79 414 ARG A C 1
ATOM 2624 O O . ARG A 1 414 ? -19.823 16.768 7.228 1.00 6.75 414 ARG A O 1
ATOM 2632 N N . TYR A 1 415 ? -19.647 16.895 4.980 1.00 4.92 415 TYR A N 1
ATOM 2633 C CA . TYR A 1 415 ? -18.205 16.708 4.949 1.00 6.01 415 TYR A CA 1
ATOM 2634 C C . TYR A 1 415 ? -17.584 17.754 4.036 1.00 10.32 415 TYR A C 1
ATOM 2635 O O . TYR A 1 415 ? -17.924 17.841 2.856 1.00 6.81 415 TYR A O 1
ATOM 2644 N N . THR A 1 416 ? -16.684 18.555 4.599 1.00 6.02 416 THR A N 1
ATOM 2645 C CA . THR A 1 416 ? -16.068 19.670 3.884 1.00 6.31 416 THR A CA 1
ATOM 2646 C C . THR A 1 416 ? -14.615 19.304 3.587 1.00 7.84 416 THR A C 1
ATOM 2647 O O . THR A 1 416 ? -14.154 18.236 4.004 1.00 8.36 416 THR A O 1
ATOM 2651 N N . PRO A 1 417 ? -13.892 20.157 2.838 1.00 7.51 417 PRO A N 1
ATOM 2652 C CA . PRO A 1 417 ? -12.482 19.836 2.598 1.00 13.06 417 PRO A CA 1
ATOM 2653 C C . PRO A 1 417 ? -11.632 19.692 3.864 1.00 11.50 417 PRO A C 1
ATOM 2654 O O . PRO A 1 417 ? -10.582 19.062 3.786 1.00 11.78 417 PRO A O 1
ATOM 2658 N N . ALA A 1 418 ? -12.060 20.261 4.992 1.00 10.00 418 ALA A N 1
ATOM 2659 C CA . ALA A 1 418 ? -11.355 20.021 6.261 1.00 14.51 418 ALA A CA 1
ATOM 2660 C C . ALA A 1 418 ? -11.248 18.533 6.630 1.00 13.83 418 ALA A C 1
ATOM 2661 O O . ALA A 1 418 ? -10.301 18.116 7.308 1.00 12.93 418 ALA A O 1
ATOM 2663 N N . TRP A 1 419 ? -12.215 17.726 6.197 1.00 8.70 419 TRP A N 1
ATOM 2664 C CA . TRP A 1 419 ? -12.184 16.287 6.433 1.00 9.37 419 TRP A CA 1
ATOM 2665 C C . TRP A 1 419 ? -11.017 15.640 5.701 1.00 11.69 419 TRP A C 1
ATOM 2666 O O . TRP A 1 419 ? -10.371 14.730 6.214 1.00 11.46 419 TRP A O 1
ATOM 2677 N N . GLY A 1 420 ? -10.757 16.122 4.490 1.00 11.28 420 GLY A N 1
ATOM 2678 C CA . GLY A 1 420 ? -9.759 15.534 3.619 1.00 15.50 420 GLY A CA 1
ATOM 2679 C C . GLY A 1 420 ? -10.205 15.646 2.170 1.00 16.36 420 GLY A C 1
ATOM 2680 O O . GLY A 1 420 ? -11.223 16.281 1.872 1.00 15.96 420 GLY A O 1
ATOM 2681 N N . PRO A 1 421 ? -9.425 15.057 1.258 1.00 19.30 421 PRO A N 1
ATOM 2682 C CA . PRO A 1 421 ? -9.745 15.037 -0.174 1.00 15.90 421 PRO A CA 1
ATOM 2683 C C . PRO A 1 421 ? -10.886 14.085 -0.525 1.00 18.17 421 PRO A C 1
ATOM 2684 O O . PRO A 1 421 ? -11.509 14.271 -1.570 1.00 18.14 421 PRO A O 1
ATOM 2688 N N . SER A 1 422 ? -11.170 13.098 0.319 1.00 14.05 422 SER A N 1
ATOM 2689 C CA . SER A 1 422 ? -12.216 12.130 -0.017 1.00 17.43 422 SER A CA 1
ATOM 2690 C C . SER A 1 422 ? -13.069 11.684 1.166 1.00 18.49 422 SER A C 1
ATOM 2691 O O . SER A 1 422 ? -12.713 11.901 2.326 1.00 18.65 422 SER A O 1
ATOM 2694 N N . TYR A 1 423 ? -14.203 11.067 0.857 1.00 14.92 423 TYR A N 1
ATOM 2695 C CA . TYR A 1 423 ? -15.057 10.462 1.866 1.00 16.69 423 TYR A CA 1
ATOM 2696 C C . TYR A 1 423 ? -15.326 8.998 1.528 1.00 20.58 423 TYR A C 1
ATOM 2697 O O . TYR A 1 423 ? -15.612 8.660 0.379 1.00 20.00 423 TYR A O 1
ATOM 2706 N N . ILE A 1 424 ? -15.205 8.128 2.526 1.00 20.22 424 ILE A N 1
ATOM 2707 C CA . ILE A 1 424 ? -15.556 6.719 2.380 1.00 17.20 424 ILE A CA 1
ATOM 2708 C C . ILE A 1 424 ? -16.739 6.454 3.292 1.00 17.25 424 ILE A C 1
ATOM 2709 O O . ILE A 1 424 ? -16.687 6.812 4.472 1.00 17.25 424 ILE A O 1
ATOM 2714 N N . PRO A 1 425 ? -17.815 5.831 2.763 1.00 19.93 425 PRO A N 1
ATOM 2715 C CA . PRO A 1 425 ? -19.034 5.710 3.577 1.00 19.69 425 PRO A CA 1
ATOM 2716 C C . PRO A 1 425 ? -18.791 4.962 4.883 1.00 22.10 425 PRO A C 1
ATOM 2717 O O . PRO A 1 425 ? -18.059 3.973 4.894 1.00 21.14 425 PRO A O 1
ATOM 2721 N N . LEU A 1 426 ? -19.388 5.448 5.967 1.00 18.51 426 LEU A N 1
ATOM 2722 C CA . LEU A 1 426 ? -19.166 4.871 7.287 1.00 19.69 426 LEU A CA 1
ATOM 2723 C C . LEU A 1 426 ? -20.320 3.976 7.699 1.00 20.38 426 LEU A C 1
ATOM 2724 O O . LEU A 1 426 ? -20.247 3.289 8.714 1.00 21.38 426 LEU A O 1
ATOM 2729 N N . SER A 1 427 ? -21.398 4.000 6.923 1.00 18.60 427 SER A N 1
ATOM 2730 C CA . SER A 1 427 ? -22.548 3.128 7.167 1.00 18.10 427 SER A CA 1
ATOM 2731 C C . SER A 1 427 ? -23.105 2.645 5.829 1.00 20.97 427 SER A C 1
ATOM 2732 O O . SER A 1 427 ? -22.765 3.200 4.781 1.00 19.32 427 SER A O 1
ATOM 2735 N N . ASP A 1 428 ? -23.938 1.607 5.857 1.00 22.34 428 ASP A N 1
ATOM 2736 C CA . ASP A 1 428 ? -24.555 1.108 4.629 1.00 22.29 428 ASP A CA 1
ATOM 2737 C C . ASP A 1 428 ? -25.723 1.986 4.197 1.00 20.61 428 ASP A C 1
ATOM 2738 O O . ASP A 1 428 ? -26.337 2.667 5.023 1.00 19.75 428 ASP A O 1
ATOM 2743 N N . ASN A 1 429 ? -26.020 1.957 2.899 1.00 20.28 429 ASN A N 1
ATOM 2744 C CA . ASN A 1 429 ? -27.200 2.604 2.340 1.00 21.11 429 ASN A CA 1
ATOM 2745 C C . ASN A 1 429 ? -27.240 4.114 2.580 1.00 14.86 429 ASN A C 1
ATOM 2746 O O . ASN A 1 429 ? -28.271 4.668 2.961 1.00 21.35 429 ASN A O 1
ATOM 2751 N N . GLU A 1 430 ? -26.104 4.768 2.371 1.00 18.76 430 GLU A N 1
ATOM 2752 C CA . GLU A 1 430 ? -26.046 6.227 2.460 1.00 19.08 430 GLU A CA 1
ATOM 2753 C C . GLU A 1 430 ? -26.421 6.834 1.114 1.00 21.93 430 GLU A C 1
ATOM 2754 O O . GLU A 1 430 ? -26.249 6.192 0.072 1.00 22.79 430 GLU A O 1
ATOM 2760 N N . GLN A 1 431 ? -26.942 8.060 1.138 1.00 15.98 431 GLN A N 1
ATOM 2761 C CA . GLN A 1 431 ? -27.105 8.847 -0.082 1.00 17.98 431 GLN A CA 1
ATOM 2762 C C . GLN A 1 431 ? -26.144 10.026 -0.011 1.00 14.72 431 GLN A C 1
ATOM 2763 O O . GLN A 1 431 ? -26.047 10.678 1.034 1.00 13.34 431 GLN A O 1
ATOM 2769 N N . VAL A 1 432 ? -25.437 10.307 -1.102 1.00 11.57 432 VAL A N 1
ATOM 2770 C CA . VAL A 1 432 ? -24.558 11.475 -1.124 1.00 12.83 432 VAL A CA 1
ATOM 2771 C C . VAL A 1 432 ? -25.022 12.508 -2.143 1.00 13.57 432 VAL A C 1
ATOM 2772 O O . VAL A 1 432 ? -25.418 12.158 -3.263 1.00 12.95 432 VAL A O 1
ATOM 2776 N N . TYR A 1 433 ? -24.975 13.780 -1.743 1.00 7.81 433 TYR A N 1
ATOM 2777 C CA . TYR A 1 433 ? -25.227 14.892 -2.650 1.00 9.47 433 TYR A CA 1
ATOM 2778 C C . TYR A 1 433 ? -23.949 15.696 -2.751 1.00 11.22 433 TYR A C 1
ATOM 2779 O O . TYR A 1 433 ? -23.417 16.161 -1.730 1.00 8.83 433 TYR A O 1
ATOM 2788 N N . VAL A 1 434 ? -23.443 15.838 -3.974 1.00 7.99 434 VAL A N 1
ATOM 2789 C CA . VAL A 1 434 ? -22.213 16.578 -4.210 1.00 7.91 434 VAL A CA 1
ATOM 2790 C C . VAL A 1 434 ? -22.543 18.055 -4.410 1.00 12.04 434 VAL A C 1
ATOM 2791 O O . VAL A 1 434 ? -23.400 18.402 -5.230 1.00 11.13 434 VAL A O 1
ATOM 2795 N N . VAL A 1 435 ? -21.879 18.921 -3.647 1.00 5.86 435 VAL A N 1
ATOM 2796 C CA . VAL A 1 435 ? -22.084 20.365 -3.756 1.00 7.11 435 VAL A CA 1
ATOM 2797 C C . VAL A 1 435 ? -20.788 21.024 -4.227 1.00 10.59 435 VAL A C 1
ATOM 2798 O O . VAL A 1 435 ? -19.712 20.772 -3.676 1.00 9.03 435 VAL A O 1
ATOM 2802 N N . GLN A 1 436 ? -20.882 21.832 -5.279 1.00 7.84 436 GLN A N 1
ATOM 2803 C CA . GLN A 1 436 ? -19.730 22.569 -5.787 1.00 9.14 436 GLN A CA 1
ATOM 2804 C C . GLN A 1 436 ? -20.148 23.999 -6.008 1.00 11.76 436 GLN A C 1
ATOM 2805 O O . GLN A 1 436 ? -21.152 24.250 -6.662 1.00 10.30 436 GLN A O 1
ATOM 2811 N N . ASN A 1 437 ? -19.403 24.935 -5.433 1.00 13.54 437 ASN A N 1
ATOM 2812 C CA . ASN A 1 437 ? -19.725 26.352 -5.558 1.00 15.11 437 ASN A CA 1
ATOM 2813 C C . ASN A 1 437 ? -21.188 26.637 -5.224 1.00 15.43 437 ASN A C 1
ATOM 2814 O O . ASN A 1 437 ? -21.888 27.327 -5.974 1.00 15.55 437 ASN A O 1
ATOM 2819 N N . SER A 1 438 ? -21.640 26.071 -4.106 1.00 10.17 438 SER A N 1
ATOM 2820 C CA . SER A 1 438 ? -22.995 26.294 -3.585 1.00 10.89 438 SER A CA 1
ATOM 2821 C C . SER A 1 438 ? -24.144 25.721 -4.424 1.00 11.38 438 SER A C 1
ATOM 2822 O O . SER A 1 438 ? -25.300 26.070 -4.195 1.00 14.19 438 SER A O 1
ATOM 2825 N N . GLN A 1 439 ? -23.837 24.847 -5.376 1.00 10.66 439 GLN A N 1
ATOM 2826 C CA . GLN A 1 439 ? -24.886 24.179 -6.151 1.00 10.38 439 GLN A CA 1
ATOM 2827 C C . GLN A 1 439 ? -24.738 22.668 -6.122 1.00 6.94 439 GLN A C 1
ATOM 2828 O O . GLN A 1 439 ? -23.629 22.145 -6.223 1.00 7.61 439 GLN A O 1
ATOM 2834 N N . VAL A 1 440 ? -25.863 21.964 -6.007 1.00 6.40 440 VAL A N 1
ATOM 2835 C CA . VAL A 1 440 ? -25.869 20.513 -6.117 1.00 7.63 440 VAL A CA 1
ATOM 2836 C C . VAL A 1 440 ? -25.497 20.119 -7.544 1.00 12.74 440 VAL A C 1
ATOM 2837 O O . VAL A 1 440 ? -26.074 20.636 -8.513 1.00 11.48 440 VAL A O 1
ATOM 2841 N N . THR A 1 441 ? -24.526 19.221 -7.677 1.00 10.50 441 THR A N 1
ATOM 2842 C CA . THR A 1 441 ? -24.064 18.823 -8.996 1.00 12.44 441 THR A CA 1
ATOM 2843 C C . THR A 1 441 ? -24.294 17.336 -9.280 1.00 16.82 441 THR A C 1
ATOM 2844 O O . THR A 1 441 ? -24.308 16.920 -10.439 1.00 15.26 441 THR A O 1
ATOM 2848 N N . ALA A 1 442 ? -24.480 16.537 -8.231 1.00 13.50 442 ALA A N 1
ATOM 2849 C CA . ALA A 1 442 ? -24.698 15.101 -8.394 1.00 13.39 442 ALA A CA 1
ATOM 2850 C C . ALA A 1 442 ? -25.333 14.480 -7.155 1.00 15.32 442 ALA A C 1
ATOM 2851 O O . ALA A 1 442 ? -25.257 15.050 -6.067 1.00 12.76 442 ALA A O 1
ATOM 2853 N N . GLN A 1 443 ? -25.985 13.334 -7.334 1.00 14.37 443 GLN A N 1
ATOM 2854 C CA . GLN A 1 443 ? -26.483 12.520 -6.224 1.00 16.89 443 GLN A CA 1
ATOM 2855 C C . GLN A 1 443 ? -26.165 11.064 -6.543 1.00 25.07 443 GLN A C 1
ATOM 2856 O O . GLN A 1 443 ? -26.365 10.628 -7.682 1.00 21.96 443 GLN A O 1
ATOM 2862 N N . TYR A 1 444 ? -25.649 10.328 -5.557 1.00 18.21 444 TYR A N 1
ATOM 2863 C CA . TYR A 1 444 ? -25.334 8.908 -5.729 1.00 20.22 444 TYR A CA 1
ATOM 2864 C C . TYR A 1 444 ? -25.682 8.119 -4.479 1.00 25.65 444 TYR A C 1
ATOM 2865 O O . TYR A 1 444 ? -25.594 8.642 -3.365 1.00 18.73 444 TYR A O 1
ATOM 2874 N N . PRO A 1 445 ? -26.044 6.836 -4.654 1.00 28.89 445 PRO A N 1
ATOM 2875 C CA . PRO A 1 445 ? -26.153 5.947 -3.498 1.00 23.22 445 PRO A CA 1
ATOM 2876 C C . PRO A 1 445 ? -24.762 5.458 -3.116 1.00 24.66 445 PRO A C 1
ATOM 2877 O O . PRO A 1 445 ? -23.913 5.287 -3.994 1.00 2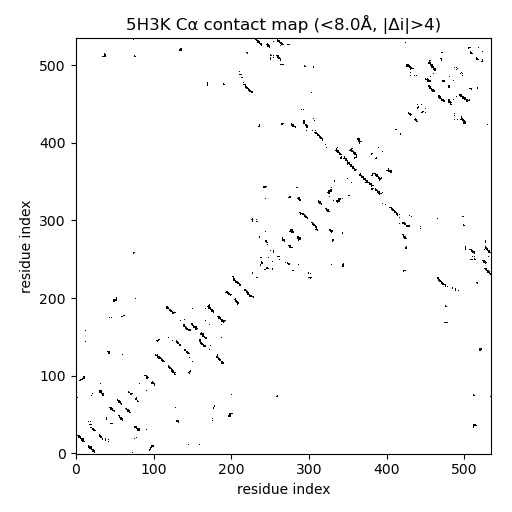4.28 445 PRO A O 1
ATOM 2881 N N . LEU A 1 446 ? -24.519 5.285 -1.821 1.00 21.32 446 LEU A N 1
ATOM 2882 C CA . LEU A 1 446 ? -23.298 4.648 -1.342 1.00 22.80 446 LEU A CA 1
ATOM 2883 C C . LEU A 1 446 ? -23.763 3.459 -0.519 1.00 27.34 446 LEU A C 1
ATOM 2884 O O . LEU A 1 446 ? -24.003 3.592 0.687 1.00 23.46 446 LEU A O 1
ATOM 2889 N N . PRO A 1 447 ? -23.913 2.292 -1.168 1.00 27.92 447 PRO A N 1
ATOM 2890 C CA . PRO A 1 447 ? -24.648 1.196 -0.533 1.00 24.29 447 PRO A CA 1
ATOM 2891 C C . PRO A 1 447 ? -23.868 0.513 0.583 1.00 27.31 447 PRO A C 1
ATOM 2892 O O . PRO A 1 447 ? -24.481 0.016 1.521 1.00 25.53 447 PRO A O 1
ATOM 2896 N N . LYS A 1 448 ? -22.544 0.483 0.492 1.00 25.69 448 LYS A N 1
ATOM 2897 C CA . LYS A 1 448 ? -21.799 -0.401 1.373 1.00 31.07 448 LYS A CA 1
ATOM 2898 C C . LYS A 1 448 ? -20.606 0.173 2.095 1.00 27.09 448 LYS A C 1
ATOM 2899 O O . LYS A 1 448 ? -19.692 0.696 1.475 1.00 27.44 448 LYS A O 1
ATOM 2905 N N . ALA A 1 449 ? -20.681 0.091 3.418 1.00 27.35 449 ALA A N 1
ATOM 2906 C CA . ALA A 1 449 ? -19.530 -0.134 4.298 1.00 33.65 449 ALA A CA 1
ATOM 2907 C C . ALA A 1 449 ? -18.682 1.043 4.812 1.00 36.00 449 ALA A C 1
ATOM 2908 O O . ALA A 1 449 ? -18.958 1.477 5.932 1.00 42.15 449 ALA A O 1
ATOM 2910 N N . GLY A 1 450 ? -17.681 1.584 4.092 1.00 30.04 450 GLY A N 1
ATOM 2911 C CA . GLY A 1 450 ? -17.276 1.271 2.731 1.00 35.01 450 GLY A CA 1
ATOM 2912 C C . GLY A 1 450 ? -15.859 0.759 2.672 1.00 37.44 450 GLY A C 1
ATOM 2913 O O . GLY A 1 450 ? -15.230 0.694 3.724 1.00 36.31 450 GLY A O 1
ATOM 2914 N N . GLN A 1 451 ? -15.332 0.381 1.500 1.00 36.00 451 GLN A N 1
ATOM 2915 C CA . GLN A 1 451 ? -16.003 0.291 0.178 1.00 35.77 451 GLN A CA 1
ATOM 2916 C C . GLN A 1 451 ? -16.397 1.596 -0.547 1.00 35.55 451 GLN A C 1
ATOM 2917 O O . GLN A 1 451 ? -17.343 2.284 -0.168 1.00 38.39 451 GLN A O 1
ATOM 2923 N N . GLN A 1 452 ? -15.643 1.887 -1.606 1.00 36.38 452 GLN A N 1
ATOM 2924 C CA . GLN A 1 452 ? -15.728 3.108 -2.437 1.00 33.30 452 GLN A CA 1
ATOM 2925 C C . GLN A 1 452 ? -15.378 4.456 -1.766 1.00 32.06 452 GLN A C 1
ATOM 2926 O O . GLN A 1 452 ? -15.209 4.547 -0.546 1.00 29.00 452 GLN A O 1
ATOM 2932 N N . GLN A 1 453 ? -15.250 5.496 -2.583 1.00 29.86 453 GLN A N 1
ATOM 2933 C CA . GLN A 1 453 ? -14.564 6.706 -2.148 1.00 31.46 453 GLN A CA 1
ATOM 2934 C C . GLN A 1 453 ? -14.971 7.957 -2.939 1.00 27.93 453 GLN A C 1
ATOM 2935 O O . GLN A 1 453 ? -14.496 8.172 -4.052 1.00 37.60 453 GLN A O 1
ATOM 2941 N N . MET A 1 454 ? -15.853 8.773 -2.362 1.00 28.48 454 MET A N 1
ATOM 2942 C CA . MET A 1 454 ? -16.270 10.030 -2.983 1.00 25.90 454 MET A CA 1
ATOM 2943 C C . MET A 1 454 ? -15.186 11.071 -2.778 1.00 24.33 454 MET A C 1
ATOM 2944 O O . MET A 1 454 ? -14.770 11.306 -1.646 1.00 23.37 454 MET A O 1
ATOM 2949 N N . PRO A 1 455 ? -14.734 11.716 -3.861 1.00 19.04 455 PRO A N 1
ATOM 2950 C CA . PRO A 1 455 ? -13.935 12.923 -3.650 1.00 18.30 455 PRO A CA 1
ATOM 2951 C C . PRO A 1 455 ? -14.811 14.009 -3.016 1.00 18.05 455 PRO A C 1
ATOM 2952 O O . PRO A 1 455 ? -16.010 14.088 -3.321 1.00 14.36 455 PRO A O 1
ATOM 2956 N N . ILE A 1 456 ? -14.229 14.800 -2.121 1.00 12.96 456 ILE A N 1
ATOM 2957 C CA . ILE A 1 456 ? -14.876 16.003 -1.611 1.00 13.02 456 ILE A CA 1
ATOM 2958 C C . ILE A 1 456 ? -14.367 17.191 -2.425 1.00 13.19 456 ILE A C 1
ATOM 2959 O O . ILE A 1 456 ? -13.159 17.464 -2.466 1.00 12.56 456 ILE A O 1
ATOM 2964 N N . PRO A 1 457 ? -15.283 17.907 -3.094 1.00 11.33 457 PRO A N 1
ATOM 2965 C CA . PRO A 1 457 ? -14.844 18.992 -3.986 1.00 15.62 457 PRO A CA 1
ATOM 2966 C C . PRO A 1 457 ? -14.146 20.109 -3.222 1.00 15.17 457 PRO A C 1
ATOM 2967 O O . PRO A 1 457 ? -14.623 20.500 -2.152 1.00 14.12 457 PRO A O 1
ATOM 2971 N N . SER A 1 458 ? -13.034 20.614 -3.753 1.00 15.67 458 SER A N 1
ATOM 2972 C CA . SER A 1 458 ? -12.269 21.648 -3.056 1.00 19.27 458 SER A CA 1
ATOM 2973 C C . SER A 1 458 ? -13.047 22.950 -2.915 1.00 19.64 458 SER A C 1
ATOM 2974 O O . SER A 1 458 ? -12.792 23.732 -1.999 1.00 24.95 458 SER A O 1
ATOM 2977 N N . ASP A 1 459 ? -13.996 23.181 -3.820 1.00 16.60 459 ASP A N 1
ATOM 2978 C CA . ASP A 1 459 ? -14.821 24.381 -3.779 1.00 19.59 459 ASP A CA 1
ATOM 2979 C C . ASP A 1 459 ? -16.226 24.042 -3.298 1.00 16.48 459 ASP A C 1
ATOM 2980 O O . ASP A 1 459 ? -17.185 24.744 -3.616 1.00 15.08 459 ASP A O 1
ATOM 2985 N N . GLY A 1 460 ? -16.350 22.959 -2.536 1.00 12.27 460 GLY A N 1
ATOM 2986 C CA . GLY A 1 460 ? -17.652 22.580 -2.009 1.00 12.71 460 GLY A CA 1
ATOM 2987 C C . GLY A 1 460 ? -17.602 21.623 -0.836 1.00 13.75 460 GLY A C 1
ATOM 2988 O O . GLY A 1 460 ? -16.765 21.762 0.059 1.00 11.65 460 GLY A O 1
ATOM 2989 N N . TYR A 1 461 ? -18.506 20.649 -0.849 1.00 9.40 461 TYR A N 1
ATOM 2990 C CA . TYR A 1 461 ? -18.676 19.704 0.253 1.00 8.39 461 TYR A CA 1
ATOM 2991 C C . TYR A 1 461 ? -19.640 18.601 -0.134 1.00 9.28 461 TYR A C 1
ATOM 2992 O O . TYR A 1 461 ? -20.251 18.643 -1.206 1.00 7.34 461 TYR A O 1
ATOM 3001 N N . LEU A 1 462 ? -19.777 17.611 0.743 1.00 6.08 462 LEU A N 1
ATOM 3002 C CA . LEU A 1 462 ? -20.726 16.532 0.521 1.00 6.89 462 LEU A CA 1
ATOM 3003 C C . LEU A 1 462 ? -21.803 16.597 1.586 1.00 6.95 462 LEU A C 1
ATOM 3004 O O . LEU A 1 462 ? -21.517 16.905 2.755 1.00 7.62 462 LEU A O 1
ATOM 3009 N N . ILE A 1 463 ? -23.046 16.353 1.181 1.00 5.72 463 ILE A N 1
ATOM 3010 C CA . ILE A 1 463 ? -24.111 16.104 2.133 1.00 6.54 463 ILE A CA 1
ATOM 3011 C C . ILE A 1 463 ? -24.361 14.603 2.140 1.00 8.93 463 ILE A C 1
ATOM 3012 O O . ILE A 1 463 ? -24.549 13.983 1.081 1.00 7.82 463 ILE A O 1
ATOM 3017 N N . ILE A 1 464 ? -24.332 14.015 3.331 1.00 9.54 464 ILE A N 1
ATOM 3018 C CA . ILE A 1 464 ? -24.532 12.578 3.500 1.00 8.99 464 ILE A CA 1
ATOM 3019 C C . ILE A 1 464 ? -25.849 12.335 4.232 1.00 13.29 464 ILE A C 1
ATOM 302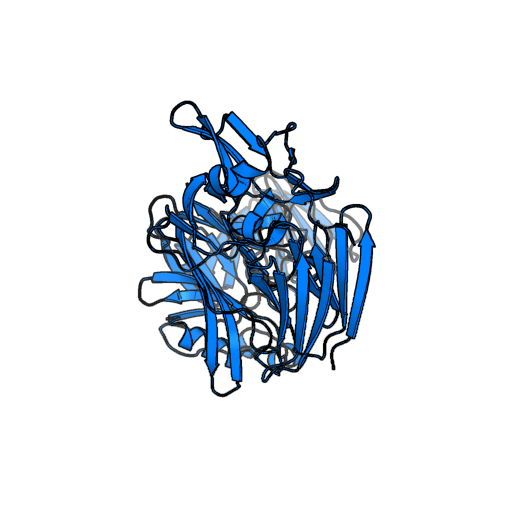0 O O . ILE A 1 464 ? -26.073 12.859 5.331 1.00 9.96 464 ILE A O 1
ATOM 3025 N N . ASP A 1 465 ? -26.737 11.565 3.615 1.00 12.04 465 ASP A N 1
ATOM 3026 C CA . ASP A 1 465 ? -28.013 11.254 4.252 1.00 16.68 465 ASP A CA 1
ATOM 3027 C C . ASP A 1 465 ? -27.946 9.828 4.774 1.00 15.45 465 ASP A C 1
ATOM 3028 O O . ASP A 1 465 ? -27.776 8.885 3.999 1.00 14.33 465 ASP A O 1
ATOM 3033 N N . ARG A 1 466 ? -28.056 9.682 6.089 1.00 14.76 466 ARG A N 1
ATOM 3034 C CA . ARG A 1 466 ? -28.099 8.366 6.714 1.00 15.98 466 ARG A CA 1
ATOM 3035 C C . ARG A 1 466 ? -29.504 8.123 7.258 1.00 14.29 466 ARG A C 1
ATOM 3036 O O . ARG A 1 466 ? -29.982 8.856 8.133 1.00 16.44 466 ARG A O 1
ATOM 3044 N N . GLY A 1 467 ? -30.183 7.122 6.700 1.00 19.58 467 GLY A N 1
ATOM 3045 C CA . GLY A 1 467 ? -31.539 6.797 7.120 1.00 22.97 467 GLY A CA 1
ATOM 3046 C C . GLY A 1 467 ? -32.652 7.541 6.392 1.00 23.44 467 GLY A C 1
ATOM 3047 O O . GLY A 1 467 ? -33.743 7.730 6.948 1.00 24.85 467 GLY A O 1
ATOM 3048 N N . ASN A 1 468 ? -32.382 7.965 5.157 1.00 24.77 468 ASN A N 1
ATOM 3049 C CA . ASN A 1 468 ? -33.381 8.642 4.323 1.00 23.97 468 ASN A CA 1
ATOM 3050 C C . ASN A 1 468 ? -34.078 9.819 4.994 1.00 25.75 468 ASN A C 1
ATOM 3051 O O . ASN A 1 468 ? -35.309 9.871 5.059 1.00 24.92 468 ASN A O 1
ATOM 3056 N N . GLN A 1 469 ? -33.291 10.767 5.488 1.00 19.83 469 GLN A N 1
ATOM 3057 C CA . GLN A 1 469 ? -33.846 11.904 6.204 1.00 21.30 469 GLN A CA 1
ATOM 3058 C C . GLN A 1 469 ? -34.178 13.057 5.266 1.00 20.48 469 GLN A C 1
ATOM 3059 O O . GLN A 1 469 ? -34.803 14.040 5.675 1.00 23.32 469 GLN A O 1
ATOM 3065 N N . ILE A 1 470 ? -33.739 12.941 4.015 1.00 17.06 470 ILE A N 1
ATOM 3066 C CA . ILE A 1 470 ? -33.923 14.022 3.048 1.00 21.13 470 ILE A CA 1
ATOM 3067 C C . ILE A 1 470 ? -35.047 13.677 2.078 1.00 17.78 470 ILE A C 1
ATOM 3068 O O . ILE A 1 470 ? -34.913 12.747 1.280 1.00 18.09 470 ILE A O 1
ATOM 3073 N N . PRO A 1 471 ? -36.159 14.428 2.152 1.00 22.87 471 PRO A N 1
ATOM 3074 C CA . PRO A 1 471 ? -37.328 14.223 1.287 1.00 23.32 471 PRO A CA 1
ATOM 3075 C C . PRO A 1 471 ? -36.930 14.309 -0.177 1.00 27.73 471 PRO A C 1
ATOM 3076 O O . PRO A 1 471 ? -36.033 15.085 -0.524 1.00 23.90 471 PRO A O 1
ATOM 3080 N N . ALA A 1 472 ? -37.584 13.525 -1.029 1.00 28.11 472 ALA A N 1
ATOM 3081 C CA . ALA A 1 472 ? -37.251 13.498 -2.449 1.00 26.39 472 ALA A CA 1
ATOM 3082 C C . ALA A 1 472 ? -37.456 14.854 -3.117 1.00 25.26 472 ALA A C 1
ATOM 3083 O O . ALA A 1 472 ? -38.384 15.602 -2.783 1.00 24.62 472 ALA A O 1
ATOM 3085 N N . GLY A 1 473 ? -36.556 15.174 -4.041 1.00 28.20 473 GLY A N 1
ATOM 3086 C CA . GLY A 1 473 ? -36.688 16.363 -4.861 1.00 26.15 473 GLY A CA 1
ATOM 3087 C C . GLY A 1 473 ? -36.193 17.651 -4.232 1.00 23.86 473 GLY A C 1
ATOM 3088 O O . GLY A 1 473 ? -36.083 18.665 -4.921 1.00 30.11 473 GLY A O 1
ATOM 3089 N N . VAL A 1 474 ? -35.895 17.620 -2.935 1.00 18.05 474 VAL A N 1
ATOM 3090 C CA . VAL A 1 474 ? -35.435 18.810 -2.221 1.00 18.48 474 VAL A CA 1
ATOM 3091 C C . VAL A 1 474 ? -34.058 19.271 -2.715 1.00 12.94 474 VAL A C 1
ATOM 3092 O O . VAL A 1 474 ? -33.805 20.472 -2.847 1.00 15.76 474 VAL A O 1
ATOM 3096 N N . LEU A 1 475 ? -33.180 18.311 -2.988 1.00 13.91 475 LEU A N 1
ATOM 3097 C CA . LEU A 1 475 ? -31.825 18.613 -3.463 1.00 11.11 475 LEU A CA 1
ATOM 3098 C C . LEU A 1 475 ? -31.596 18.199 -4.914 1.00 15.03 475 LEU A C 1
ATOM 3099 O O . LEU A 1 475 ? -30.653 17.456 -5.215 1.00 13.96 475 LEU A O 1
ATOM 3104 N N . ALA A 1 476 ? -32.444 18.685 -5.815 1.00 13.65 476 ALA A N 1
ATOM 3105 C CA . ALA A 1 476 ? -32.269 18.414 -7.243 1.00 11.91 476 ALA A CA 1
ATOM 3106 C C . ALA A 1 476 ? -30.943 18.979 -7.764 1.00 9.33 476 ALA A C 1
ATOM 3107 O O . ALA A 1 476 ? -30.475 20.017 -7.287 1.00 9.14 476 ALA A O 1
ATOM 3109 N N . VAL A 1 477 ? -30.347 18.304 -8.745 1.00 6.97 477 VAL A N 1
ATOM 3110 C CA . VAL A 1 477 ? -29.158 18.830 -9.429 1.00 8.69 477 VAL A CA 1
ATOM 3111 C C . VAL A 1 477 ? -29.437 20.252 -9.937 1.00 11.72 477 VAL A C 1
ATOM 3112 O O . VAL A 1 477 ? -30.454 20.502 -10.608 1.00 10.04 477 VAL A O 1
ATOM 3116 N N . GLY A 1 478 ? -28.565 21.190 -9.578 1.00 8.36 478 GLY A N 1
ATOM 3117 C CA . GLY A 1 478 ? -28.750 22.579 -9.963 1.00 8.61 478 GLY A CA 1
ATOM 3118 C C . GLY A 1 478 ? -29.234 23.464 -8.834 1.00 12.12 478 GLY A C 1
ATOM 3119 O O . GLY A 1 478 ? -29.142 24.696 -8.923 1.00 11.34 478 GLY A O 1
ATOM 3120 N N . THR A 1 479 ? -29.756 22.852 -7.769 1.00 8.35 479 THR A N 1
ATOM 3121 C CA . THR A 1 479 ? -30.247 23.625 -6.622 1.00 11.63 479 THR A CA 1
ATOM 3122 C C . THR A 1 479 ? -29.110 24.408 -5.947 1.00 11.38 479 THR A C 1
ATOM 3123 O O . THR A 1 479 ? -28.008 23.873 -5.732 1.00 11.03 479 THR A O 1
ATOM 3127 N N . THR A 1 480 ? -29.380 25.672 -5.630 1.00 9.37 480 THR A N 1
ATOM 3128 C CA . THR A 1 480 ? -28.435 26.534 -4.915 1.00 13.15 480 THR A CA 1
ATOM 3129 C C . THR A 1 480 ? -28.621 26.357 -3.401 1.00 13.36 480 THR A C 1
ATOM 3130 O O . THR A 1 480 ? -29.749 26.227 -2.936 1.00 9.78 480 THR A O 1
ATOM 3134 N N . LEU A 1 481 ? -27.522 26.327 -2.638 1.00 11.37 481 LEU A N 1
ATOM 3135 C CA . LEU A 1 481 ? -27.607 26.080 -1.194 1.00 11.17 481 LEU A CA 1
ATOM 3136 C C . LEU A 1 481 ? -26.852 27.121 -0.385 1.00 10.97 481 LEU A C 1
ATOM 3137 O O . LEU A 1 481 ? -25.776 27.582 -0.780 1.00 12.01 481 LEU A O 1
ATOM 3142 N N . ASN A 1 482 ? -27.429 27.494 0.749 1.00 12.04 482 ASN A N 1
ATOM 3143 C CA . ASN A 1 482 ? -26.711 28.251 1.760 1.00 13.61 482 ASN A CA 1
ATOM 3144 C C . ASN A 1 482 ? -26.635 27.427 3.037 1.00 12.77 482 ASN A C 1
ATOM 3145 O O . ASN A 1 482 ? -27.615 26.805 3.433 1.00 13.13 482 ASN A O 1
ATOM 3150 N N . VAL A 1 483 ? -25.466 27.410 3.674 1.00 14.48 483 VAL A N 1
ATOM 3151 C CA . VAL A 1 483 ? -25.312 26.707 4.948 1.00 11.88 483 VAL A CA 1
ATOM 3152 C C . VAL A 1 483 ? -25.027 27.731 6.041 1.00 13.94 483 VAL A C 1
ATOM 3153 O O . VAL A 1 483 ? -24.146 28.582 5.893 1.00 14.89 483 VAL A O 1
ATOM 3157 N N . ASN A 1 484 ? -25.775 27.652 7.132 1.00 12.97 484 ASN A N 1
ATOM 3158 C CA . ASN A 1 484 ? -25.602 28.578 8.240 1.00 19.90 484 ASN A CA 1
ATOM 3159 C C . ASN A 1 484 ? -25.487 27.782 9.544 1.00 15.60 484 ASN A C 1
ATOM 3160 O O . ASN A 1 484 ? -26.417 27.070 9.930 1.00 14.17 484 ASN A O 1
ATOM 3165 N N . GLY A 1 485 ? -24.351 27.906 10.219 1.00 17.56 485 GLY A N 1
ATOM 3166 C CA . GLY A 1 485 ? -24.124 27.164 11.449 1.00 15.40 485 GLY A CA 1
ATOM 3167 C C . GLY A 1 485 ? -24.222 28.020 12.697 1.00 13.20 485 GLY A C 1
ATOM 3168 O O . GLY A 1 485 ? -23.830 29.190 12.694 1.00 13.03 485 GLY A O 1
ATOM 3169 N N . ARG A 1 486 ? -24.736 27.431 13.773 1.00 10.77 486 ARG A N 1
ATOM 3170 C CA . ARG A 1 486 ? -24.876 28.134 15.042 1.00 10.49 486 ARG A CA 1
ATOM 3171 C C . ARG A 1 486 ? -24.605 27.200 16.214 1.00 9.60 486 ARG A C 1
ATOM 3172 O O . ARG A 1 486 ? -25.182 26.107 16.290 1.00 10.04 486 ARG A O 1
ATOM 3180 N N . SER A 1 487 ? -23.742 27.631 17.134 1.00 8.31 487 SER A N 1
ATOM 3181 C CA . SER A 1 487 ? -23.403 26.808 18.297 1.00 8.14 487 SER A CA 1
ATOM 3182 C C . SER A 1 487 ? -24.311 27.124 19.480 1.00 9.38 487 SER A C 1
ATOM 3183 O O . SER A 1 487 ? -24.829 28.230 19.596 1.00 8.48 487 SER A O 1
ATOM 3186 N N . THR A 1 488 ? -24.500 26.131 20.344 1.00 8.13 488 THR A N 1
ATOM 3187 C CA . THR A 1 488 ? -25.223 26.286 21.604 1.00 8.91 488 THR A CA 1
ATOM 3188 C C . THR A 1 488 ? -24.331 25.659 22.667 1.00 10.62 488 THR A C 1
ATOM 3189 O O . THR A 1 488 ? -23.793 24.575 22.453 1.00 8.40 488 THR A O 1
ATOM 3193 N N . PRO A 1 489 ? -24.130 26.344 23.806 1.00 10.41 489 PRO A N 1
ATOM 3194 C CA . PRO A 1 489 ? -24.644 27.664 24.212 1.00 10.39 489 PRO A CA 1
ATOM 3195 C C . PRO A 1 489 ? -24.198 28.792 23.283 1.00 10.42 489 PRO A C 1
ATOM 3196 O O . PRO A 1 489 ? -23.128 28.703 22.680 1.00 7.91 489 PRO A O 1
ATOM 3200 N N . GLU A 1 490 ? -25.007 29.841 23.195 1.00 8.32 490 GLU A N 1
ATOM 3201 C CA . GLU A 1 490 ? -24.708 30.991 22.336 1.00 10.41 490 GLU A CA 1
ATOM 3202 C C . GLU A 1 490 ? -23.301 31.571 22.485 1.00 8.23 490 GLU A C 1
ATOM 3203 O O . GLU A 1 490 ? -22.707 32.028 21.501 1.00 9.89 490 GLU A O 1
ATOM 3209 N N . ALA A 1 491 ? -22.751 31.550 23.699 1.00 8.85 491 ALA A N 1
ATOM 3210 C CA . ALA A 1 491 ? -21.429 32.138 23.928 1.00 9.83 491 ALA A CA 1
ATOM 3211 C C . ALA A 1 491 ? -20.325 31.509 23.084 1.00 8.04 491 ALA A C 1
ATOM 3212 O O . ALA A 1 491 ? -19.309 32.154 22.818 1.00 7.37 491 ALA A O 1
ATOM 3214 N N . PHE A 1 492 ? -20.510 30.261 22.667 1.00 8.13 492 PHE A N 1
ATOM 3215 C CA . PHE A 1 492 ? -19.489 29.576 21.878 1.00 7.50 492 PHE A CA 1
ATOM 3216 C C . PHE A 1 492 ? -19.290 30.237 20.522 1.00 9.25 492 PHE A C 1
ATOM 3217 O O . PHE A 1 492 ? -18.210 30.149 19.936 1.00 6.50 492 PHE A O 1
ATOM 3225 N N . ASN A 1 493 ? -20.320 30.914 20.019 1.00 7.98 493 ASN A N 1
ATOM 3226 C CA . ASN A 1 493 ? -20.206 31.568 18.714 1.00 8.79 493 ASN A CA 1
ATOM 3227 C C . ASN A 1 493 ? -19.169 32.695 18.659 1.00 8.26 493 ASN A C 1
ATOM 3228 O O . ASN A 1 493 ? -18.732 33.112 17.577 1.00 9.21 493 ASN A O 1
ATOM 3233 N N . ALA A 1 494 ? -18.765 33.179 19.825 1.00 5.95 494 ALA A N 1
ATOM 3234 C CA . ALA A 1 494 ? -17.769 34.242 19.889 1.00 6.55 494 ALA A CA 1
ATOM 3235 C C . ALA A 1 494 ? -16.347 33.735 19.698 1.00 8.67 494 ALA A C 1
ATOM 3236 O O . ALA A 1 494 ? -15.440 34.528 19.426 1.00 9.86 494 ALA A O 1
ATOM 3238 N N . PHE A 1 495 ? -16.127 32.426 19.843 1.00 6.20 495 PHE A N 1
ATOM 3239 C CA . PHE A 1 495 ? -14.749 31.927 19.922 1.00 5.91 495 PHE A CA 1
ATOM 3240 C C . PHE A 1 495 ? -14.318 31.157 18.677 1.00 7.79 495 PHE A C 1
ATOM 3241 O O . PHE A 1 495 ? -14.996 30.220 18.261 1.00 7.20 495 PHE A O 1
ATOM 3249 N N . PRO A 1 496 ? -13.185 31.557 18.085 1.00 5.38 496 PRO A N 1
ATOM 3250 C CA . PRO A 1 496 ? -12.733 30.983 16.816 1.00 4.73 496 PRO A CA 1
ATOM 3251 C C . PRO A 1 496 ? -11.969 29.681 16.980 1.00 5.02 496 PRO A C 1
ATOM 3252 O O . PRO A 1 496 ? -11.716 29.048 15.958 1.00 4.48 496 PRO A O 1
ATOM 3256 N N . ASN A 1 497 ? -11.590 29.312 18.209 1.00 5.49 497 ASN A N 1
ATOM 3257 C CA . ASN A 1 497 ? -10.871 28.065 18.466 1.00 4.00 497 ASN A CA 1
ATOM 3258 C C . ASN A 1 497 ? -11.579 27.260 19.535 1.00 4.12 497 ASN A C 1
ATOM 3259 O O . ASN A 1 497 ? -12.129 27.814 20.483 1.00 4.16 497 ASN A O 1
ATOM 3264 N N . GLY A 1 498 ? -11.578 25.941 19.397 1.00 3.84 498 GLY A N 1
ATOM 3265 C CA . GLY A 1 498 ? -12.151 25.129 20.450 1.00 3.32 498 GLY A CA 1
ATOM 3266 C C . GLY A 1 498 ? -11.875 23.649 20.363 1.00 3.86 498 GLY A C 1
ATOM 3267 O O . GLY A 1 498 ? -11.410 23.135 19.342 1.00 4.21 498 GLY A O 1
ATOM 3268 N N . MET A 1 499 ? -12.189 22.959 21.451 1.00 3.62 499 MET A N 1
ATOM 3269 C CA . MET A 1 499 ? -11.945 21.535 21.565 1.00 2.49 499 MET A CA 1
ATOM 3270 C C . MET A 1 499 ? -13.036 20.899 22.413 1.00 4.00 499 MET A C 1
ATOM 3271 O O . MET A 1 499 ? -13.264 21.309 23.566 1.00 3.26 499 MET A O 1
ATOM 3276 N N . GLY A 1 500 ? -13.691 19.878 21.865 1.00 3.60 500 GLY A N 1
ATOM 3277 C CA . GLY A 1 500 ? -14.621 19.072 22.633 1.00 3.44 500 GLY A CA 1
ATOM 3278 C C . GLY A 1 500 ? -13.966 17.803 23.180 1.00 5.02 500 GLY A C 1
ATOM 3279 O O . GLY A 1 500 ? -13.011 17.256 22.603 1.00 5.42 500 GLY A O 1
ATOM 3280 N N . ALA A 1 501 ? -14.461 17.344 24.322 1.00 4.05 501 ALA A N 1
ATOM 3281 C CA . ALA A 1 501 ? -14.071 16.050 24.859 1.00 4.25 501 ALA A CA 1
ATOM 3282 C C . ALA A 1 501 ? -15.130 15.613 25.824 1.00 5.36 501 ALA A C 1
ATOM 3283 O O . ALA A 1 501 ? -16.226 15.209 25.414 1.00 5.73 501 ALA A O 1
ATOM 3285 N N . GLY A 1 502 ? -14.813 15.699 27.111 1.00 4.08 502 GLY A N 1
ATOM 3286 C CA . GLY A 1 502 ? -15.809 15.442 28.129 1.00 3.59 502 GLY A CA 1
ATOM 3287 C C . GLY A 1 502 ? -15.486 14.275 29.045 1.00 5.43 502 GLY A C 1
ATOM 3288 O O . GLY A 1 502 ? -14.599 13.463 28.770 1.00 4.28 502 GLY A O 1
ATOM 3289 N N . PRO A 1 503 ? -16.215 14.177 30.163 1.00 5.46 503 PRO A N 1
ATOM 3290 C CA . PRO A 1 503 ? -17.283 15.126 30.509 1.00 5.24 503 PRO A CA 1
ATOM 3291 C C . PRO A 1 503 ? -16.769 16.431 31.087 1.00 4.58 503 PRO A C 1
ATOM 3292 O O . PRO A 1 503 ? -15.611 16.530 31.516 1.00 6.61 503 PRO A O 1
ATOM 3296 N N . LEU A 1 504 ? -17.624 17.443 31.077 1.00 4.48 504 LEU A N 1
ATOM 3297 C CA . LEU A 1 504 ? -17.337 18.671 31.805 1.00 6.09 504 LEU A CA 1
ATOM 3298 C C . LEU A 1 504 ? -17.312 18.315 33.295 1.00 7.34 504 LEU A C 1
ATOM 3299 O O . LEU A 1 504 ? -18.234 17.663 33.789 1.00 8.23 504 LEU A O 1
ATOM 3304 N N . LEU A 1 505 ? -16.264 18.719 34.007 1.00 6.44 505 LEU A N 1
ATOM 3305 C CA . LEU A 1 505 ? -16.097 18.281 35.403 1.00 7.46 505 LEU A CA 1
ATOM 3306 C C . LEU A 1 505 ? -16.393 19.393 36.406 1.00 10.34 505 LEU A C 1
ATOM 3307 O O . LEU A 1 505 ? -17.076 19.167 37.411 1.00 10.63 505 LEU A O 1
ATOM 3312 N N . ILE A 1 506 ? -15.866 20.586 36.146 1.00 7.47 506 ILE A N 1
ATOM 3313 C CA . ILE A 1 506 ? -16.062 21.718 37.054 1.00 7.46 506 ILE A CA 1
ATOM 3314 C C . ILE A 1 506 ? -16.532 22.945 36.275 1.00 12.53 506 ILE A C 1
ATOM 3315 O O . ILE A 1 506 ? -16.009 23.245 35.193 1.00 8.65 506 ILE A O 1
ATOM 3320 N N . ASP A 1 507 ? -17.519 23.656 36.815 1.00 11.43 507 ASP A N 1
ATOM 3321 C CA . ASP A 1 507 ? -18.035 24.852 36.153 1.00 13.37 507 ASP A CA 1
ATOM 3322 C C . ASP A 1 507 ? -18.332 25.934 37.184 1.00 15.35 507 ASP A C 1
ATOM 3323 O O . ASP A 1 507 ? -19.141 25.721 38.094 1.00 17.17 507 ASP A O 1
ATOM 3328 N N . GLN A 1 508 ? -17.658 27.075 37.043 1.00 14.54 508 GLN A N 1
ATOM 3329 C CA . GLN A 1 508 ? -17.747 28.188 37.994 1.00 17.99 508 GLN A CA 1
ATOM 3330 C C . GLN A 1 508 ? -17.589 27.703 39.424 1.00 21.44 508 GLN A C 1
ATOM 3331 O O . GLN A 1 508 ? -18.404 28.032 40.289 1.00 22.44 508 GLN A O 1
ATOM 3337 N N . GLY A 1 509 ? -16.558 26.889 39.652 1.00 15.57 509 GLY A N 1
ATOM 3338 C CA . GLY A 1 509 ? -16.224 26.406 40.977 1.00 15.80 509 GLY A CA 1
ATOM 3339 C C . GLY A 1 509 ? -17.027 25.218 41.460 1.00 17.52 509 GLY A C 1
ATOM 3340 O O . GLY A 1 509 ? -16.691 24.630 42.488 1.00 26.93 509 GLY A O 1
ATOM 3341 N N . ARG A 1 510 ? -18.090 24.854 40.751 1.00 16.55 510 ARG A N 1
ATOM 3342 C CA . ARG A 1 510 ? -18.893 23.735 41.232 1.00 19.04 510 ARG A CA 1
ATOM 3343 C C . ARG A 1 510 ? -18.727 22.427 40.454 1.00 18.26 510 ARG A C 1
ATOM 3344 O O . ARG A 1 510 ? -18.419 22.418 39.253 1.00 15.17 510 ARG A O 1
ATOM 3352 N N . MET A 1 511 ? -18.909 21.321 41.169 1.00 15.32 511 MET A N 1
ATOM 3353 C CA . MET A 1 511 ? -18.765 19.996 40.584 1.00 16.27 511 MET A CA 1
ATOM 3354 C C . MET A 1 511 ? -19.998 19.727 39.757 1.00 17.95 511 MET A C 1
ATOM 3355 O O . MET A 1 511 ? -21.115 19.765 40.275 1.00 17.67 511 MET A O 1
ATOM 3360 N N . VAL A 1 512 ? -19.812 19.480 38.464 1.00 10.75 512 VAL A N 1
ATOM 3361 C CA . VAL A 1 512 ? -20.960 19.356 37.567 1.00 13.93 512 VAL A CA 1
ATOM 3362 C C . VAL A 1 512 ? -20.955 18.068 36.762 1.00 11.01 512 VAL A C 1
ATOM 3363 O O . VAL A 1 512 ? -21.742 17.926 35.828 1.00 13.22 512 VAL A O 1
ATOM 3367 N N . LEU A 1 513 ? -20.090 17.126 37.132 1.00 11.92 513 LEU A N 1
ATOM 3368 C CA . LEU A 1 513 ? -20.020 15.835 36.445 1.00 10.50 513 LEU A CA 1
ATOM 3369 C C . LEU A 1 513 ? -21.388 15.185 36.233 1.00 12.81 513 LEU A C 1
ATOM 3370 O O . LEU A 1 513 ? -22.140 14.941 37.181 1.00 12.38 513 LEU A O 1
ATOM 3375 N N . ASN A 1 514 ? -21.711 14.936 34.970 1.00 10.60 514 ASN A N 1
ATOM 3376 C CA . ASN A 1 514 ? -22.910 14.201 34.598 1.00 12.31 514 ASN A CA 1
ATOM 3377 C C . ASN A 1 514 ? -22.576 13.390 33.375 1.00 11.98 514 ASN A C 1
ATOM 3378 O O . ASN A 1 514 ? -22.921 13.768 32.251 1.00 8.77 514 ASN A O 1
ATOM 3383 N N . ALA A 1 515 ? -21.870 12.285 33.589 1.00 11.13 515 ALA A N 1
ATOM 3384 C CA . ALA A 1 515 ? -21.366 11.506 32.473 1.00 9.57 515 ALA A CA 1
ATOM 3385 C C . ALA A 1 515 ? -22.510 10.867 31.693 1.00 12.08 515 ALA A C 1
ATOM 3386 O O . ALA A 1 515 ? -22.422 10.696 30.479 1.00 9.59 515 ALA A O 1
ATOM 3388 N N . THR A 1 516 ? -23.591 10.506 32.380 1.00 9.94 516 THR A N 1
ATOM 3389 C CA . THR A 1 516 ? -24.703 9.858 31.682 1.00 9.80 516 THR A CA 1
ATOM 3390 C C . THR A 1 516 ? -25.364 10.854 30.735 1.00 11.27 516 THR A C 1
ATOM 3391 O O . THR A 1 516 ? -25.743 10.508 29.611 1.00 10.35 516 THR A O 1
ATOM 3395 N N . GLY A 1 517 ? -25.472 12.098 31.192 1.00 10.26 517 GLY A N 1
ATOM 3396 C CA . GLY A 1 517 ? -26.065 13.172 30.413 1.00 11.55 517 GLY A CA 1
ATOM 3397 C C . GLY A 1 517 ? -25.288 13.452 29.141 1.00 13.09 517 GLY A C 1
ATOM 3398 O O . GLY A 1 517 ? -25.860 13.848 28.118 1.00 11.53 517 GLY A O 1
ATOM 3399 N N . GLU A 1 518 ? -23.980 13.245 29.203 1.00 8.40 518 GLU A N 1
ATOM 3400 C CA . GLU A 1 518 ? -23.118 13.447 28.039 1.00 8.28 518 GLU A CA 1
ATOM 3401 C C . GLU A 1 518 ? -22.914 12.169 27.219 1.00 8.17 518 GLU A C 1
ATOM 3402 O O . GLU A 1 518 ? -22.037 12.106 26.355 1.00 9.77 518 GLU A O 1
ATOM 3408 N N . GLY A 1 519 ? -23.705 11.137 27.510 1.00 9.50 519 GLY A N 1
ATOM 3409 C CA . GLY A 1 519 ? -23.698 9.923 26.705 1.00 9.61 519 GLY A CA 1
ATOM 3410 C C . GLY A 1 519 ? -22.536 8.960 26.898 1.00 11.58 519 GLY A C 1
ATOM 3411 O O . GLY A 1 519 ? -22.251 8.140 26.022 1.00 14.95 519 GLY A O 1
ATOM 3412 N N . PHE A 1 520 ? -21.856 9.044 28.034 1.00 8.09 520 PHE A N 1
ATOM 3413 C CA . PHE A 1 520 ? -20.765 8.117 28.314 1.00 9.21 520 PHE A CA 1
ATOM 3414 C C . PHE A 1 520 ? -21.308 6.836 28.932 1.00 12.70 520 PHE A C 1
ATOM 3415 O O . PHE A 1 520 ? -22.230 6.888 29.752 1.00 11.12 520 PHE A O 1
ATOM 3423 N N . SER A 1 521 ? -20.739 5.694 28.541 1.00 12.51 521 SER A N 1
ATOM 3424 C CA . SER A 1 521 ? -21.257 4.373 28.936 1.00 15.66 521 SER A CA 1
ATOM 3425 C C . SER A 1 521 ? -21.050 4.069 30.417 1.00 16.52 521 SER A C 1
ATOM 3426 O O . SER A 1 521 ? -20.254 4.729 31.085 1.00 11.43 521 SER A O 1
ATOM 3429 N N . SER A 1 522 ? -21.762 3.062 30.926 1.00 16.26 522 SER A N 1
ATOM 3430 C CA . SER A 1 522 ? -21.571 2.599 32.295 1.00 16.32 522 SER A CA 1
ATOM 3431 C C . SER A 1 522 ? -20.135 2.156 32.503 1.00 16.79 522 SER A C 1
ATOM 3432 O O . SER A 1 522 ? -19.525 2.453 33.537 1.00 16.68 522 SER A O 1
ATOM 3435 N N . ALA A 1 523 ? -19.604 1.431 31.524 1.00 15.45 523 ALA A N 1
ATOM 3436 C CA . ALA A 1 523 ? -18.227 0.939 31.598 1.00 16.01 523 ALA A CA 1
ATOM 3437 C C . ALA A 1 523 ? -17.225 2.093 31.718 1.00 17.58 523 ALA A C 1
ATOM 3438 O O . ALA A 1 523 ? -16.278 2.035 32.513 1.00 15.27 523 ALA A O 1
ATOM 3440 N N . PHE A 1 524 ? -17.427 3.135 30.914 1.00 14.18 524 PHE A N 1
ATOM 3441 C CA . PHE A 1 524 ? -16.561 4.307 30.957 1.00 12.93 524 PHE A CA 1
ATOM 3442 C C . PHE A 1 524 ? -16.639 4.939 32.342 1.00 11.29 524 PHE A C 1
ATOM 3443 O O . PHE A 1 524 ? -15.622 5.336 32.921 1.00 11.13 524 PHE A O 1
ATOM 3451 N N . GLN A 1 525 ? -17.846 5.000 32.889 1.00 10.73 525 GLN A N 1
ATOM 3452 C CA . GLN A 1 525 ? -18.059 5.674 34.165 1.00 9.40 525 GLN A CA 1
ATOM 3453 C C . GLN A 1 525 ? -17.449 4.992 35.381 1.00 13.54 525 GLN A C 1
ATOM 3454 O O . GLN A 1 525 ? -17.175 5.653 36.380 1.00 11.89 525 GLN A O 1
ATOM 3460 N N . GLN A 1 526 ? -17.250 3.684 35.333 1.00 16.64 526 GLN A N 1
ATOM 3461 C CA . GLN A 1 526 ? -16.719 3.012 36.523 1.00 18.01 526 GLN A CA 1
ATOM 3462 C C . GLN A 1 526 ? -15.236 2.702 36.376 1.00 16.41 526 GLN A C 1
ATOM 3463 O O . GLN A 1 526 ? -14.608 2.119 37.249 1.00 15.52 526 GLN A O 1
ATOM 3469 N N . GLN A 1 527 ? -14.670 3.143 35.266 1.00 12.45 527 GLN A N 1
ATOM 3470 C CA . GLN A 1 527 ? -13.277 2.879 34.970 1.00 11.46 527 GLN A CA 1
ATOM 3471 C C . GLN A 1 527 ? -12.316 3.745 35.810 1.00 12.23 527 GLN A C 1
ATOM 3472 O O . GLN A 1 527 ? -12.587 4.926 36.070 1.00 11.12 527 GLN A O 1
ATOM 3478 N N . ARG A 1 528 ? -11.217 3.136 36.259 1.00 10.47 528 ARG A N 1
ATOM 3479 C CA . ARG A 1 528 ? -10.093 3.857 36.871 1.00 10.40 528 ARG A CA 1
ATOM 3480 C C . ARG A 1 528 ? -8.958 3.942 35.847 1.00 11.41 528 ARG A C 1
ATOM 3481 O O . ARG A 1 528 ? -8.564 2.924 35.282 1.00 12.57 528 ARG A O 1
ATOM 3489 N N . ALA A 1 529 ? -8.436 5.141 35.590 1.00 7.23 529 ALA A N 1
ATOM 3490 C CA . ALA A 1 529 ? -7.488 5.295 34.485 1.00 6.90 529 ALA A CA 1
ATOM 3491 C C . ALA A 1 529 ? -6.598 6.523 34.603 1.00 5.15 529 ALA A C 1
ATOM 3492 O O . ALA A 1 529 ? -6.869 7.413 35.415 1.00 4.23 529 ALA A O 1
ATOM 3494 N N . SER A 1 530 ? -5.554 6.573 33.771 1.00 5.24 530 SER A N 1
ATOM 3495 C CA . SER A 1 530 ? -4.818 7.813 33.541 1.00 4.72 530 SER A CA 1
ATOM 3496 C C . SER A 1 530 ? -5.824 8.841 33.038 1.00 3.46 530 SER A C 1
ATOM 3497 O O . SER A 1 530 ? -6.792 8.486 32.355 1.00 3.65 530 SER A O 1
ATOM 3500 N N . ARG A 1 531 ? -5.619 10.105 33.399 1.00 3.13 531 ARG A N 1
ATOM 3501 C CA . ARG A 1 531 ? -6.517 11.188 32.972 1.00 3.50 531 ARG A CA 1
ATOM 3502 C C . ARG A 1 531 ? -5.780 12.422 32.443 1.00 2.80 531 ARG A C 1
ATOM 3503 O O . ARG A 1 531 ? -4.653 12.727 32.859 1.00 3.46 531 ARG A O 1
ATOM 3511 N N . SER A 1 532 ? -6.426 13.112 31.509 1.00 2.68 532 SER A N 1
ATOM 3512 C CA . SER A 1 532 ? -5.945 14.399 31.004 1.00 3.29 532 SER A CA 1
ATOM 3513 C C . SER A 1 532 ? -7.052 15.427 31.187 1.00 2.72 532 SER A C 1
ATOM 3514 O O . SER A 1 532 ? -8.236 15.097 31.122 1.00 3.43 532 SER A O 1
ATOM 3517 N N . ALA A 1 533 ? -6.682 16.681 31.419 1.00 2.85 533 ALA A N 1
ATOM 3518 C CA . ALA A 1 533 ? -7.679 17.740 31.495 1.00 2.83 533 ALA A CA 1
ATOM 3519 C C . ALA A 1 533 ? -7.111 19.060 31.035 1.00 2.88 533 ALA A C 1
ATOM 3520 O O . ALA A 1 533 ? -5.888 19.268 31.036 1.00 3.00 533 ALA A O 1
ATOM 3522 N N . ILE A 1 534 ? -8.013 19.952 30.641 1.00 2.54 534 ILE A N 1
ATOM 3523 C CA . ILE A 1 534 ? -7.680 21.358 30.487 1.00 3.37 534 ILE A CA 1
ATOM 3524 C C . ILE A 1 534 ? -8.596 22.154 31.407 1.00 3.38 534 ILE A C 1
ATOM 3525 O O . ILE A 1 534 ? -9.811 21.906 31.460 1.00 4.37 534 ILE A O 1
ATOM 3530 N N . ALA A 1 535 ? -8.017 23.095 32.145 1.00 2.65 535 ALA A N 1
ATOM 3531 C CA . ALA A 1 535 ? -8.775 23.848 33.124 1.00 5.03 535 ALA A CA 1
ATOM 3532 C C . ALA A 1 535 ? -8.330 25.295 33.140 1.00 5.47 535 ALA A C 1
ATOM 3533 O O . ALA A 1 535 ? -7.270 25.645 32.588 1.00 5.69 535 ALA A O 1
ATOM 3535 N N . VAL A 1 536 ? -9.146 26.145 33.748 1.00 7.55 536 VAL A N 1
ATOM 3536 C CA . VAL A 1 536 ? -8.695 27.502 34.045 1.00 7.39 536 VAL A CA 1
ATOM 3537 C C . VAL A 1 536 ? -8.828 27.773 35.541 1.00 9.28 536 VAL A C 1
ATOM 3538 O O . VAL A 1 536 ? -9.792 27.327 36.172 1.00 9.59 536 VAL A O 1
ATOM 3542 N N . ASP A 1 537 ? -7.852 28.484 36.104 1.00 12.53 537 ASP A N 1
ATOM 3543 C CA . ASP A 1 537 ? -7.876 28.852 37.531 1.00 17.75 537 ASP A CA 1
ATOM 3544 C C . ASP A 1 537 ? -8.520 30.223 37.788 1.00 15.84 537 ASP A C 1
ATOM 3545 O O . ASP A 1 537 ? -9.108 30.811 36.883 1.00 20.09 537 ASP A O 1
ATOM 3550 N N . ARG A 1 538 ? -8.387 30.712 39.023 1.00 23.21 538 ARG A N 1
ATOM 3551 C CA . ARG A 1 538 ? -8.950 31.994 39.459 1.00 28.48 538 ARG A CA 1
ATOM 3552 C C . ARG A 1 538 ? -8.436 33.179 38.643 1.00 27.08 538 ARG A C 1
ATOM 3553 O O . ARG A 1 538 ? -9.152 34.164 38.437 1.00 34.21 538 ARG A O 1
ATOM 3561 N N . ASN A 1 539 ? -7.191 33.076 38.188 1.00 31.36 539 ASN A N 1
ATOM 3562 C CA . ASN A 1 539 ? -6.524 34.164 37.487 1.00 26.68 539 ASN A CA 1
ATOM 3563 C C . ASN A 1 539 ? -6.783 34.109 35.989 1.00 29.63 539 ASN A C 1
ATOM 3564 O O . ASN A 1 539 ? -6.337 34.979 35.231 1.00 28.88 539 ASN A O 1
ATOM 3569 N N . GLY A 1 540 ? -7.511 33.083 35.563 1.00 16.83 540 GLY A N 1
ATOM 3570 C CA . GLY A 1 540 ? -7.758 32.880 34.156 1.00 19.41 540 GLY A CA 1
ATOM 3571 C C . GLY A 1 540 ? -6.529 32.298 33.483 1.00 14.62 540 GLY A C 1
ATOM 3572 O O . GLY A 1 540 ? -6.399 32.393 32.265 1.00 17.66 540 GLY A O 1
ATOM 3573 N N . ASN A 1 541 ? -5.627 31.703 34.262 1.00 14.08 541 ASN A N 1
ATOM 3574 C CA . ASN A 1 541 ? -4.543 30.915 33.667 1.00 10.88 541 ASN A CA 1
ATOM 3575 C C . ASN A 1 541 ? -5.061 29.539 33.274 1.00 11.21 541 ASN A C 1
ATOM 3576 O O . ASN A 1 541 ? -5.914 28.975 33.959 1.00 10.48 541 ASN A O 1
ATOM 3581 N N . ILE A 1 542 ? -4.522 28.992 32.191 1.00 5.84 542 ILE A N 1
ATOM 3582 C CA . ILE A 1 542 ? -4.921 27.675 31.718 1.00 6.81 542 ILE A CA 1
ATOM 3583 C C . ILE A 1 542 ? -4.008 26.624 32.317 1.00 7.43 542 ILE A C 1
ATOM 3584 O O . ILE A 1 542 ? -2.790 26.794 32.338 1.00 7.38 542 ILE A O 1
ATOM 3589 N N . ILE A 1 543 ? -4.587 25.541 32.827 1.00 6.12 543 ILE A N 1
ATOM 3590 C CA . ILE A 1 543 ? -3.785 24.441 33.348 1.00 5.36 543 ILE A CA 1
ATOM 3591 C C . ILE A 1 543 ? -4.008 23.197 32.498 1.00 5.09 543 ILE A C 1
ATOM 3592 O O . ILE A 1 543 ? -5.141 22.796 32.262 1.00 5.26 543 ILE A O 1
ATOM 3597 N N . LEU A 1 544 ? -2.921 22.627 31.996 1.00 3.46 544 LEU A N 1
ATOM 3598 C CA . LEU A 1 544 ? -2.975 21.334 31.327 1.00 4.38 544 LEU A CA 1
ATOM 3599 C C . LEU A 1 544 ? -2.536 20.311 32.366 1.00 4.90 544 LEU A C 1
ATOM 3600 O O . LEU A 1 544 ? -1.496 20.488 33.022 1.00 5.17 544 LEU A O 1
ATOM 3605 N N . VAL A 1 545 ? -3.310 19.238 32.522 1.00 3.89 545 VAL A N 1
ATOM 3606 C CA . VAL A 1 545 ? -3.118 18.297 33.633 1.00 2.64 545 VAL A CA 1
ATOM 3607 C C . VAL A 1 545 ? -3.062 16.844 33.167 1.00 4.15 545 VAL A C 1
ATOM 3608 O O . VAL A 1 545 ? -3.926 16.404 32.409 1.00 4.38 545 VAL A O 1
ATOM 3612 N N . ALA A 1 546 ? -2.048 16.108 33.618 1.00 2.72 546 ALA A N 1
ATOM 3613 C CA . ALA A 1 546 ? -1.939 14.665 33.364 1.00 3.68 546 ALA A CA 1
ATOM 3614 C C . ALA A 1 546 ? -1.726 13.939 34.686 1.00 4.78 546 ALA A C 1
ATOM 3615 O O . ALA A 1 546 ? -0.792 14.268 35.431 1.00 5.02 546 ALA A O 1
ATOM 3617 N N . SER A 1 547 ? -2.576 12.958 34.974 1.00 4.16 547 SER A N 1
ATOM 3618 C CA . SER A 1 547 ? -2.454 12.145 36.182 1.00 6.01 547 SER A CA 1
ATOM 3619 C C . SER A 1 547 ? -2.398 10.670 35.819 1.00 6.52 547 SER A C 1
ATOM 3620 O O . SER A 1 547 ? -2.999 10.231 34.841 1.00 5.96 547 SER A O 1
ATOM 3623 N N . HIS A 1 548 ? -1.681 9.886 36.612 1.00 6.15 548 HIS A N 1
ATOM 3624 C CA . HIS A 1 548 ? -1.659 8.445 36.359 1.00 6.66 548 HIS A CA 1
ATOM 3625 C C . HIS A 1 548 ? -2.118 7.669 37.586 1.00 7.23 548 HIS A C 1
ATOM 3626 O O . HIS A 1 548 ? -3.171 7.992 38.140 1.00 8.13 548 HIS A O 1
ATOM 3633 N N . ASN A 1 549 ? -1.384 6.645 38.007 1.00 8.97 549 ASN A N 1
ATOM 3634 C CA . ASN A 1 549 ? -1.833 5.848 39.152 1.00 8.88 549 ASN A CA 1
ATOM 3635 C C . ASN A 1 549 ? -1.569 6.564 40.457 1.00 7.37 549 ASN A C 1
ATOM 3636 O O . ASN A 1 549 ? -0.541 7.245 40.603 1.00 9.71 549 ASN A O 1
ATOM 3641 N N . ARG A 1 550 ? -2.482 6.412 41.410 1.00 6.34 550 ARG A N 1
ATOM 3642 C CA . ARG A 1 550 ? -2.227 6.899 42.759 1.00 8.91 550 ARG A CA 1
ATOM 3643 C C . ARG A 1 550 ? -1.126 6.036 43.372 1.00 10.29 550 ARG A C 1
ATOM 3644 O O . ARG A 1 550 ? -0.877 4.902 42.924 1.00 8.20 550 ARG A O 1
ATOM 3652 N N . VAL A 1 551 ? -0.437 6.579 44.370 1.00 10.00 551 VAL A N 1
ATOM 3653 C CA . VAL A 1 551 ? 0.603 5.812 45.050 1.00 12.28 551 VAL A CA 1
ATOM 3654 C C . VAL A 1 551 ? -0.017 4.541 45.617 1.00 8.15 551 VAL A C 1
ATOM 3655 O O . VAL A 1 551 ? -0.936 4.600 46.435 1.00 11.30 551 VAL A O 1
ATOM 3659 N N . GLY A 1 552 ? 0.456 3.394 45.130 1.00 11.70 552 GLY A N 1
ATOM 3660 C CA . GLY A 1 552 ? 0.007 2.092 45.602 1.00 11.98 552 GLY A CA 1
ATOM 3661 C C . GLY A 1 552 ? -1.399 1.683 45.195 1.00 14.46 552 GLY A C 1
ATOM 3662 O O . GLY A 1 552 ? -2.027 0.868 45.864 1.00 14.58 552 GLY A O 1
ATOM 3663 N N . GLY A 1 553 ? -1.905 2.243 44.099 1.00 12.25 553 GLY A N 1
ATOM 3664 C CA . GLY A 1 553 ? -3.267 1.969 43.690 1.00 10.21 553 GLY A CA 1
ATOM 3665 C C . GLY A 1 553 ? -3.518 2.285 42.225 1.00 8.89 553 GLY A C 1
ATOM 3666 O O . GLY A 1 553 ? -2.576 2.431 41.445 1.00 9.71 553 GLY A O 1
ATOM 3667 N N . ALA A 1 554 ? -4.788 2.389 41.854 1.00 7.64 554 ALA A N 1
ATOM 3668 C CA . ALA A 1 554 ? -5.169 2.582 40.458 1.00 10.25 554 ALA A CA 1
ATOM 3669 C C . ALA A 1 554 ? -5.209 4.056 40.038 1.00 6.77 554 ALA A C 1
ATOM 3670 O O . ALA A 1 554 ? -4.991 4.968 40.855 1.00 8.35 554 ALA A O 1
ATOM 3672 N N . GLY A 1 555 ? -5.487 4.282 38.754 1.00 8.15 555 GLY A N 1
ATOM 3673 C CA . GLY A 1 555 ? -5.698 5.630 38.243 1.00 6.24 555 GLY A CA 1
ATOM 3674 C C . GLY A 1 555 ? -7.011 6.173 38.787 1.00 7.27 555 GLY A C 1
ATOM 3675 O O . GLY A 1 555 ? -7.767 5.451 39.441 1.00 8.64 555 GLY A O 1
ATOM 3676 N N . ALA A 1 556 ? -7.285 7.447 38.532 1.00 6.09 556 ALA A N 1
ATOM 3677 C CA . ALA A 1 556 ? -8.461 8.097 39.108 1.00 9.09 556 ALA A CA 1
ATOM 3678 C C . ALA A 1 556 ? -9.743 7.702 38.394 1.00 7.30 556 ALA A C 1
ATOM 3679 O O . ALA A 1 556 ? -9.738 7.476 37.191 1.00 5.32 556 ALA A O 1
ATOM 3681 N N . SER A 1 557 ? -10.843 7.621 39.146 1.00 5.68 557 SER A N 1
ATOM 3682 C CA . SER A 1 557 ? -12.177 7.611 38.569 1.00 6.02 557 SER A CA 1
ATOM 3683 C C . SER A 1 557 ? -12.488 9.030 38.117 1.00 6.89 557 SER A C 1
ATOM 3684 O O . SER A 1 557 ? -11.736 9.952 38.428 1.00 6.23 557 SER A O 1
ATOM 3687 N N . LEU A 1 558 ? -13.583 9.216 37.382 1.00 7.32 558 LEU A N 1
ATOM 3688 C CA . LEU A 1 558 ? -13.973 10.569 36.957 1.00 7.60 558 LEU A CA 1
ATOM 3689 C C . LEU A 1 558 ? -14.232 11.500 38.154 1.00 6.30 558 LEU A C 1
ATOM 3690 O O . LEU A 1 558 ? -13.836 12.672 38.140 1.00 6.13 558 LEU A O 1
ATOM 3695 N N . GLY A 1 559 ? -14.899 10.989 39.187 1.00 8.10 559 GLY A N 1
ATOM 3696 C CA . GLY A 1 559 ? -15.159 11.784 40.375 1.00 9.16 559 GLY A CA 1
ATOM 3697 C C . GLY A 1 559 ? -13.895 12.176 41.119 1.00 7.73 559 GLY A C 1
ATOM 3698 O O . GLY A 1 559 ? -13.756 13.316 41.593 1.00 8.32 559 GLY A O 1
ATOM 3699 N N . GLU A 1 560 ? -12.979 11.218 41.244 1.00 7.58 560 GLU A N 1
ATOM 3700 C CA . GLU A 1 560 ? -11.676 11.475 41.850 1.00 8.69 560 GLU A CA 1
ATOM 3701 C C . GLU A 1 560 ? -10.884 12.510 41.066 1.00 7.11 560 GLU A C 1
ATOM 3702 O O . GLU A 1 560 ? -10.256 13.390 41.657 1.00 6.66 560 GLU A O 1
ATOM 3708 N N . PHE A 1 561 ? -10.914 12.407 39.738 1.00 6.02 561 PHE A N 1
ATOM 3709 C CA . PHE A 1 561 ? -10.194 13.358 38.904 1.00 4.46 561 PHE A CA 1
ATOM 3710 C C . PHE A 1 561 ? -10.767 14.768 39.088 1.00 5.99 561 PHE A C 1
ATOM 3711 O O . PHE A 1 561 ? -10.014 15.731 39.170 1.00 5.78 561 PHE A O 1
ATOM 3719 N N . ALA A 1 562 ? -12.094 14.883 39.182 1.00 5.13 562 ALA A N 1
ATOM 3720 C CA . ALA A 1 562 ? -12.728 16.173 39.482 1.00 6.42 562 ALA A CA 1
ATOM 3721 C C . ALA A 1 562 ? -12.240 16.745 40.814 1.00 8.08 562 ALA A C 1
ATOM 3722 O O . ALA A 1 562 ? -11.981 17.946 40.930 1.00 7.93 562 ALA A O 1
ATOM 3724 N N . GLN A 1 563 ? -12.101 15.885 41.815 1.00 8.34 563 GLN A N 1
ATOM 3725 C CA . GLN A 1 563 ? -11.579 16.318 43.103 1.00 9.55 563 GLN A CA 1
ATOM 3726 C C . GLN A 1 563 ? -10.126 16.748 42.991 1.00 8.44 563 GLN A C 1
ATOM 3727 O O . GLN A 1 563 ? -9.716 17.741 43.599 1.00 8.87 563 GLN A O 1
ATOM 3733 N N . ILE A 1 564 ? -9.341 16.006 42.212 1.00 6.60 564 ILE A N 1
ATOM 3734 C CA . ILE A 1 564 ? -7.951 16.388 41.969 1.00 6.91 564 ILE A CA 1
ATOM 3735 C C . ILE A 1 564 ? -7.861 17.793 41.369 1.00 8.41 564 ILE A C 1
ATOM 3736 O O . ILE A 1 564 ? -7.064 18.621 41.820 1.00 8.18 564 ILE A O 1
ATOM 3741 N N . LEU A 1 565 ? -8.692 18.063 40.369 1.00 7.79 565 LEU A N 1
ATOM 3742 C CA . LEU A 1 565 ? -8.675 19.347 39.667 1.00 9.22 565 LEU A CA 1
ATOM 3743 C C . LEU A 1 565 ? -9.148 20.480 40.572 1.00 10.36 565 LEU A C 1
ATOM 3744 O O . LEU A 1 565 ? -8.614 21.582 40.520 1.00 10.18 565 LEU A O 1
ATOM 3749 N N . GLN A 1 566 ? -10.150 20.204 41.401 1.00 9.96 566 GLN A N 1
ATOM 3750 C CA . GLN A 1 566 ? -10.585 21.181 42.396 1.00 10.39 566 GLN A CA 1
ATOM 3751 C C . GLN A 1 566 ? -9.433 21.529 43.342 1.00 12.90 566 GLN A C 1
ATOM 3752 O O . GLN A 1 566 ? -9.201 22.701 43.639 1.00 12.56 566 GLN A O 1
ATOM 3758 N N . GLN A 1 567 ? -8.701 20.515 43.794 1.00 10.52 567 GLN A N 1
ATOM 3759 C CA . GLN A 1 567 ? -7.501 20.716 44.618 1.00 15.50 567 GLN A CA 1
ATOM 3760 C C . GLN A 1 567 ? -6.416 21.557 43.929 1.00 15.04 567 GLN A C 1
ATOM 3761 O O . GLN A 1 567 ? -5.655 22.276 44.583 1.00 14.35 567 GLN A O 1
ATOM 3767 N N . LEU A 1 568 ? -6.342 21.461 42.606 1.00 11.69 568 LEU A N 1
ATOM 3768 C CA . LEU A 1 568 ? -5.363 22.215 41.835 1.00 11.33 568 LEU A CA 1
ATOM 3769 C C . LEU A 1 568 ? -5.785 23.656 41.600 1.00 13.81 568 LEU A C 1
ATOM 3770 O O . LEU A 1 568 ? -5.021 24.449 41.050 1.00 13.72 568 LEU A O 1
ATOM 3775 N N . GLY A 1 569 ? -7.006 23.988 42.003 1.00 13.12 569 GLY A N 1
ATOM 3776 C CA . GLY A 1 569 ? -7.497 25.353 41.907 1.00 14.29 569 GLY A CA 1
ATOM 3777 C C . GLY A 1 569 ? -8.328 25.615 40.666 1.00 14.76 569 GLY A C 1
ATOM 3778 O O . GLY A 1 569 ? -8.535 26.768 40.273 1.00 13.55 569 GLY A O 1
ATOM 3779 N N . ALA A 1 570 ? -8.822 24.554 40.038 1.00 13.10 570 ALA A N 1
ATOM 3780 C CA . ALA A 1 570 ? -9.614 24.729 38.823 1.00 9.62 570 ALA A CA 1
ATOM 3781 C C . ALA A 1 570 ? -10.968 25.365 39.131 1.00 9.88 570 ALA A C 1
ATOM 3782 O O . ALA A 1 570 ? -11.685 24.890 40.006 1.00 12.37 570 ALA A O 1
ATOM 3784 N N . VAL A 1 571 ? -11.323 26.431 38.415 1.00 7.67 571 VAL A N 1
ATOM 3785 C CA . VAL A 1 571 ? -12.688 26.967 38.501 1.00 10.60 571 VAL A CA 1
ATOM 3786 C C . VAL A 1 571 ? -13.581 26.439 37.377 1.00 10.18 571 VAL A C 1
ATOM 3787 O O . VAL A 1 571 ? -14.789 26.334 37.543 1.00 12.42 571 VAL A O 1
ATOM 3791 N N . ASN A 1 572 ? -12.981 26.128 36.229 1.00 8.31 572 ASN A N 1
ATOM 3792 C CA . ASN A 1 572 ? -13.667 25.411 35.154 1.00 8.46 572 ASN A CA 1
ATOM 3793 C C . ASN A 1 572 ? -12.705 24.308 34.728 1.00 7.09 572 ASN A C 1
ATOM 3794 O O . ASN A 1 572 ? -11.508 24.555 34.693 1.00 5.77 572 ASN A O 1
ATOM 3799 N N . ALA A 1 573 ? -13.203 23.106 34.426 1.00 5.77 573 ALA A N 1
ATOM 3800 C CA . ALA A 1 573 ? -12.347 21.984 34.066 1.00 5.04 573 ALA A CA 1
ATOM 3801 C C . ALA A 1 573 ? -13.065 21.040 33.117 1.00 5.27 573 ALA A C 1
ATOM 3802 O O . ALA A 1 573 ? -14.228 20.697 33.338 1.00 4.99 573 ALA A O 1
ATOM 3804 N N . LEU A 1 574 ? -12.357 20.628 32.068 1.00 2.33 574 LEU A N 1
ATOM 3805 C CA . LEU A 1 574 ? -12.870 19.711 31.060 1.00 3.80 574 LEU A CA 1
ATOM 3806 C C . LEU A 1 574 ? -12.006 18.466 31.050 1.00 3.29 574 LEU A C 1
ATOM 3807 O O . LEU A 1 574 ? -10.773 18.548 30.899 1.00 2.83 574 LEU A O 1
ATOM 3812 N N . ASN A 1 575 ? -12.644 17.312 31.220 1.00 4.27 575 ASN A N 1
ATOM 3813 C CA . ASN A 1 575 ? -11.967 16.035 31.061 1.00 4.55 575 ASN A CA 1
ATOM 3814 C C . ASN A 1 575 ? -11.624 15.840 29.595 1.00 3.61 575 ASN A C 1
ATOM 3815 O O . ASN A 1 575 ? -12.476 16.042 28.727 1.00 3.55 575 ASN A O 1
ATOM 3820 N N . LEU A 1 576 ? -10.368 15.506 29.319 1.00 3.88 576 LEU A N 1
ATOM 3821 C CA . LEU A 1 576 ? -9.931 15.196 27.960 1.00 3.52 576 LEU A CA 1
ATOM 3822 C C . LEU A 1 576 ? -9.815 13.680 27.879 1.00 3.07 576 LEU A C 1
ATOM 3823 O O . LEU A 1 576 ? -10.048 12.983 28.880 1.00 4.81 576 LEU A O 1
ATOM 3828 N N . ASP A 1 577 ? -9.466 13.146 26.711 1.00 3.14 577 ASP A N 1
ATOM 3829 C CA . ASP A 1 577 ? -9.272 11.699 26.570 1.00 4.40 577 ASP A CA 1
ATOM 3830 C C . ASP A 1 577 ? -8.168 11.220 27.536 1.00 3.83 577 ASP A C 1
ATOM 3831 O O . ASP A 1 577 ? -7.196 11.933 27.797 1.00 3.65 577 ASP A O 1
ATOM 3836 N N . GLY A 1 578 ? -8.330 10.024 28.094 1.00 5.10 578 GLY A N 1
ATOM 3837 C CA . GLY A 1 578 ? -7.361 9.522 29.056 1.00 4.26 578 GLY A CA 1
ATOM 3838 C C . GLY A 1 578 ? -6.800 8.156 28.720 1.00 4.96 578 GLY A C 1
ATOM 3839 O O . GLY A 1 578 ? -6.646 7.804 27.541 1.00 5.28 578 GLY A O 1
ATOM 3840 N N . GLY A 1 579 ? -6.489 7.379 29.754 1.00 3.90 579 GLY A N 1
ATOM 3841 C CA . GLY A 1 579 ? -5.883 6.069 29.567 1.00 4.46 579 GLY A CA 1
ATOM 3842 C C . GLY A 1 579 ? -4.533 6.183 28.878 1.00 5.53 579 GLY A C 1
ATOM 3843 O O . GLY A 1 579 ? -3.749 7.077 29.200 1.00 3.91 579 GLY A O 1
ATOM 3844 N N . SER A 1 580 ? -4.262 5.293 27.926 1.00 5.70 580 SER A N 1
ATOM 3845 C CA . SER A 1 580 ? -2.990 5.313 27.195 1.00 5.56 580 SER A CA 1
ATOM 3846 C C . SER A 1 580 ? -2.860 6.559 26.311 1.00 4.54 580 SER A C 1
ATOM 3847 O O . SER A 1 580 ? -1.768 6.902 25.864 1.00 4.12 580 SER A O 1
ATOM 3850 N N . SER A 1 581 ? -3.968 7.243 26.054 1.00 4.67 581 SER A N 1
ATOM 3851 C CA . SER A 1 581 ? -3.886 8.495 25.300 1.00 4.49 581 SER A CA 1
ATOM 3852 C C . SER A 1 581 ? -3.235 9.622 26.103 1.00 2.91 581 SER A C 1
ATOM 3853 O O . SER A 1 581 ? -2.648 10.530 25.516 1.00 2.28 581 SER A O 1
ATOM 3856 N N . THR A 1 582 ? -3.326 9.565 27.429 1.00 2.91 582 THR A N 1
ATOM 3857 C CA . THR A 1 582 ? -2.811 10.671 28.250 1.00 3.43 582 THR A CA 1
ATOM 3858 C C . THR A 1 582 ? -1.325 10.894 27.984 1.00 2.39 582 THR A C 1
ATOM 3859 O O . THR A 1 582 ? -0.526 9.978 28.110 1.00 2.91 582 THR A O 1
ATOM 3863 N N . SER A 1 583 ? -0.966 12.125 27.622 1.00 2.60 583 SER A N 1
ATOM 3864 C CA . SER A 1 583 ? 0.424 12.484 27.357 1.00 2.60 583 SER A CA 1
ATOM 3865 C C . SER A 1 583 ? 0.556 14.006 27.292 1.00 4.31 583 SER A C 1
ATOM 3866 O O . SER A 1 583 ? -0.284 14.696 26.707 1.00 1.93 583 SER A O 1
ATOM 3869 N N . LEU A 1 584 ? 1.604 14.517 27.918 1.00 3.68 584 LEU A N 1
ATOM 3870 C CA . LEU A 1 584 ? 1.804 15.957 28.060 1.00 4.50 584 LEU A CA 1
ATOM 3871 C C . LEU A 1 584 ? 3.243 16.251 27.674 1.00 5.93 584 LEU A C 1
ATOM 3872 O O . LEU A 1 584 ? 4.169 15.737 28.311 1.00 5.18 584 LEU A O 1
ATOM 3877 N N . ALA A 1 585 ? 3.436 17.058 26.622 1.00 4.48 585 ALA A N 1
ATOM 3878 C CA . ALA A 1 585 ? 4.781 17.316 26.093 1.00 4.22 585 ALA A CA 1
ATOM 3879 C C . ALA A 1 585 ? 5.194 18.760 26.335 1.00 4.27 585 ALA A C 1
ATOM 3880 O O . ALA A 1 585 ? 4.391 19.678 26.170 1.00 5.32 585 ALA A O 1
ATOM 3882 N N . LEU A 1 586 ? 6.455 18.958 26.716 1.00 2.54 586 LEU A N 1
ATOM 3883 C CA . LEU A 1 586 ? 6.992 20.295 26.921 1.00 3.99 586 LEU A CA 1
ATOM 3884 C C . LEU A 1 586 ? 8.349 20.357 26.244 1.00 5.00 586 LEU A C 1
ATOM 3885 O O . LEU A 1 586 ? 9.219 19.520 26.508 1.00 6.51 586 LEU A O 1
ATOM 3890 N N . GLY A 1 587 ? 8.530 21.339 25.364 1.00 6.45 587 GLY A N 1
ATOM 3891 C CA . GLY A 1 587 ? 9.740 21.403 24.558 1.00 8.13 587 GLY A CA 1
ATOM 3892 C C . GLY A 1 587 ? 9.958 20.127 23.758 1.00 9.22 587 GLY A C 1
ATOM 3893 O O . GLY A 1 587 ? 11.094 19.683 23.577 1.00 8.52 587 GLY A O 1
ATOM 3894 N N . GLY A 1 588 ? 8.868 19.516 23.303 1.00 5.92 588 GLY A N 1
ATOM 3895 C CA . GLY A 1 588 ? 8.961 18.312 22.490 1.00 7.29 588 GLY A CA 1
ATOM 3896 C C . GLY A 1 588 ? 9.393 17.037 23.209 1.00 8.49 588 GLY A C 1
ATOM 3897 O O . GLY A 1 588 ? 9.921 16.120 22.567 1.00 9.30 588 GLY A O 1
ATOM 3898 N N . GLN A 1 589 ? 9.171 16.972 24.523 1.00 5.89 589 GLN A N 1
ATOM 3899 C CA . GLN A 1 589 ? 9.444 15.764 25.304 1.00 6.67 589 GLN A CA 1
ATOM 3900 C C . GLN A 1 589 ? 8.264 15.485 26.206 1.00 6.24 589 GLN A C 1
ATOM 3901 O O . GLN A 1 589 ? 7.669 16.411 26.737 1.00 4.75 589 GLN A O 1
ATOM 3907 N N . LEU A 1 590 ? 7.934 14.210 26.405 1.00 6.45 590 LEU A N 1
ATOM 3908 C CA . LEU A 1 590 ? 6.868 13.861 27.352 1.00 5.79 590 LEU A CA 1
ATOM 3909 C C . LEU A 1 590 ? 7.307 14.069 28.789 1.00 6.86 590 LEU A C 1
ATOM 3910 O O . LEU A 1 590 ? 8.410 13.660 29.177 1.00 9.81 590 LEU A O 1
ATOM 3915 N N . LEU A 1 591 ? 6.440 14.681 29.587 1.00 6.63 591 LEU A N 1
ATOM 3916 C CA . LEU A 1 591 ? 6.750 14.969 30.987 1.00 6.58 591 LEU A CA 1
ATOM 3917 C C . LEU A 1 591 ? 6.227 13.900 31.929 1.00 9.90 591 LEU A C 1
ATOM 3918 O O . LEU A 1 591 ? 6.800 13.667 32.992 1.00 12.71 591 LEU A O 1
ATOM 3923 N N . ASP A 1 592 ? 5.135 13.255 31.535 1.00 6.42 592 ASP A N 1
ATOM 3924 C CA . ASP A 1 592 ? 4.291 12.515 32.474 1.00 6.77 592 ASP A CA 1
ATOM 3925 C C . ASP A 1 592 ? 4.426 11.000 32.422 1.00 8.64 592 ASP A C 1
ATOM 3926 O O . ASP A 1 592 ? 3.992 10.312 33.351 1.00 7.63 592 ASP A O 1
ATOM 3931 N N . ARG A 1 593 ? 4.971 10.470 31.325 1.00 6.31 593 ARG A N 1
ATOM 3932 C CA . ARG A 1 593 ? 5.115 9.024 31.170 1.00 6.44 593 ARG A CA 1
ATOM 3933 C C . ARG A 1 593 ? 6.196 8.742 30.153 1.00 7.15 593 ARG A C 1
ATOM 3934 O O . ARG A 1 593 ? 6.607 9.641 29.413 1.00 4.61 593 ARG A O 1
ATOM 3942 N N . SER A 1 594 ? 6.658 7.494 30.101 1.00 5.91 594 SER A N 1
ATOM 3943 C CA . SER A 1 594 ? 7.630 7.116 29.075 1.00 7.94 594 SER A CA 1
ATOM 3944 C C . SER A 1 594 ? 6.975 7.057 27.709 1.00 6.51 594 SER A C 1
ATOM 3945 O O . SER A 1 594 ? 5.847 6.567 27.578 1.00 7.05 594 SER A O 1
ATOM 3948 N N . PRO A 1 595 ? 7.676 7.553 26.674 1.00 9.09 595 PRO A N 1
ATOM 3949 C CA . PRO A 1 595 ? 7.121 7.573 25.313 1.00 8.25 595 PRO A CA 1
ATOM 3950 C C . PRO A 1 595 ? 6.586 6.222 24.857 1.00 10.16 595 PRO A C 1
ATOM 3951 O O . PRO A 1 595 ? 5.569 6.210 24.176 1.00 9.22 595 PRO A O 1
ATOM 3955 N N . VAL A 1 596 ? 7.216 5.109 25.241 1.00 8.76 596 VAL A N 1
ATOM 3956 C CA . VAL A 1 596 ? 6.714 3.790 24.811 1.00 8.42 596 VAL A CA 1
ATOM 3957 C C . VAL A 1 596 ? 5.307 3.446 25.316 1.00 9.21 596 VAL A C 1
ATOM 3958 O O . VAL A 1 596 ? 4.626 2.618 24.718 1.00 10.96 596 VAL A O 1
ATOM 3962 N N . THR A 1 597 ? 4.876 4.075 26.410 1.00 5.75 597 THR A N 1
ATOM 3963 C CA . THR A 1 597 ? 3.551 3.812 26.982 1.00 6.50 597 THR A CA 1
ATOM 3964 C C . THR A 1 597 ? 2.448 4.732 26.444 1.00 7.41 597 THR A C 1
ATOM 3965 O O . THR A 1 597 ? 1.279 4.571 26.801 1.00 8.92 597 THR A O 1
ATOM 3969 N N . ALA A 1 598 ? 2.814 5.698 25.608 1.00 4.44 598 ALA A N 1
ATOM 3970 C CA . ALA A 1 598 ? 1.836 6.677 25.131 1.00 5.61 598 ALA A CA 1
ATOM 3971 C C . ALA A 1 598 ? 1.258 6.205 23.803 1.00 7.59 598 ALA A C 1
ATOM 3972 O O . ALA A 1 598 ? 1.994 5.779 22.922 1.00 10.37 598 ALA A O 1
ATOM 3974 N N . ALA A 1 599 ? -0.057 6.272 23.656 1.00 5.33 599 ALA A N 1
ATOM 3975 C CA . ALA A 1 599 ? -0.707 5.752 22.450 1.00 7.65 599 ALA A CA 1
ATOM 3976 C C . ALA A 1 599 ? -0.715 6.812 21.363 1.00 5.44 599 ALA A C 1
ATOM 3977 O O . ALA A 1 599 ? -0.564 7.993 21.656 1.00 5.80 599 ALA A O 1
ATOM 3979 N N . ARG A 1 600 ? -0.904 6.405 20.110 1.00 6.43 600 ARG A N 1
ATOM 3980 C CA . ARG A 1 600 ? -1.154 7.394 19.064 1.00 5.45 600 ARG A CA 1
ATOM 3981 C C . ARG A 1 600 ? -2.488 8.040 19.354 1.00 5.71 600 ARG A C 1
ATOM 3982 O O . ARG A 1 600 ? -3.419 7.364 19.797 1.00 6.23 600 ARG A O 1
ATOM 3990 N N . VAL A 1 601 ? -2.591 9.341 19.105 1.00 3.45 601 VAL A N 1
ATOM 3991 C CA . VAL A 1 601 ? -3.855 10.047 19.338 1.00 3.81 601 VAL A CA 1
ATOM 3992 C C . VAL A 1 601 ? -4.270 10.818 18.095 1.00 4.78 601 VAL A C 1
ATOM 3993 O O . VAL A 1 601 ? -3.452 11.085 17.218 1.00 3.21 601 VAL A O 1
ATOM 3997 N N . SER A 1 602 ? -5.540 11.186 18.023 1.00 4.28 602 SER A N 1
ATOM 3998 C CA . SER A 1 602 ? -6.053 11.953 16.882 1.00 4.55 602 SER A CA 1
ATOM 3999 C C . SER A 1 602 ? -5.671 13.4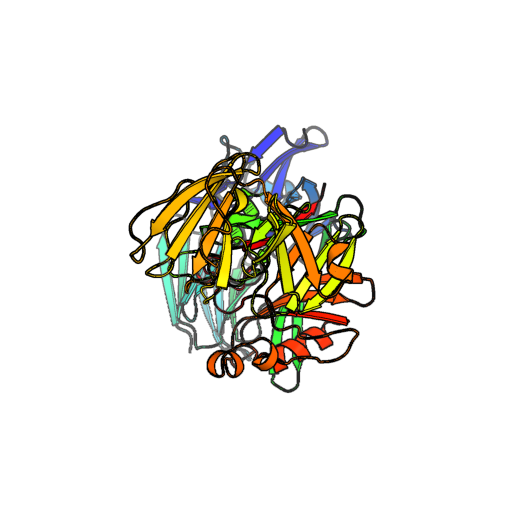33 16.918 1.00 4.77 602 SER A C 1
ATOM 4000 O O . SER A 1 602 ? -5.378 14.052 15.885 1.00 5.88 602 SER A O 1
ATOM 4003 N N . ASN A 1 603 ? -5.702 14.028 18.102 1.00 3.81 603 ASN A N 1
ATOM 4004 C CA . ASN A 1 603 ? -5.504 15.465 18.177 1.00 3.21 603 ASN A CA 1
ATOM 4005 C C . ASN A 1 603 ? -5.055 15.941 19.552 1.00 4.12 603 ASN A C 1
ATOM 4006 O O . ASN A 1 603 ? -5.121 15.204 20.549 1.00 3.36 603 ASN A O 1
ATOM 4011 N N . ALA A 1 604 ? -4.614 17.187 19.598 1.00 3.83 604 ALA A N 1
ATOM 4012 C CA . ALA A 1 604 ? -4.020 17.735 20.804 1.00 2.42 604 ALA A CA 1
ATOM 4013 C C . ALA A 1 604 ? -4.399 19.196 20.955 1.00 3.21 604 ALA A C 1
ATOM 4014 O O . ALA A 1 604 ? -4.918 19.821 20.025 1.00 4.05 604 ALA A O 1
ATOM 4016 N N . ILE A 1 605 ? -4.168 19.744 22.141 1.00 3.80 605 ILE A N 1
ATOM 4017 C CA . ILE A 1 605 ? -4.178 21.192 22.288 1.00 2.49 605 ILE A CA 1
ATOM 4018 C C . ILE A 1 605 ? -2.722 21.608 22.397 1.00 4.81 605 ILE A C 1
ATOM 4019 O O . ILE A 1 605 ? -2.002 21.116 23.269 1.00 4.17 605 ILE A O 1
ATOM 4024 N N . GLY A 1 606 ? -2.289 22.513 21.521 1.00 4.30 606 GLY A N 1
ATOM 4025 C CA . GLY A 1 606 ? -0.904 22.968 21.495 1.00 3.00 606 GLY A CA 1
ATOM 4026 C C . GLY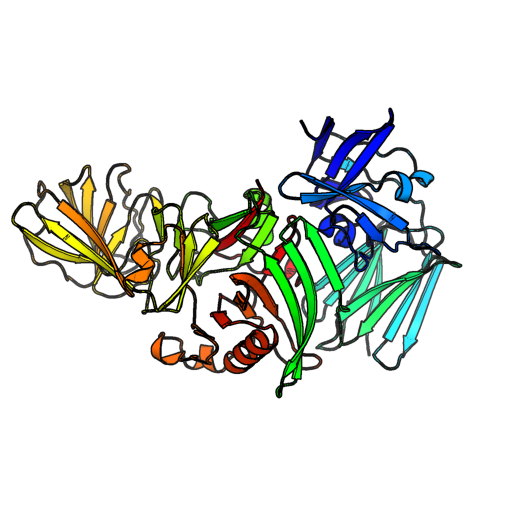 A 1 606 ? -0.786 24.414 21.956 1.00 3.80 606 GLY A C 1
ATOM 4027 O O . GLY A 1 606 ? -1.676 25.232 21.722 1.00 6.36 606 GLY A O 1
ATOM 4028 N N . VAL A 1 607 ? 0.315 24.721 22.631 1.00 3.16 607 VAL A N 1
ATOM 4029 C CA . VAL A 1 607 ? 0.615 26.072 23.082 1.00 3.90 607 VAL A CA 1
ATOM 4030 C C . VAL A 1 607 ? 1.805 26.591 22.281 1.00 5.94 607 VAL A C 1
ATOM 4031 O O . VAL A 1 607 ? 2.820 25.908 22.135 1.00 3.93 607 VAL A O 1
ATOM 4035 N N . PHE A 1 608 ? 1.671 27.796 21.751 1.00 6.36 608 PHE A N 1
ATOM 4036 C CA . PHE A 1 608 ? 2.718 28.378 20.923 1.00 7.31 608 PHE A CA 1
ATOM 4037 C C . PHE A 1 608 ? 3.182 29.688 21.542 1.00 12.30 608 PHE A C 1
ATOM 4038 O O . PHE A 1 608 ? 2.382 30.451 22.096 1.00 9.70 608 PHE A O 1
ATOM 4046 N N . VAL A 1 609 ? 4.484 29.928 21.480 1.00 11.29 609 VAL A N 1
ATOM 4047 C CA . VAL A 1 609 ? 5.057 31.155 22.012 1.00 13.02 609 VAL A CA 1
ATOM 4048 C C . VAL A 1 609 ? 5.750 31.876 20.865 1.00 17.27 609 VAL A C 1
ATOM 4049 O O . VAL A 1 609 ? 6.712 31.363 20.301 1.00 18.70 609 VAL A O 1
ATOM 4053 N N . ARG A 1 610 ? 5.238 33.050 20.504 1.00 18.08 610 ARG A N 1
ATOM 4054 C CA . ARG A 1 610 ? 5.732 33.781 19.337 1.00 22.16 610 ARG A CA 1
ATOM 4055 C C . ARG A 1 610 ? 5.962 35.258 19.629 1.00 24.84 610 ARG A C 1
ATOM 4056 O O . ARG A 1 610 ? 6.668 35.604 20.572 1.00 29.80 610 ARG A O 1
#

InterPro domains:
  IPR018711 Phosphodiester glycosidase [PF09992] (447-608)

Solvent-accessible surface area: 22426 Å² total; per-residue (Å²): 161,71,23,113,81,101,13,91,56,0,18,13,68,70,133,63,43,43,1,19,0,0,10,17,125,72,74,77,95,82,50,3,0,0,5,1,1,2,0,38,46,25,0,4,2,62,0,30,78,15,115,46,48,85,62,0,12,1,55,8,14,3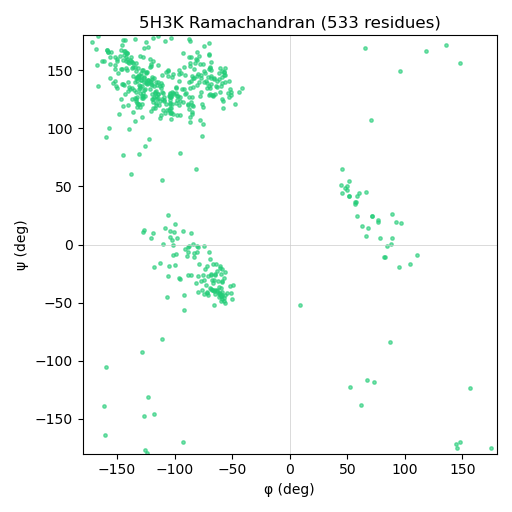1,66,120,145,62,71,6,74,9,76,59,22,50,16,13,2,12,0,11,0,21,73,24,1,111,79,50,28,129,26,131,26,139,54,74,29,0,66,13,17,103,5,105,6,96,17,94,47,40,154,85,30,214,75,118,63,17,23,77,0,33,0,52,4,32,72,13,0,2,22,38,60,36,37,20,180,53,114,5,39,0,25,0,18,0,36,62,172,20,173,70,191,45,78,149,50,69,56,11,0,68,3,73,7,81,5,32,121,36,66,57,21,46,22,42,23,84,35,106,59,57,65,0,5,1,7,1,43,21,52,1,56,64,96,32,50,0,44,2,18,125,21,2,35,8,37,14,67,54,9,91,27,119,35,24,65,0,10,0,6,0,0,25,0,42,8,123,13,111,39,10,15,5,40,13,14,4,19,48,76,114,56,2,72,12,29,17,45,0,10,47,4,1,80,110,39,151,1,1,0,0,0,0,1,5,24,33,47,187,126,44,68,6,0,39,9,2,2,4,23,127,147,76,49,29,0,0,14,11,71,75,33,0,0,0,0,6,22,73,138,12,109,40,26,20,8,75,1,44,23,45,11,34,0,38,7,64,88,45,84,164,15,70,2,76,38,11,1,1,8,45,53,80,168,12,10,1,25,1,22,57,16,17,5,106,29,1,76,1,43,29,86,114,1,43,0,14,11,0,74,112,57,83,3,56,16,90,103,86,3,56,127,52,30,133,98,114,26,88,10,19,109,84,12,21,0,0,0,4,8,27,129,70,14,79,108,68,16,5,54,104,41,27,73,7,89,39,95,46,146,6,83,54,101,56,4,69,77,29,34,1,0,0,5,3,0,0,4,0,0,38,144,36,157,71,20,66,77,5,103,52,0,43,16,65,83,70,44,64,128,89,125,15,15,5,0,0,0,0,7,22,178,103,28,28,2,7,0,0,1,0,28,76,31,49,67,35,47,4,0,14,4,32,29,0,4,75,0,0,82,120,20,18,3,28,21,0,0,2,0,20,16,25,63,9,0,0,0,0,0,8,7,6,5,30,22,50,22,67,110,30,17,32,156,2,1,1,0,0,0,0,14,21,198